Protein 8JB3 (pdb70)

InterPro domains:
  IPR009453 IMP-specific 5-nucleotidase [PF06437] (1-443)
  IPR009453 IMP-specific 5-nucleotidase [PIRSF028836] (1-449)
  IPR009453 IMP-specific 5-nucleotidase [PTHR28213] (3-448)
  IPR036412 HAD-like superfamily [SSF56784] (167-441)

Nearest PDB structures (foldseek):
  8jb3-assembly1_A  TM=1.002E+00  e=8.094E-80  Saccharomyces cerevisiae
  8j6h-assembly1_D  TM=9.442E-01  e=3.587E-63  Saccharomyces cerevisiae
  8j6h-assembly1_B  TM=9.459E-01  e=2.461E-63  Saccharomyces cerevisiae
  8j6h-assembly1_C  TM=9.386E-01  e=2.774E-62  Saccharomyces cerevisiae
  8j6h-assembly1_A  TM=9.391E-01  e=2.172E-60  Saccharomyces cerevisiae

B-factor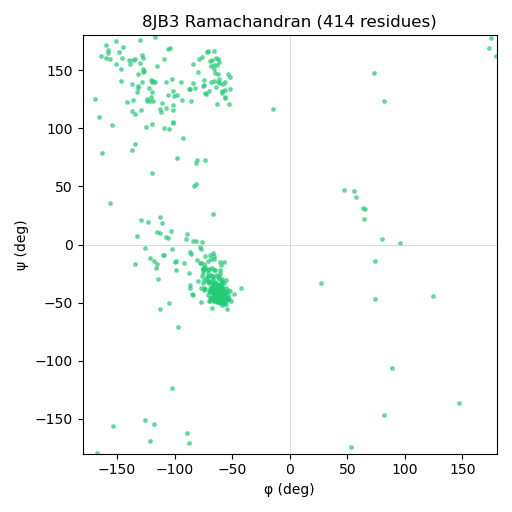: mean 45.33, std 15.68, range [24.89, 123.42]

Foldseek 3Di:
DQAQVLVLLLVVLVVLLVVQLLVCPPPPDPLVVSLVVSLVVSLVSQVVVLVLLVQQQVLVVVPPPVSHRPVCVVRVPDFHDLDRFPLSVLLVVLCVVPVQSSHNPGCDSVNSLSSRQSRLLVQQLVLVVDDVRLHAAEEEEEPDQAQADHVAANAQPRLCQVLVLVCLLVNHQYEYQYLAADPDQVVVCGRHVNNLVVLLPDPSHDQVSSQSYWYHNLADWIWTWHDDPVDNDTGIDTDPVVLQQDPLCPADVVLQVVLLVVLLVLVVVLCVVVVADPQWDWDRDSFKIKIAWGWDADVNDIGIRFDDPVSLVVSQVSSVVVLCVDVSCVSFDWDWAACPGMIMIGGDANLSRVQSSQCSVPVVHGNQQANYEYEYAQCGVTHSHRCVCVSVGHHYRHDRGNVVSSVSSCVSPDDD

Solvent-accessible surface area: 19775 Å² total

Organism: Saccharomyces cerevisiae (strain ATCC 204508 / S288c) (NCBI:txid559292)

Structure (mmCIF, N/CA/C/O backbone):
data_8JB3
#
_entry.id   8JB3
#
_cell.length_a   180.591
_cell.length_b   180.591
_cell.length_c   90.98
_cell.angle_alpha   90.0
_cell.angle_beta   90.0
_cell.angle_gamma   90.0
#
_symmetry.space_group_name_H-M   'I 41 2 2'
#
loop_
_entity.id
_entity.type
_entity.pdbx_description
1 polymer "IMP-specific 5'-nucleotidase 1"
2 non-polymer INOSINE
3 non-polymer 'PHOSPHATE ION'
4 non-polymer 'INOSINIC ACID'
5 non-polymer 'MAGNESIUM ION'
6 water water
#
loop_
_atom_site.group_PDB
_atom_site.id
_atom_site.type_symbol
_atom_site.label_atom_id
_atom_site.label_alt_id
_atom_site.label_comp_id
_atom_site.label_asym_id
_atom_site.label_entity_id
_atom_site.label_seq_id
_atom_site.pdbx_PDB_ins_code
_atom_site.Cartn_x
_atom_site.Cartn_y
_atom_site.Cartn_z
_atom_site.occupancy
_atom_site.B_iso_or_equiv
_atom_site.auth_seq_id
_atom_site.auth_comp_id
_atom_site.auth_asym_id
_atom_site.auth_atom_id
_atom_site.pdbx_PDB_model_num
ATOM 1 N N . ARG A 1 12 ? 180.36603 13.63723 135.70858 1.000 70.62153 15 ARG A N 1
ATOM 2 C CA . ARG A 1 12 ? 181.17985 13.47425 134.50620 1.000 70.26387 15 ARG A CA 1
ATOM 3 C C . ARG A 1 12 ? 181.43089 14.80541 133.79425 1.000 68.75335 15 ARG A C 1
ATOM 4 O O . ARG A 1 12 ? 180.52697 15.63868 133.67688 1.000 75.99341 15 ARG A O 1
ATOM 12 N N . LYS A 1 13 ? 182.64427 14.96829 133.27175 1.000 54.08745 16 LYS A N 1
ATOM 13 C CA . LYS A 1 13 ? 183.09411 16.23483 132.71231 1.000 52.46213 16 LYS A CA 1
ATOM 14 C C . LYS A 1 13 ? 182.31251 16.67357 131.46033 1.000 47.50302 16 LYS A C 1
ATOM 15 O O . LYS A 1 13 ? 182.09914 17.87510 131.25800 1.000 41.80605 16 LYS A O 1
ATOM 21 N N . ASP A 1 14 ? 181.87573 15.72441 130.63156 1.000 37.15992 17 ASP A N 1
ATOM 22 C CA . ASP A 1 14 ? 181.06187 16.05087 129.45807 1.000 32.64550 17 ASP A CA 1
ATOM 23 C C . ASP A 1 14 ? 180.38836 14.78670 128.88187 1.000 36.92821 17 ASP A C 1
ATOM 24 O O . ASP A 1 14 ? 181.06920 13.91314 128.31147 1.000 34.49507 17 ASP A O 1
ATOM 29 N N . GLU A 1 15 ? 179.06560 14.68317 129.03382 1.000 34.45756 18 GLU A N 1
ATOM 30 C CA . GLU A 1 15 ? 178.35162 13.44839 128.67387 1.000 36.28084 18 GLU A CA 1
ATOM 31 C C . GLU A 1 15 ? 178.47678 13.19816 127.18221 1.000 31.75457 18 GLU A C 1
ATOM 32 O O . GLU A 1 15 ? 178.61940 12.06725 126.76500 1.000 34.59903 18 GLU A O 1
ATOM 38 N N . PHE A 1 16 ? 178.42135 14.27059 126.38946 1.000 32.73524 19 PHE A N 1
ATOM 39 C CA . PHE A 1 16 ? 178.50951 14.16615 124.92287 1.000 31.15865 19 PHE A CA 1
ATOM 40 C C . PHE A 1 16 ? 179.85806 13.59110 124.48743 1.000 30.78055 19 PHE A C 1
ATOM 41 O O . PHE A 1 16 ? 179.91323 12.68318 123.66613 1.000 30.33540 19 PHE A O 1
ATOM 49 N N . ILE A 1 17 ? 180.95198 14.14283 125.01447 1.000 30.79911 20 ILE A N 1
ATOM 50 C CA . ILE A 1 17 ? 182.28283 13.61405 124.65790 1.000 30.00376 20 ILE A CA 1
ATOM 51 C C . ILE A 1 17 ? 182.42522 12.15706 125.12797 1.000 30.90431 20 ILE A C 1
ATOM 52 O O . ILE A 1 17 ? 182.85949 11.29406 124.38103 1.000 29.68048 20 ILE A O 1
ATOM 57 N N . ASP A 1 18 ? 181.99999 11.86963 126.35388 1.000 33.40184 21 ASP A N 1
ATOM 58 C CA . ASP A 1 18 ? 182.01810 10.49575 126.85586 1.000 30.53194 21 ASP A CA 1
ATOM 59 C C . ASP A 1 18 ? 181.17809 9.53876 125.99543 1.000 36.55462 21 ASP A C 1
ATOM 60 O O . ASP A 1 18 ? 181.53691 8.38647 125.82259 1.000 32.73990 21 ASP A O 1
ATOM 65 N N . TRP A 1 19 ? 180.05357 10.02586 125.47361 1.000 32.48291 22 TRP A N 1
ATOM 66 C CA . TRP A 1 19 ? 179.17747 9.22682 124.60698 1.000 31.08294 22 TRP A CA 1
ATOM 67 C C . TRP A 1 19 ? 179.90745 8.90988 123.29543 1.000 33.94195 22 TRP A C 1
ATOM 68 O O . TRP A 1 19 ? 179.89892 7.76996 122.82545 1.000 33.19131 22 TRP A O 1
ATOM 79 N N . VAL A 1 20 ? 180.53457 9.92701 122.70105 1.000 31.49452 23 VAL A N 1
ATOM 80 C CA . VAL A 1 20 ? 181.26533 9.71089 121.44578 1.000 30.92160 23 VAL A CA 1
ATOM 81 C C . VAL A 1 20 ? 182.40813 8.70836 121.65739 1.000 30.16392 23 VAL A C 1
ATOM 82 O O . VAL A 1 20 ? 182.64737 7.78456 120.84993 1.000 31.10299 23 VAL A O 1
ATOM 86 N N . LYS A 1 21 ? 183.11444 8.88992 122.76401 1.000 28.58670 24 LYS A N 1
ATOM 87 C CA . LYS A 1 21 ? 184.20929 7.99011 123.13253 1.000 34.34803 24 LYS A CA 1
ATOM 88 C C . LYS A 1 21 ? 183.74418 6.53298 123.20407 1.000 36.36209 24 LYS A C 1
ATOM 89 O O . LYS A 1 21 ? 184.38571 5.63562 122.66638 1.000 31.72300 24 LYS A O 1
ATOM 95 N N . GLY A 1 22 ? 182.60376 6.30507 123.84499 1.000 32.37146 25 GLY A N 1
ATOM 96 C CA . GLY A 1 22 ? 182.06246 4.95509 123.95546 1.000 30.96136 25 GLY A CA 1
ATOM 97 C C . GLY A 1 22 ? 181.69229 4.34506 122.60801 1.000 34.06258 25 GLY A C 1
ATOM 98 O O . GLY A 1 22 ? 181.87412 3.16436 122.38475 1.000 34.00787 25 GLY A O 1
ATOM 99 N N . LEU A 1 23 ? 181.18068 5.13832 121.68483 1.000 33.53064 26 LEU A N 1
ATOM 100 C CA . LEU A 1 23 ? 180.84477 4.60973 120.35420 1.000 30.23004 26 LEU A CA 1
ATOM 101 C C . LEU A 1 23 ? 182.09140 4.10823 119.62151 1.000 33.49508 26 LEU A C 1
ATOM 102 O O . LEU A 1 23 ? 182.04689 3.12883 118.86984 1.000 31.10019 26 LEU A O 1
ATOM 107 N N . LEU A 1 24 ? 183.20337 4.80739 119.81398 1.000 31.91291 27 LEU A N 1
ATOM 108 C CA . LEU A 1 24 ? 184.43777 4.48788 119.09391 1.000 32.39733 27 LEU A CA 1
ATOM 109 C C . LEU A 1 24 ? 185.08857 3.25003 119.64799 1.000 34.22327 27 LEU A C 1
ATOM 110 O O . LEU A 1 24 ? 185.85252 2.59682 118.95490 1.000 32.36854 27 LEU A O 1
ATOM 115 N N . ALA A 1 25 ? 184.76649 2.90910 120.89047 1.000 32.88345 28 ALA A N 1
ATOM 116 C CA . ALA A 1 25 ? 185.36767 1.74307 121.52425 1.000 32.03150 28 ALA A CA 1
ATOM 117 C C . ALA A 1 25 ? 185.10560 0.44822 120.76054 1.000 32.89699 28 ALA A C 1
ATOM 118 O O . ALA A 1 25 ? 185.94878 -0.45336 120.74513 1.000 30.69977 28 ALA A O 1
ATOM 120 N N . SER A 1 26 ? 183.93942 0.34203 120.13175 1.000 31.73177 29 SER A N 1
ATOM 121 C CA . SER A 1 26 ? 183.57840 -0.90037 119.46782 1.000 31.16127 29 SER A CA 1
ATOM 122 C C . SER A 1 26 ? 184.48951 -1.14250 118.24956 1.000 34.70964 29 SER A C 1
ATOM 123 O O . SER A 1 26 ? 185.09975 -2.20103 118.14916 1.000 31.14648 29 SER A O 1
ATOM 126 N N . PRO A 1 27 ? 184.57574 -0.18379 117.30930 1.000 32.81979 30 PRO A N 1
ATOM 127 C CA . PRO A 1 27 ? 185.54001 -0.45946 116.23277 1.000 30.08074 30 PRO A CA 1
ATOM 128 C C . PRO A 1 27 ? 187.02158 -0.45746 116.68738 1.000 31.76936 30 PRO A C 1
ATOM 129 O O . PRO A 1 27 ? 187.83331 -1.11908 116.06059 1.000 32.48890 30 PRO A O 1
ATOM 133 N N . PHE A 1 28 ? 187.36357 0.26959 117.73972 1.000 30.78334 31 PHE A N 1
ATOM 134 C CA . PHE A 1 28 ? 188.70789 0.15749 118.30114 1.000 33.77588 31 PHE A CA 1
ATOM 135 C C . PHE A 1 28 ? 189.03057 -1.29324 118.70312 1.000 38.25727 31 PHE A C 1
ATOM 136 O O . PHE A 1 28 ? 190.07922 -1.85023 118.33014 1.000 29.88513 31 PHE A O 1
ATOM 144 N N . VAL A 1 29 ? 188.13738 -1.90325 119.47816 1.000 31.85832 32 VAL A N 1
ATOM 145 C CA . VAL A 1 29 ? 188.37179 -3.26657 119.94377 1.000 31.43552 32 VAL A CA 1
ATOM 146 C C . VAL A 1 29 ? 188.42527 -4.21718 118.76538 1.000 34.90817 32 VAL A C 1
ATOM 147 O O . VAL A 1 29 ? 189.34744 -5.00079 118.60969 1.000 31.40153 32 VAL A O 1
ATOM 151 N N . LEU A 1 30 ? 187.43213 -4.11630 117.90054 1.000 33.08167 33 LEU A N 1
ATOM 152 C CA . LEU A 1 30 ? 187.29851 -5.08489 116.82750 1.000 34.10820 33 LEU A CA 1
ATOM 153 C C . LEU A 1 30 ? 188.36337 -4.94332 115.72561 1.000 36.18436 33 LEU A C 1
ATOM 154 O O . LEU A 1 30 ? 188.71793 -5.92914 115.11076 1.000 40.37054 33 LEU A O 1
ATOM 159 N N . HIS A 1 31 ? 188.84742 -3.74212 115.44564 1.000 36.28871 34 HIS A N 1
ATOM 160 C CA . HIS A 1 31 ? 189.71277 -3.53498 114.26718 1.000 34.39813 34 HIS A CA 1
ATOM 161 C C . HIS A 1 31 ? 191.13411 -3.05584 114.58900 1.000 41.05094 34 HIS A C 1
ATOM 162 O O . HIS A 1 31 ? 192.00594 -3.08040 113.71640 1.000 40.87281 34 HIS A O 1
ATOM 169 N N . ALA A 1 32 ? 191.36537 -2.59503 115.81829 1.000 38.33602 35 ALA A N 1
ATOM 170 C CA . ALA A 1 32 ? 192.70379 -2.10135 116.19744 1.000 31.93804 35 ALA A CA 1
ATOM 171 C C . ALA A 1 32 ? 193.30646 -3.04204 117.22324 1.000 33.93648 35 ALA A C 1
ATOM 172 O O . ALA A 1 32 ? 194.39631 -3.56100 117.02013 1.000 37.47844 35 ALA A O 1
ATOM 174 N N . VAL A 1 33 ? 192.59982 -3.27466 118.32939 1.000 31.22036 36 VAL A N 1
ATOM 175 C CA . VAL A 1 33 ? 193.10468 -4.18356 119.34978 1.000 35.33804 36 VAL A CA 1
ATOM 176 C C . VAL A 1 33 ? 193.28796 -5.58677 118.75393 1.000 35.36112 36 VAL A C 1
ATOM 177 O O . VAL A 1 33 ? 194.20416 -6.29318 119.11293 1.000 43.37885 36 VAL A O 1
ATOM 181 N N . SER A 1 34 ? 192.42098 -5.97303 117.82315 1.000 42.87984 37 SER A N 1
ATOM 182 C CA . SER A 1 34 ? 192.52704 -7.28551 117.20228 1.000 34.31232 37 SER A CA 1
ATOM 183 C C . SER A 1 34 ? 193.88811 -7.44671 116.49450 1.000 41.17566 37 SER A C 1
ATOM 184 O O . SER A 1 34 ? 194.29574 -8.56128 116.18126 1.000 38.26028 37 SER A O 1
ATOM 187 N N . HIS A 1 35 ? 194.57889 -6.33646 116.23706 1.000 40.56688 38 HIS A N 1
ATOM 188 C CA . HIS A 1 35 ? 195.89835 -6.38410 115.57151 1.000 38.73259 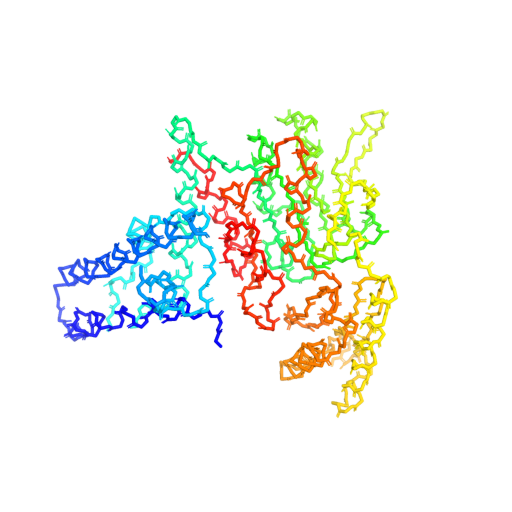38 HIS A CA 1
ATOM 189 C C . HIS A 1 35 ? 197.03971 -5.99922 116.45873 1.000 42.05369 38 HIS A C 1
ATOM 190 O O . HIS A 1 35 ? 198.11440 -5.66862 115.95534 1.000 41.79069 38 HIS A O 1
ATOM 197 N N . GLU A 1 36 ? 196.84576 -6.02250 117.76679 1.000 36.56333 39 GLU A N 1
ATOM 198 C CA . GLU A 1 36 ? 197.91942 -5.52862 118.64088 1.000 39.82687 39 GLU A CA 1
ATOM 199 C C . GLU A 1 36 ? 199.16097 -6.42882 118.61981 1.000 52.95194 39 GLU A C 1
ATOM 200 O O . GLU A 1 36 ? 200.26220 -5.98257 118.97521 1.000 43.07267 39 GLU A O 1
ATOM 206 N N . GLY A 1 37 ? 198.99164 -7.68764 118.19940 1.000 49.45542 40 GLY A N 1
ATOM 207 C CA . GLY A 1 37 ? 200.11414 -8.60956 118.12527 1.000 49.47693 40 GLY A CA 1
ATOM 208 C C . GLY A 1 37 ? 200.64148 -8.82927 116.71632 1.000 60.81626 40 GLY A C 1
ATOM 209 O O . GLY A 1 37 ? 201.43895 -9.74557 116.50241 1.000 57.95089 40 GLY A O 1
ATOM 210 N N . ASP A 1 38 ? 200.19992 -8.00667 115.76090 1.000 48.54737 41 ASP A N 1
ATOM 211 C CA . ASP A 1 38 ? 200.63379 -8.11020 114.36247 1.000 49.74751 41 ASP A CA 1
ATOM 212 C C . ASP A 1 38 ? 202.15234 -7.98756 114.20203 1.000 67.99536 41 ASP A C 1
ATOM 213 O O . ASP A 1 38 ? 202.77827 -7.14387 114.85021 1.000 57.66846 41 ASP A O 1
ATOM 218 N N . TYR A 1 39 ? 202.72858 -8.82538 113.33525 1.000 70.46198 42 TYR A N 1
ATOM 219 C CA . TYR A 1 39 ? 204.13782 -8.69568 112.95425 1.000 77.09479 42 TYR A CA 1
ATOM 220 C C . TYR A 1 39 ? 204.32836 -7.51682 112.00025 1.000 78.53015 42 TYR A C 1
ATOM 221 O O . TYR A 1 39 ? 205.32727 -6.80052 112.06492 1.000 71.20942 42 TYR A O 1
ATOM 230 N N . ASN A 1 40 ? 203.36226 -7.32214 111.11100 1.000 76.62426 43 ASN A N 1
ATOM 231 C CA . ASN A 1 40 ? 203.47684 -6.29570 110.08602 1.000 78.84985 43 ASN A CA 1
ATOM 232 C C . ASN A 1 40 ? 202.10691 -5.80675 109.61083 1.000 88.66564 43 ASN A C 1
ATOM 233 O O . ASN A 1 40 ? 201.11224 -5.90498 110.34644 1.000 67.59606 43 ASN A O 1
ATOM 238 N N . ASP A 1 41 ? 202.08079 -5.27697 108.38360 1.000 91.18887 44 ASP A N 1
ATOM 239 C CA . ASP A 1 41 ? 200.85896 -4.81066 107.72100 1.000 86.95818 44 ASP A CA 1
ATOM 240 C C . ASP A 1 41 ? 200.23215 -3.62866 108.48070 1.000 77.48066 44 ASP A C 1
ATOM 241 O O . ASP A 1 41 ? 199.00715 -3.43703 108.46935 1.000 74.26126 44 ASP A O 1
ATOM 246 N N . ASP A 1 42 ? 201.08955 -2.83005 109.11992 1.000 69.73626 45 ASP A N 1
ATOM 247 C CA . ASP A 1 42 ? 200.64055 -1.76046 110.01284 1.000 76.21289 45 ASP A CA 1
ATOM 248 C C . ASP A 1 42 ? 199.73331 -0.72149 109.32339 1.000 74.70121 45 ASP A C 1
ATOM 249 O O . ASP A 1 42 ? 198.87043 -0.11757 109.96653 1.000 65.77653 45 ASP A O 1
ATOM 254 N N . LEU A 1 43 ? 199.91864 -0.51546 108.02164 1.000 69.37511 46 LEU A N 1
ATOM 255 C CA . LEU A 1 43 ? 199.26895 0.61056 107.35611 1.000 69.36245 46 LEU A CA 1
ATOM 256 C C . LEU A 1 43 ? 197.84650 0.29296 106.94134 1.000 56.97493 46 LEU A C 1
ATOM 257 O O . LEU A 1 43 ? 196.95680 1.11792 107.12829 1.000 61.14349 46 LEU A O 1
ATOM 262 N N . ALA A 1 44 ? 197.63031 -0.89542 106.38762 1.000 62.86372 47 ALA A N 1
ATOM 263 C CA . ALA A 1 44 ? 196.30570 -1.29013 105.94865 1.000 58.88909 47 ALA A CA 1
ATOM 264 C C . ALA A 1 44 ? 195.35459 -1.36793 107.13568 1.000 57.51226 47 ALA A C 1
ATOM 265 O O . ALA A 1 44 ? 194.16231 -1.06568 107.02122 1.000 58.29302 47 ALA A O 1
ATOM 267 N N . THR A 1 45 ? 195.89053 -1.79489 108.27086 1.000 54.24157 48 THR A N 1
ATOM 268 C CA . THR A 1 45 ? 195.11196 -1.85682 109.49575 1.000 59.68583 48 THR A CA 1
ATOM 269 C C . THR A 1 45 ? 194.72945 -0.44414 109.94464 1.000 42.79691 48 THR A C 1
ATOM 270 O O . THR A 1 45 ? 193.59691 -0.18440 110.32304 1.000 44.77950 48 THR A O 1
ATOM 274 N N . THR A 1 46 ? 195.69449 0.45611 109.88093 1.000 45.30722 49 THR A N 1
ATOM 275 C CA . THR A 1 46 ? 195.45229 1.83891 110.24152 1.000 42.36277 49 THR A CA 1
ATOM 276 C C . THR A 1 46 ? 194.36382 2.44195 109.36507 1.000 47.86031 49 THR A C 1
ATOM 277 O O . THR A 1 46 ? 193.45997 3.09513 109.87287 1.000 39.66773 49 THR A O 1
ATOM 281 N N . GLN A 1 47 ? 194.40850 2.17719 108.06547 1.000 44.69422 50 GLN A N 1
ATOM 282 C CA . GLN A 1 47 ? 193.45063 2.81137 107.19301 1.000 53.23023 50 GLN A CA 1
ATOM 283 C C . GLN A 1 47 ? 192.07865 2.20805 107.43969 1.000 48.32881 50 GLN A C 1
ATOM 284 O O . GLN A 1 47 ? 191.06067 2.90616 107.33536 1.000 47.21820 50 GLN A O 1
ATOM 290 N N . ARG A 1 48 ? 192.02152 0.93412 107.81704 1.000 47.13075 51 ARG A N 1
ATOM 291 C CA . ARG A 1 48 ? 190.71747 0.33609 108.10247 1.000 45.18150 51 ARG A CA 1
ATOM 292 C C . ARG A 1 48 ? 190.11154 0.95103 109.38400 1.000 42.51048 51 ARG A C 1
ATOM 293 O O . ARG A 1 48 ? 188.94380 1.31549 109.40938 1.000 45.71025 51 ARG A O 1
ATOM 301 N N . VAL A 1 49 ? 190.90996 1.05985 110.43890 1.000 42.97597 52 VAL A N 1
ATOM 302 C CA . VAL A 1 49 ? 190.47031 1.71187 111.67488 1.000 35.93526 52 VAL A CA 1
ATOM 303 C C . VAL A 1 49 ? 190.01146 3.14648 111.39453 1.000 37.25911 52 VAL A C 1
ATOM 304 O O . VAL A 1 49 ? 188.95957 3.58808 111.85920 1.000 37.33082 52 VAL A O 1
ATOM 308 N N . ARG A 1 50 ? 190.80398 3.86976 110.61709 1.000 38.47572 53 ARG A N 1
ATOM 309 C CA . ARG A 1 50 ? 190.51622 5.25872 110.29772 1.000 35.85217 53 ARG A CA 1
ATOM 310 C C . ARG A 1 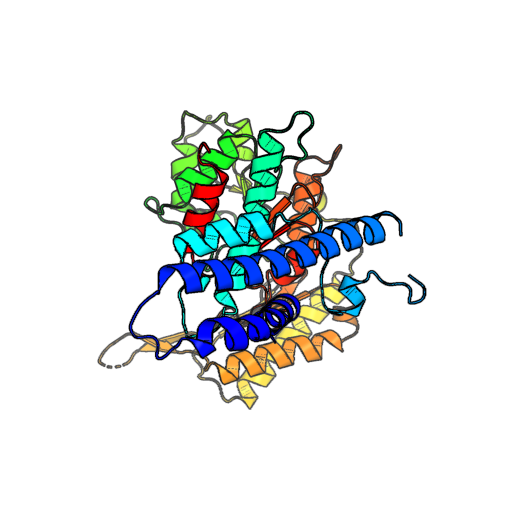50 ? 189.16140 5.40266 109.62128 1.000 42.46984 53 ARG A C 1
ATOM 311 O O . ARG A 1 50 ? 188.38341 6.28587 109.97055 1.000 37.07535 53 ARG A O 1
ATOM 319 N N . SER A 1 51 ? 188.86745 4.53227 108.66075 1.000 38.54406 54 SER A N 1
ATOM 320 C CA . SER A 1 51 ? 187.55277 4.56084 107.99585 1.000 39.30472 54 SER A CA 1
ATOM 321 C C . SER A 1 51 ? 186.38478 4.32644 108.93512 1.000 37.53436 54 SER A C 1
ATOM 322 O O . SER A 1 51 ? 185.34649 4.96981 108.82239 1.000 41.66869 54 SER A O 1
ATOM 325 N N . GLN A 1 52 ? 186.54132 3.35888 109.83002 1.000 38.33481 55 GLN A N 1
ATOM 326 C CA . GLN A 1 52 ? 185.50413 3.07199 110.82298 1.000 42.24002 55 GLN A CA 1
ATOM 327 C C . GLN A 1 52 ? 185.20658 4.27286 111.72209 1.000 39.21067 55 GLN A C 1
ATOM 328 O O . GLN A 1 52 ? 184.03931 4.62636 111.90494 1.000 39.24065 55 GLN A O 1
ATOM 334 N N . TYR A 1 53 ? 186.25864 4.88261 112.28459 1.000 38.06689 56 TYR A N 1
ATOM 335 C CA . TYR A 1 53 ? 186.07728 6.06126 113.13367 1.000 33.76977 56 TYR A CA 1
ATOM 336 C C . TYR A 1 53 ? 185.44426 7.20381 112.34703 1.000 37.85828 56 TYR A C 1
ATOM 337 O O . TYR A 1 53 ? 184.53488 7.89144 112.83417 1.000 34.06881 56 TYR A O 1
ATOM 346 N N . ALA A 1 54 ? 185.95603 7.42141 111.13769 1.000 37.20774 57 ALA A N 1
ATOM 347 C CA . ALA A 1 54 ? 185.45097 8.50081 110.28561 1.000 36.49038 57 ALA A CA 1
ATOM 348 C C . ALA A 1 54 ? 183.95954 8.33818 110.06009 1.000 37.81745 57 ALA A C 1
ATOM 349 O O . ALA A 1 54 ? 183.22503 9.31996 110.10447 1.000 39.88285 57 ALA A O 1
ATOM 351 N N . ASP A 1 55 ? 183.51226 7.09783 109.84481 1.000 39.88269 58 ASP A N 1
ATOM 352 C CA . ASP A 1 55 ? 182.09307 6.82280 109.58373 1.000 41.02044 58 ASP A CA 1
ATOM 353 C C . ASP A 1 55 ? 181.25635 7.19842 110.77732 1.000 38.10952 58 ASP A C 1
ATOM 354 O O . ASP A 1 55 ? 180.16766 7.72923 110.65336 1.000 37.64427 58 ASP A O 1
ATOM 359 N N . ILE A 1 56 ? 181.76924 6.89533 111.95349 1.000 37.17027 59 ILE A N 1
ATOM 360 C CA . ILE A 1 56 ? 181.04056 7.24298 113.15283 1.000 33.29112 59 ILE A CA 1
ATOM 361 C C . ILE A 1 56 ? 180.94661 8.78367 113.29259 1.000 38.38844 59 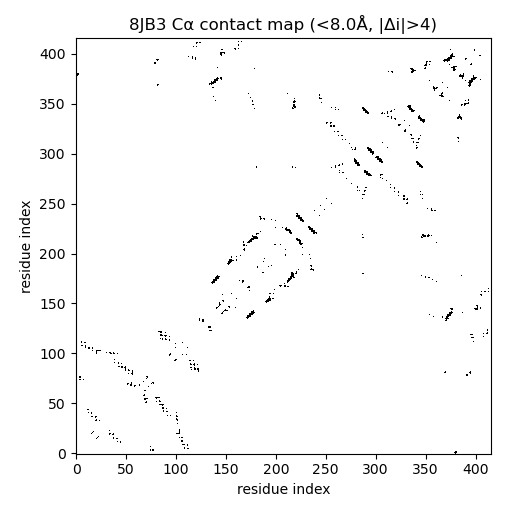ILE A C 1
ATOM 362 O O . ILE A 1 56 ? 179.87719 9.32132 113.56371 1.000 36.46755 59 ILE A O 1
ATOM 367 N N . PHE A 1 57 ? 182.05036 9.49118 113.06864 1.000 34.53569 60 PHE A N 1
ATOM 368 C CA . PHE A 1 57 ? 181.99063 10.94763 113.11298 1.000 34.36153 60 PHE A CA 1
ATOM 369 C C . PHE A 1 57 ? 181.07254 11.50063 112.04738 1.000 36.00410 60 PHE A C 1
ATOM 370 O O . PHE A 1 57 ? 180.38310 12.46342 112.30027 1.000 35.95100 60 PHE A O 1
ATOM 378 N N . LYS A 1 58 ? 181.01857 10.86822 110.87593 1.000 38.67773 61 LYS A N 1
ATOM 379 C CA . LYS A 1 58 ? 180.07723 11.30838 109.84554 1.000 37.45607 61 LYS A CA 1
ATOM 380 C C . LYS A 1 58 ? 178.61749 11.14603 110.28276 1.000 40.89674 61 LYS A C 1
ATOM 381 O O . LYS A 1 58 ? 177.81350 12.03950 110.08064 1.000 43.24123 61 LYS A O 1
ATOM 387 N N . ASP A 1 59 ? 178.28956 10.01788 110.90487 1.000 36.96588 62 ASP A N 1
ATOM 388 C CA . ASP A 1 59 ? 176.97212 9.79410 111.47757 1.000 40.11050 62 ASP A CA 1
ATOM 389 C C . ASP A 1 59 ? 176.62226 10.85003 112.51311 1.000 41.37026 62 ASP A C 1
ATOM 390 O O . ASP A 1 59 ? 175.51239 11.37365 112.52765 1.000 39.74224 62 ASP A O 1
ATOM 395 N N . ILE A 1 60 ? 177.55213 11.15002 113.40949 1.000 35.95768 63 ILE A N 1
ATOM 396 C CA . ILE A 1 60 ? 177.25348 12.14125 114.45041 1.000 34.94276 63 ILE A CA 1
ATOM 397 C C . ILE A 1 60 ? 177.05685 13.51936 113.84310 1.000 36.50836 63 ILE A C 1
ATOM 398 O O . ILE A 1 60 ? 176.17765 14.26447 114.25135 1.000 39.61775 63 ILE A O 1
ATOM 403 N N . GLU A 1 61 ? 177.88602 13.85182 112.86357 1.000 35.45169 64 GLU A N 1
ATOM 404 C CA . GLU A 1 61 ? 177.71951 15.06882 112.10021 1.000 38.93637 64 GLU A CA 1
ATOM 405 C C . GLU A 1 61 ? 176.27039 15.20962 111.62235 1.000 42.10356 64 GLU A C 1
ATOM 406 O O . GLU A 1 61 ? 175.65988 16.28396 111.73811 1.000 42.46016 64 GLU A O 1
ATOM 412 N N . GLY A 1 62 ? 175.69861 14.10219 111.14796 1.000 46.13016 65 GLY A N 1
ATOM 413 C CA . GLY A 1 62 ? 174.31369 14.08420 110.69063 1.000 43.78681 65 GLY A CA 1
ATOM 414 C C . GLY A 1 62 ? 173.30666 14.26254 111.81110 1.000 39.26147 65 GLY A C 1
ATOM 415 O O . GLY A 1 62 ? 172.29547 14.91962 111.63935 1.000 42.68944 65 GLY A O 1
ATOM 416 N N . LEU A 1 63 ? 173.54558 13.63812 112.95890 1.000 37.78401 66 LEU A N 1
ATOM 417 C CA . LEU A 1 63 ? 172.67825 13.88794 114.11864 1.000 34.39525 66 LEU A CA 1
ATOM 418 C C . LEU A 1 63 ? 172.69534 15.35811 114.56846 1.000 40.83800 66 LEU A C 1
ATOM 419 O O . LEU A 1 63 ? 171.66353 15.89826 115.00769 1.000 39.14164 66 LEU A O 1
ATOM 424 N N . ILE A 1 64 ? 173.84890 16.01651 114.46088 1.000 40.36506 67 ILE A N 1
ATOM 425 C CA . ILE A 1 64 ? 173.92689 17.42259 114.82141 1.000 34.32572 67 ILE A CA 1
ATOM 426 C C . ILE A 1 64 ? 173.11654 18.28586 113.83811 1.000 40.08207 67 ILE A C 1
ATOM 427 O O . ILE A 1 64 ? 172.38942 19.18614 114.26692 1.000 38.92671 67 ILE A O 1
ATOM 432 N N . LYS A 1 65 ? 173.24932 18.03609 112.53107 1.000 38.82320 68 LYS A N 1
ATOM 433 C CA . LYS A 1 65 ? 172.42709 18.76709 111.55571 1.000 43.62500 68 LYS A CA 1
ATOM 434 C C . LYS A 1 65 ? 170.96085 18.55009 111.88605 1.000 46.15866 68 LYS A C 1
ATOM 435 O O . LYS A 1 65 ? 170.19055 19.51573 111.96532 1.000 48.32946 68 LYS A O 1
ATOM 441 N N . ASP A 1 66 ? 170.58452 17.28901 112.11796 1.000 39.57027 69 ASP A N 1
ATOM 442 C CA . ASP A 1 66 ? 169.20565 16.95864 112.47620 1.000 36.63884 69 ASP A CA 1
ATOM 443 C C . ASP A 1 66 ? 168.72980 17.71358 113.70201 1.000 45.15734 69 ASP A C 1
ATOM 444 O O . ASP A 1 66 ? 167.59181 18.16216 113.74380 1.000 42.37960 69 ASP A O 1
ATOM 449 N N . LYS A 1 67 ? 169.58426 17.83894 114.71212 1.000 39.83655 70 LYS A N 1
ATOM 450 C CA . LYS A 1 67 ? 169.21683 18.56283 115.93860 1.000 40.88723 70 LYS A CA 1
ATOM 451 C C . LYS A 1 67 ? 169.06377 20.06774 115.69212 1.000 37.55386 70 LYS A C 1
ATOM 452 O O . LYS A 1 67 ? 168.14493 20.69635 116.23238 1.000 39.75147 70 LYS A O 1
ATOM 458 N N . ILE A 1 68 ? 169.95361 20.63502 114.88465 1.000 40.60800 71 ILE A N 1
ATOM 459 C CA . ILE A 1 68 ? 169.86762 22.06007 114.54987 1.000 39.78606 71 ILE A CA 1
ATOM 460 C C . ILE A 1 68 ? 168.51665 22.34460 113.86006 1.000 49.27477 71 ILE A C 1
ATOM 461 O O . ILE A 1 68 ? 167.80732 23.29793 114.21617 1.000 45.26231 71 ILE A O 1
ATOM 466 N N . GLU A 1 69 ? 168.15524 21.50733 112.89156 1.000 41.34917 72 GLU A N 1
ATOM 467 C CA . GLU A 1 69 ? 166.83088 21.62256 112.23633 1.000 45.18941 72 GLU A CA 1
ATOM 468 C C . GLU A 1 69 ? 165.65515 21.48011 113.19264 1.000 54.40176 72 GLU A C 1
ATOM 469 O O . GLU A 1 69 ? 164.70266 22.26304 113.13807 1.000 55.64644 72 GLU A O 1
ATOM 475 N N . PHE A 1 70 ? 165.71759 20.49449 114.07462 1.000 40.84350 73 PHE A N 1
ATOM 476 C CA . PHE A 1 70 ? 164.67998 20.32329 115.07714 1.000 42.05595 73 PHE A CA 1
ATOM 477 C C . PHE A 1 70 ? 164.56650 21.55157 115.96967 1.000 50.94652 73 PHE A C 1
ATOM 478 O O . PHE A 1 70 ? 163.46275 22.05394 116.23187 1.000 51.48083 73 PHE A O 1
ATOM 486 N N . ASP A 1 71 ? 165.70922 22.02471 116.44658 1.000 39.92779 74 ASP A N 1
ATOM 487 C CA . ASP A 1 71 ? 165.76478 23.11793 117.41753 1.000 43.87840 74 ASP A CA 1
ATOM 488 C C . ASP A 1 71 ? 165.28271 24.45960 116.86192 1.000 60.51421 74 ASP A C 1
ATOM 489 O O . ASP A 1 71 ? 164.80223 25.32347 117.59896 1.000 52.08365 74 ASP A O 1
ATOM 494 N N . SER A 1 72 ? 165.45707 24.65306 115.56742 1.000 48.80899 75 SER A N 1
ATOM 495 C CA . SER A 1 72 ? 165.09590 25.91802 114.98211 1.000 56.64400 75 SER A CA 1
ATOM 496 C C . SER A 1 72 ? 163.61907 25.92131 114.55725 1.000 69.17444 75 SER A C 1
ATOM 497 O O . SER A 1 72 ? 162.99895 26.97736 114.47569 1.000 74.76739 75 SER A O 1
ATOM 500 N N . ARG A 1 73 ? 163.05073 24.74835 114.30214 1.000 55.94630 76 ARG A N 1
ATOM 501 C CA . ARG A 1 73 ? 161.64890 24.68230 113.91214 1.000 67.49705 76 ARG A CA 1
ATOM 502 C C . ARG A 1 73 ? 160.77268 24.90321 115.13339 1.000 77.52433 76 ARG A C 1
ATOM 503 O O . ARG A 1 73 ? 159.70257 25.49415 115.04573 1.000 81.93311 76 ARG A O 1
ATOM 511 N N . ASN A 1 74 ? 161.24978 24.44006 116.28164 1.000 82.28843 77 ASN A N 1
ATOM 512 C CA . ASN A 1 74 ? 160.44031 24.42790 117.49231 1.000 82.44050 77 ASN A CA 1
ATOM 513 C C . ASN A 1 74 ? 160.78215 25.55994 118.45870 1.000 75.01151 77 ASN A C 1
ATOM 514 O O . ASN A 1 74 ? 161.77676 25.50152 119.17885 1.000 91.16428 77 ASN A O 1
ATOM 519 N N . ASN A 1 90 ? 159.39778 14.09519 115.72968 1.000 61.85674 93 ASN A N 1
ATOM 520 C CA . ASN A 1 90 ? 159.69635 13.11538 116.77760 1.000 72.15568 93 ASN A CA 1
ATOM 521 C C . ASN A 1 90 ? 158.51892 12.93255 117.75963 1.000 70.91422 93 ASN A C 1
ATOM 522 O O . ASN A 1 90 ? 158.04552 13.90157 118.37211 1.000 61.82595 93 ASN A O 1
ATOM 527 N N . ILE A 1 91 ? 158.04857 11.69155 117.91147 1.000 64.60011 94 ILE A N 1
ATOM 528 C CA . ILE A 1 91 ? 156.90012 11.40740 118.79179 1.000 67.50443 94 ILE A CA 1
ATOM 529 C C . ILE A 1 91 ? 157.23266 11.58484 120.27339 1.000 71.54103 94 ILE A C 1
ATOM 530 O O . ILE A 1 91 ? 156.33271 11.52924 121.12086 1.000 56.84269 94 ILE A O 1
ATOM 535 N N . LEU A 1 92 ? 158.51386 11.77856 120.59269 1.000 50.35411 95 LEU A N 1
ATOM 536 C CA . LEU A 1 92 ? 158.91883 11.92373 121.98723 1.000 52.36433 95 LEU A CA 1
ATOM 537 C C . LEU A 1 92 ? 159.26784 13.38672 122.32752 1.000 60.36501 95 LEU A C 1
ATOM 538 O O . LEU A 1 92 ? 159.72181 13.69671 123.44043 1.000 55.51206 95 LEU A O 1
ATOM 543 N N . GLY A 1 93 ? 159.03769 14.27690 121.36236 1.000 52.74085 96 GLY A N 1
ATOM 544 C CA . GLY A 1 93 ? 159.16886 15.70951 121.57004 1.000 54.75798 96 GLY A CA 1
ATOM 545 C C . GLY A 1 93 ? 160.57531 16.21632 121.86100 1.000 55.63530 96 GLY A C 1
ATOM 546 O O . GLY A 1 93 ? 160.74340 17.20979 122.57960 1.000 45.38965 96 GLY A O 1
ATOM 547 N N . GLN A 1 94 ? 161.57893 15.53044 121.31162 1.000 48.50504 97 GLN A N 1
ATOM 548 C CA . GLN A 1 94 ? 162.99167 15.93470 121.43480 1.000 43.49509 97 GLN A CA 1
ATOM 549 C C . GLN A 1 94 ? 163.75967 15.59707 120.17223 1.000 45.18743 97 GLN A C 1
ATOM 550 O O . GLN A 1 94 ? 163.32961 14.74004 119.40511 1.000 42.74376 97 GLN A O 1
ATOM 556 N N . SER A 1 95 ? 164.91594 16.22999 119.95781 1.000 42.28801 98 SER A N 1
ATOM 557 C CA . SER A 1 95 ? 165.73328 15.83458 118.81608 1.000 39.37918 98 SER A CA 1
ATOM 558 C C . SER A 1 95 ? 166.29359 14.44829 119.07889 1.000 37.07417 98 SER A C 1
ATOM 559 O O . SER A 1 95 ? 166.35962 13.99480 120.23381 1.000 35.22343 98 SER A O 1
ATOM 562 N N . ARG A 1 96 ? 166.66846 13.75099 118.01363 1.000 32.86122 99 ARG A N 1
ATOM 563 C CA . ARG A 1 96 ? 167.23907 12.40573 118.18086 1.000 36.34038 99 ARG A CA 1
ATOM 564 C C . ARG A 1 96 ? 168.46015 12.46235 119.11504 1.000 34.14068 99 ARG A C 1
ATOM 565 O O . ARG A 1 96 ? 168.63874 11.61846 120.00378 1.000 33.62271 99 ARG A O 1
ATOM 573 N N . LEU A 1 97 ? 169.29537 13.47648 118.90728 1.000 34.84990 100 LEU A N 1
ATOM 574 C CA . LEU A 1 97 ? 170.55818 13.54032 119.65284 1.000 37.83374 100 LEU A CA 1
ATOM 575 C C . LEU A 1 97 ? 170.31811 13.83971 121.13004 1.000 36.37814 100 LEU A C 1
ATOM 576 O O . LEU A 1 97 ? 171.06423 13.37364 121.97697 1.000 35.64078 100 LEU A O 1
ATOM 581 N N . ASN A 1 98 ? 169.28318 14.62477 121.43248 1.000 33.73397 101 ASN A N 1
ATOM 582 C CA . ASN A 1 98 ? 168.87041 14.84192 122.82266 1.000 35.63256 101 ASN A CA 1
ATOM 583 C C . ASN A 1 98 ? 168.35435 13.58174 123.48386 1.000 33.00890 101 ASN A C 1
ATOM 584 O O . ASN A 1 98 ? 168.52651 13.37978 124.68522 1.000 36.41344 101 ASN A O 1
ATOM 589 N N . LEU A 1 99 ? 167.68151 12.72822 122.72925 1.000 32.98817 102 LEU A N 1
ATOM 590 C CA . LEU A 1 99 ? 167.28865 11.45737 123.32142 1.000 34.30502 102 LEU A CA 1
ATOM 591 C C . LEU A 1 99 ? 168.52099 10.62180 123.63182 1.000 37.67605 102 LEU A C 1
ATOM 592 O O . LEU A 1 99 ? 168.56150 9.88995 124.63571 1.000 34.02047 102 LEU A O 1
ATOM 597 N N . LEU A 1 100 ? 169.53033 10.72914 122.77263 1.000 35.21474 103 LEU A N 1
ATOM 598 C CA . LEU A 1 100 ? 170.75460 9.92841 122.91090 1.000 36.14641 103 LEU A CA 1
ATOM 599 C C . LEU A 1 100 ? 171.64800 10.47394 124.00345 1.000 38.21124 103 LEU A C 1
ATOM 600 O O . LEU A 1 100 ? 172.30897 9.71324 124.71408 1.000 36.01095 103 LEU A O 1
ATOM 605 N N . VAL A 1 101 ? 171.69235 11.80083 124.10115 1.000 34.38369 104 VAL A N 1
ATOM 606 C CA . VAL A 1 101 ? 172.57111 12.48378 125.05658 1.000 38.65271 104 VAL A CA 1
ATOM 607 C C . VAL A 1 101 ? 171.78304 13.57825 125.77123 1.000 35.17444 104 VAL A C 1
ATOM 608 O O . VAL A 1 101 ? 171.79025 14.72467 125.35136 1.000 35.11272 104 VAL A O 1
ATOM 612 N N . PRO A 1 102 ? 171.09173 13.21634 126.85573 1.000 36.65632 105 PRO A N 1
ATOM 613 C CA . PRO A 1 102 ? 170.09586 14.14106 127.43018 1.000 41.98339 105 PRO A CA 1
ATOM 614 C C . PRO A 1 102 ? 170.66714 15.47037 127.91384 1.000 45.39421 105 PRO A C 1
ATOM 615 O O . PRO A 1 102 ? 169.95731 16.47247 127.88795 1.000 44.56327 105 PRO A O 1
ATOM 619 N N . SER A 1 103 ? 171.94208 15.49061 128.30312 1.000 37.05227 106 SER A N 1
ATOM 620 C CA . SER A 1 103 ? 172.54284 16.70385 128.85055 1.000 37.27229 106 SER A CA 1
ATOM 621 C C . SER A 1 103 ? 173.16225 17.55263 127.76278 1.000 37.50971 106 SER A C 1
ATOM 622 O O . SER A 1 103 ? 173.77651 18.58335 128.03693 1.000 39.95022 106 SER A O 1
ATOM 625 N N . ILE A 1 104 ? 172.99161 17.15191 126.51038 1.000 34.13478 107 ILE A N 1
ATOM 626 C CA . ILE A 1 104 ? 173.63201 17.90443 125.45449 1.000 35.96052 107 ILE A CA 1
ATOM 627 C C . ILE A 1 104 ? 173.11961 19.36385 125.39312 1.000 40.12867 107 ILE A C 1
ATOM 628 O O . ILE A 1 104 ? 171.95690 19.65293 125.71943 1.000 38.37788 107 ILE A O 1
ATOM 633 N N . GLY A 1 105 ? 174.00988 20.27961 125.01160 1.000 40.63868 108 GLY A N 1
ATOM 634 C CA . GLY A 1 105 ? 173.66769 21.68843 124.86523 1.000 39.70537 108 GLY A CA 1
ATOM 635 C C . GLY A 1 105 ? 173.17729 21.97677 123.45656 1.000 41.64472 108 GLY A C 1
ATOM 636 O O . GLY A 1 105 ? 172.79244 21.07353 122.71372 1.000 45.71490 108 GLY A O 1
ATOM 637 N N . THR A 1 106 ? 173.18641 23.24552 123.08407 1.000 42.66655 109 THR A N 1
ATOM 638 C CA . THR A 1 106 ? 172.69763 23.69366 121.78714 1.000 37.11884 109 THR A CA 1
ATOM 639 C C . THR A 1 106 ? 173.85581 23.79611 120.80292 1.000 39.07571 109 THR A C 1
ATOM 640 O O . THR A 1 106 ? 174.93341 24.24432 121.16775 1.000 39.13736 109 THR A O 1
ATOM 644 N N . PHE A 1 107 ? 173.63445 23.39111 119.55534 1.000 34.58083 110 PHE A N 1
ATOM 645 C CA . PHE A 1 107 ? 174.62437 23.64255 118.52228 1.000 33.63695 110 PHE A CA 1
ATOM 646 C C . PHE A 1 107 ? 174.15603 24.83512 117.71078 1.000 40.94452 110 PHE A C 1
ATOM 647 O O . PHE A 1 107 ? 173.07651 24.79294 117.11888 1.000 38.89320 110 PHE A O 1
ATOM 655 N N . PHE A 1 108 ? 174.95283 25.89486 117.68643 1.000 35.63049 111 PHE A N 1
ATOM 656 C CA . PHE A 1 108 ? 174.55448 27.12399 117.00071 1.000 42.44450 111 PHE A CA 1
ATOM 657 C C . PHE A 1 108 ? 175.05553 27.07551 115.57609 1.000 45.51014 111 PHE A C 1
ATOM 658 O O . PHE A 1 108 ? 174.61966 27.83760 114.72576 1.000 40.92848 111 PHE A O 1
ATOM 666 N N . THR A 1 109 ? 175.99097 26.16748 115.32347 1.000 38.56520 112 THR A N 1
ATOM 667 C CA . THR A 1 109 ? 176.48950 25.93829 113.97223 1.000 37.69558 112 THR A CA 1
ATOM 668 C C . THR A 1 109 ? 176.66241 24.44402 113.75769 1.000 43.51053 112 THR A C 1
ATOM 669 O O . THR A 1 109 ? 176.87223 23.68421 114.71253 1.000 39.60366 112 THR A O 1
ATOM 673 N N . GLU A 1 110 ? 176.61315 24.03590 112.49614 1.000 36.70360 113 GLU A N 1
ATOM 674 C CA . GLU A 1 110 ? 176.99104 22.69157 112.12255 1.000 40.03975 113 GLU A CA 1
ATOM 675 C C . GLU A 1 110 ? 178.46715 22.46105 112.45481 1.000 41.06442 113 GLU A C 1
ATOM 676 O O . GLU A 1 110 ? 179.22841 23.41992 112.61323 1.000 40.37128 113 GLU A O 1
ATOM 682 N N . LEU A 1 111 ? 178.86248 21.19687 112.56857 1.000 39.57576 114 LEU A N 1
ATOM 683 C CA . LEU A 1 111 ? 180.25274 20.83757 112.87176 1.000 39.01658 114 LEU A CA 1
ATOM 684 C C . LEU A 1 111 ? 180.76079 19.81158 111.86182 1.000 39.86660 114 LEU A C 1
ATOM 685 O O . LEU A 1 111 ? 180.23077 18.69069 111.77607 1.000 39.14813 114 LEU A O 1
ATOM 690 N N . PRO A 1 112 ? 181.77011 20.19351 111.06820 1.000 37.57466 115 PRO A N 1
ATOM 691 C CA . PRO A 1 112 ? 182.30649 19.21818 110.11057 1.000 37.27377 115 PRO A CA 1
ATOM 692 C C . PRO A 1 112 ? 183.15420 18.14693 110.82299 1.000 38.87297 115 PRO A C 1
ATOM 693 O O . PRO A 1 112 ? 184.39496 18.16914 110.71665 1.000 38.72198 115 PRO A O 1
ATOM 697 N N . LEU A 1 113 ? 182.50355 17.24060 111.55277 1.000 36.28524 116 LEU A N 1
ATOM 698 C CA . LEU A 1 113 ? 183.22784 16.32697 112.43420 1.000 36.95409 116 LEU A CA 1
ATOM 699 C C . LEU A 1 113 ? 184.09398 15.32057 111.67361 1.000 35.71466 116 LEU A C 1
ATOM 700 O O . LEU A 1 113 ? 185.18541 14.94621 112.12733 1.000 35.44855 116 LEU A O 1
ATOM 705 N N . GLU A 1 114 ? 183.60744 14.85760 110.53185 1.000 39.16648 117 GLU A N 1
ATOM 706 C CA . GLU A 1 114 ? 184.37463 13.87599 109.79598 1.000 39.38269 117 GLU A CA 1
ATOM 707 C C . GLU A 1 114 ? 185.65602 14.51255 109.29327 1.000 39.41190 117 GLU A C 1
ATOM 708 O O . GLU A 1 114 ? 186.74892 13.93647 109.42281 1.000 41.74202 117 GLU A O 1
ATOM 714 N N . GLN A 1 115 ? 185.53446 15.71121 108.73483 1.000 39.24704 118 GLN A N 1
ATOM 715 C CA . GLN A 1 115 ? 186.71472 16.42875 108.26774 1.000 37.19180 118 GLN A CA 1
ATOM 716 C C . GLN A 1 115 ? 187.67332 16.71834 109.41263 1.000 38.12316 118 GLN A C 1
ATOM 717 O O . GLN A 1 115 ? 188.89709 16.57567 109.27265 1.000 38.50591 118 GLN A O 1
ATOM 723 N N . ALA A 1 116 ? 187.12253 17.11051 110.55582 1.000 35.36244 119 ALA A N 1
ATOM 724 C CA . ALA A 1 116 ? 187.95943 17.43113 111.71154 1.000 31.98006 119 ALA A CA 1
ATOM 725 C C . ALA A 1 116 ? 188.61595 16.17654 112.28513 1.000 34.08997 119 ALA A C 1
ATOM 726 O O . ALA A 1 116 ? 189.76988 16.22310 112.71872 1.000 37.35745 119 ALA A O 1
ATOM 728 N N . PHE A 1 117 ? 187.89241 15.05853 112.28049 1.000 36.39216 120 PHE A N 1
ATOM 729 C CA . PHE A 1 117 ? 188.51893 13.82123 112.72861 1.000 32.51257 120 PHE A CA 1
ATOM 730 C C . PHE A 1 117 ? 189.71027 13.48252 111.82956 1.000 34.65174 120 PHE A C 1
ATOM 731 O O . PHE A 1 117 ? 190.80153 13.13825 112.30234 1.000 34.83402 120 PHE A O 1
ATOM 739 N N . LEU A 1 118 ? 189.48610 13.55742 110.52339 1.000 37.16320 121 LEU A N 1
ATOM 740 C CA . LEU A 1 118 ? 190.52230 13.15147 109.59152 1.000 36.27843 121 LEU A CA 1
ATOM 741 C C . LEU A 1 118 ? 191.75383 14.05697 109.74796 1.000 37.61330 121 LEU A C 1
ATOM 742 O O . LEU A 1 118 ? 192.89370 13.59705 109.62223 1.000 38.28338 121 LEU A O 1
ATOM 747 N N . TRP A 1 119 ? 191.53659 15.33120 110.06637 1.000 40.71404 122 TRP A N 1
ATOM 748 C CA . TRP A 1 119 ? 192.65199 16.23327 110.25133 1.000 36.79355 122 TRP A CA 1
ATOM 749 C C . TRP A 1 119 ? 193.38714 15.87494 111.52794 1.000 41.87881 122 TRP A C 1
ATOM 750 O O . TRP A 1 119 ? 194.62068 15.78042 111.54745 1.000 38.52148 122 TRP A O 1
ATOM 761 N N . GLU A 1 120 ? 192.64008 15.70645 112.61337 1.000 36.13519 123 GLU A N 1
ATOM 762 C CA . GLU A 1 120 ? 193.29103 15.39242 113.89043 1.000 37.64837 123 GLU A CA 1
ATOM 763 C C . GLU A 1 120 ? 193.98952 14.04089 113.86381 1.000 34.38163 123 GLU A C 1
ATOM 764 O O . GLU A 1 120 ? 194.98690 13.84609 114.52637 1.000 38.57412 123 GLU A O 1
ATOM 770 N N . ASP A 1 121 ? 193.44442 13.10265 113.10523 1.000 36.90465 124 ASP A N 1
ATOM 771 C CA . ASP A 1 121 ? 194.05013 11.77588 112.99709 1.000 36.58904 124 ASP A CA 1
ATOM 772 C C . ASP A 1 121 ? 195.42662 11.86211 112.31117 1.000 41.41900 124 ASP A C 1
ATOM 773 O O . ASP A 1 121 ? 196.40137 11.26062 112.74126 1.000 38.07710 124 ASP A O 1
ATOM 778 N N . SER A 1 122 ? 195.50417 12.66509 111.25989 1.000 45.99280 125 SER A N 1
ATOM 779 C CA . SER A 1 122 ? 196.77136 12.92176 110.58534 1.000 46.00364 125 SER A CA 1
ATOM 780 C C . SER A 1 122 ? 197.81708 13.53134 111.51209 1.000 49.62525 125 SER A C 1
ATOM 781 O O . SER A 1 122 ? 198.99686 13.27879 111.35900 1.000 58.74460 125 SER A O 1
ATOM 784 N N . GLN A 1 123 ? 197.37613 14.32324 112.48010 1.000 42.08807 126 GLN A N 1
ATOM 785 C CA . GLN A 1 123 ? 198.28484 14.99101 113.40250 1.000 45.01380 126 GLN A CA 1
ATOM 786 C C . GLN A 1 123 ? 198.62972 14.11638 114.60025 1.000 48.77758 126 GLN A C 1
ATOM 787 O O . GLN A 1 123 ? 199.74162 14.13471 115.10408 1.000 46.53989 126 GLN A O 1
ATOM 793 N N . ARG A 1 124 ? 197.65498 13.36245 115.07618 1.000 41.79263 127 ARG A N 1
ATOM 794 C CA . ARG A 1 124 ? 197.80640 12.63495 116.33754 1.000 39.45895 127 ARG A CA 1
ATOM 795 C C . ARG A 1 124 ? 197.90638 11.13472 116.18645 1.000 34.35378 127 ARG A C 1
ATOM 796 O O . ARG A 1 124 ? 198.18965 10.44405 117.15488 1.000 35.87149 127 ARG A O 1
ATOM 804 N N . ALA A 1 125 ? 197.67192 10.63366 114.97560 1.000 35.25994 128 ALA A N 1
ATOM 805 C CA . ALA A 1 125 ? 197.75747 9.20610 114.68228 1.000 33.95888 128 ALA A CA 1
ATOM 806 C C . ALA A 1 125 ? 196.86411 8.38128 115.59908 1.000 32.57540 128 ALA A C 1
ATOM 807 O O . ALA A 1 125 ? 197.28982 7.36467 116.13475 1.000 34.11372 128 ALA A O 1
ATOM 809 N N . ILE A 1 126 ? 195.62185 8.82130 115.78495 1.000 31.94861 129 ILE A N 1
ATOM 810 C CA . ILE A 1 126 ? 194.68637 8.08590 116.64099 1.000 30.80059 129 ILE A CA 1
ATOM 811 C C . ILE A 1 126 ? 194.40782 6.68193 116.10787 1.000 32.43168 129 ILE A C 1
ATOM 812 O O . ILE A 1 126 ? 194.41946 5.69615 116.85042 1.000 31.69532 129 ILE A O 1
ATOM 817 N N . SER A 1 127 ? 194.19319 6.57267 114.80822 1.000 30.17499 130 SER A N 1
ATOM 818 C CA . SER A 1 127 ? 193.80345 5.28485 114.24212 1.000 34.14978 130 SER A CA 1
ATOM 819 C C . SER A 1 127 ? 194.97699 4.29894 114.19270 1.000 34.79254 130 SER A C 1
ATOM 820 O O . SER A 1 127 ? 194.77901 3.10713 113.92958 1.000 37.48003 130 SER A O 1
ATOM 823 N N . ALA A 1 128 ? 196.18247 4.78987 114.45474 1.000 33.66269 131 ALA A N 1
ATOM 824 C CA . ALA A 1 128 ? 197.37428 3.93893 114.44588 1.000 31.30750 131 ALA A CA 1
ATOM 825 C C . ALA A 1 128 ? 197.59078 3.25747 115.79357 1.000 34.06942 131 ALA A C 1
ATOM 826 O O . ALA A 1 128 ? 198.42467 2.36293 115.90084 1.000 35.08981 131 ALA A O 1
ATOM 828 N N . ARG A 1 129 ? 196.81592 3.62153 116.81916 1.000 33.12599 132 ARG A N 1
ATOM 829 C CA . ARG A 1 129 ? 196.98268 2.96579 118.12637 1.000 33.62536 132 ARG A CA 1
ATOM 830 C C . ARG A 1 129 ? 196.30229 1.60904 118.20119 1.000 34.80421 132 ARG A C 1
ATOM 831 O O . ARG A 1 129 ? 195.26966 1.39800 117.56980 1.000 34.45471 132 ARG A O 1
ATOM 839 N N . ARG A 1 130 ? 196.88411 0.69336 118.98268 1.000 30.82764 133 ARG A N 1
ATOM 840 C CA . ARG A 1 130 ? 196.37025 -0.67843 119.10244 1.000 31.38054 133 ARG A CA 1
ATOM 841 C C . ARG A 1 130 ? 196.07496 -1.01626 120.54607 1.000 30.44348 133 ARG A C 1
ATOM 842 O O . ARG A 1 130 ? 195.44396 -2.02181 120.83026 1.000 37.60428 133 ARG A O 1
ATOM 858 N N . VAL A 1 132 ? 195.59138 1.77800 123.09688 1.000 32.04013 135 VAL A N 1
ATOM 859 C CA . VAL A 1 132 ? 194.96096 2.89679 123.79909 1.000 27.14369 135 VAL A CA 1
ATOM 860 C C . VAL A 1 132 ? 193.82369 3.41881 122.93657 1.000 31.22088 135 VAL A C 1
ATOM 861 O O . VAL A 1 132 ? 194.04152 3.90314 121.81418 1.000 32.09721 135 VAL A O 1
ATOM 865 N N . ALA A 1 133 ? 192.60543 3.31472 123.45229 1.000 32.53128 136 ALA A N 1
ATOM 866 C CA . ALA A 1 133 ? 191.41581 3.76146 122.72455 1.000 30.68473 136 ALA A CA 1
ATOM 867 C C . ALA A 1 133 ? 191.39821 5.26533 122.46700 1.000 30.74297 136 ALA A C 1
ATOM 868 O O . ALA A 1 133 ? 192.08450 6.01948 123.14732 1.000 33.52006 136 ALA A O 1
ATOM 870 N N . PRO A 1 134 ? 190.59712 5.70819 121.48603 1.000 32.51202 137 PRO A N 1
ATOM 871 C CA . PRO A 1 134 ? 190.37108 7.15715 121.34303 1.000 33.90241 137 PRO A CA 1
ATOM 872 C C . PRO A 1 134 ? 189.91970 7.75707 122.68112 1.000 30.35109 137 PRO A C 1
ATOM 873 O O . PRO A 1 134 ? 189.09759 7.17452 123.38916 1.000 32.91514 137 PRO A O 1
ATOM 877 N N . SER A 1 135 ? 190.51905 8.87875 123.05983 1.000 28.06959 138 SER A N 1
ATOM 878 C CA . SER A 1 135 ? 190.40889 9.35302 124.43074 1.000 29.93504 138 SER A CA 1
ATOM 879 C C . SER A 1 135 ? 189.42746 10.52175 124.50194 1.000 31.91810 138 SER A C 1
ATOM 880 O O . SER A 1 135 ? 189.05404 11.08377 123.49482 1.000 30.90090 138 SER A O 1
ATOM 883 N N . PHE A 1 136 ? 189.05579 10.90231 125.71672 1.000 26.69175 139 PHE A N 1
ATOM 884 C CA . PHE A 1 136 ? 188.34360 12.13460 125.96280 1.000 29.85334 139 PHE A CA 1
ATOM 885 C C . PHE A 1 136 ? 189.04724 13.32604 125.31616 1.000 38.30632 139 PHE A C 1
ATOM 886 O O . PHE A 1 136 ? 188.42113 14.11972 124.62554 1.000 32.13063 139 PHE A O 1
ATOM 894 N N . ASN A 1 137 ? 190.35755 13.45269 125.52000 1.000 32.02283 140 ASN A N 1
ATOM 895 C CA . ASN A 1 137 ? 191.03890 14.60454 124.96636 1.000 31.33471 140 ASN A CA 1
ATOM 896 C C . ASN A 1 137 ? 191.13239 14.54369 123.43853 1.000 31.47222 140 ASN A C 1
ATOM 897 O O . ASN A 1 137 ? 191.08003 15.56050 122.77375 1.000 30.81916 140 ASN A O 1
ATOM 902 N N . ASP A 1 138 ? 191.23253 13.34875 122.87174 1.000 29.29491 141 ASP A N 1
ATOM 903 C CA . ASP A 1 138 ? 191.13984 13.23052 121.41139 1.000 31.93270 141 ASP A CA 1
ATOM 904 C C . ASP A 1 138 ? 189.84414 13.85236 120.90503 1.000 30.15995 141 ASP A C 1
ATOM 905 O O . ASP A 1 138 ? 189.83906 14.58428 119.93396 1.000 31.38753 141 ASP A O 1
ATOM 910 N N . ILE A 1 139 ? 188.73577 13.50996 121.53543 1.000 27.46992 142 ILE A N 1
ATOM 911 C CA . ILE A 1 139 ? 187.43107 13.96202 121.04090 1.000 28.40460 142 ILE A CA 1
ATOM 912 C C . ILE A 1 139 ? 187.23851 15.44855 121.32769 1.000 30.94976 142 ILE A C 1
ATOM 913 O O . ILE A 1 139 ? 186.70156 16.17985 120.49248 1.000 29.69056 142 ILE A O 1
ATOM 918 N N . ARG A 1 140 ? 187.69528 15.90426 122.49146 1.000 29.78321 143 ARG A N 1
ATOM 919 C CA . ARG A 1 140 ? 187.73258 17.34091 122.77522 1.000 28.40585 143 ARG A CA 1
ATOM 920 C C . ARG A 1 140 ? 188.46944 18.11710 121.68166 1.000 30.76166 143 ARG A C 1
ATOM 921 O O . ARG A 1 140 ? 187.99097 19.14562 121.20064 1.000 32.21088 143 ARG A O 1
ATOM 929 N N . HIS A 1 141 ? 189.63463 17.62488 121.27556 1.000 31.99110 144 HIS A N 1
ATOM 930 C CA . HIS A 1 141 ? 190.39580 18.25846 120.19429 1.000 32.27538 144 HIS A CA 1
ATOM 931 C C . HIS A 1 141 ? 189.65433 18.26016 118.86113 1.000 34.59792 144 HIS A C 1
ATOM 932 O O . HIS A 1 141 ? 189.65589 19.27342 118.12884 1.000 34.36738 144 HIS A O 1
ATOM 939 N N . ILE A 1 142 ? 189.04750 17.11822 118.53319 1.000 33.50187 145 ILE A N 1
ATOM 940 C CA . ILE A 1 142 ? 188.29091 16.98222 117.28472 1.000 30.41628 145 ILE A CA 1
ATOM 941 C C . ILE A 1 142 ? 187.10387 17.94811 117.25287 1.000 30.43357 145 ILE A C 1
ATOM 942 O O . ILE A 1 142 ? 186.86126 18.64551 116.24688 1.000 33.10304 145 ILE A O 1
ATOM 947 N N . LEU A 1 143 ? 186.38045 18.03871 118.36267 1.000 29.28833 146 LEU A N 1
ATOM 948 C CA . LEU A 1 143 ? 185.27546 18.98620 118.44303 1.000 30.44681 146 LEU A CA 1
ATOM 949 C C . LEU A 1 143 ? 185.76995 20.45135 118.25447 1.000 36.41391 146 LEU A C 1
ATOM 950 O O . LEU A 1 143 ? 185.14104 21.22225 117.50930 1.000 34.59922 146 LEU A O 1
ATOM 955 N N . ASN A 1 144 ? 186.87247 20.83451 118.90839 1.000 34.50765 147 ASN A N 1
ATOM 956 C CA . ASN A 1 144 ? 187.41610 22.20414 118.76410 1.000 34.19846 147 ASN A CA 1
ATOM 957 C C . ASN A 1 144 ? 187.80615 22.48045 117.31348 1.000 37.97640 147 ASN A C 1
ATOM 958 O O . ASN A 1 144 ? 187.47243 23.51197 116.75220 1.000 35.03281 147 ASN A O 1
ATOM 963 N N . THR A 1 145 ? 188.51295 21.53348 116.71254 1.000 36.05399 148 THR A N 1
ATOM 964 C CA . THR A 1 145 ? 188.94597 21.66913 115.32231 1.000 33.11209 148 THR A CA 1
ATOM 965 C C . THR A 1 145 ? 187.73299 21.76999 114.38291 1.000 38.79668 148 THR A C 1
ATOM 966 O O . THR A 1 145 ? 187.74451 22.55336 113.44679 1.000 38.05472 148 THR A O 1
ATOM 970 N N . ALA A 1 146 ? 186.68960 20.97713 114.62262 1.000 34.56349 149 ALA A N 1
ATOM 971 C CA . ALA A 1 146 ? 185.45647 21.09156 113.83861 1.000 31.44414 149 ALA A CA 1
ATOM 972 C C . ALA A 1 146 ? 184.83544 22.48056 113.97191 1.000 34.14436 149 ALA A C 1
ATOM 973 O O . ALA A 1 146 ? 184.32918 23.03744 113.00690 1.000 36.61886 149 ALA A O 1
ATOM 975 N N . GLN A 1 147 ? 184.84783 23.02816 115.17791 1.000 33.48936 150 GLN A N 1
ATOM 976 C CA . GLN A 1 147 ? 184.21997 24.33677 115.37839 1.000 34.94431 150 GLN A CA 1
ATOM 977 C C . GLN A 1 147 ? 185.02605 25.41442 114.64214 1.000 35.87314 150 GLN A C 1
ATOM 978 O O . GLN A 1 147 ? 184.44315 26.31714 114.05509 1.000 38.75351 150 GLN A O 1
ATOM 984 N N . ILE A 1 148 ? 186.35898 25.30242 114.66129 1.000 32.70221 151 ILE A N 1
ATOM 985 C CA . ILE A 1 148 ? 187.21731 26.21799 113.92304 1.000 40.79163 151 ILE A CA 1
ATOM 986 C C . ILE A 1 148 ? 186.98692 26.06875 112.42551 1.000 45.68843 151 ILE A C 1
ATOM 987 O O . ILE A 1 148 ? 186.88071 27.04865 111.69752 1.000 39.32461 151 ILE A O 1
ATOM 992 N N . PHE A 1 149 ? 186.95563 24.82842 111.95974 1.000 38.83664 152 PHE A N 1
ATOM 993 C CA . PHE A 1 149 ? 186.76620 24.56136 110.53596 1.000 38.27458 152 PHE A CA 1
ATOM 994 C C . PHE A 1 149 ? 185.46871 25.15104 110.01271 1.000 43.29778 152 PHE A C 1
ATOM 995 O O . PHE A 1 149 ? 185.41514 25.61711 108.87445 1.000 42.98669 152 PHE A O 1
ATOM 1003 N N . HIS A 1 150 ? 184.41160 25.08849 110.81975 1.000 41.06904 153 HIS A N 1
ATOM 1004 C CA . HIS A 1 150 ? 183.15334 25.68140 110.42446 1.000 42.06296 153 HIS A CA 1
ATOM 1005 C C . HIS A 1 150 ? 183.33348 27.17692 110.13133 1.000 45.50996 153 HIS A C 1
ATOM 1006 O O . HIS A 1 150 ? 182.82261 27.67779 109.14132 1.000 44.27620 153 HIS A O 1
ATOM 1013 N N . PHE A 1 151 ? 184.02704 27.89615 111.00829 1.000 39.32450 154 PHE A N 1
ATOM 1014 C CA . PHE A 1 151 ? 184.15515 29.33964 110.79253 1.000 41.93761 154 PHE A CA 1
ATOM 1015 C C . PHE A 1 151 ? 185.13216 29.65453 109.65645 1.000 49.50263 154 PHE A C 1
ATOM 1016 O O . PHE A 1 151 ? 184.95535 30.65409 108.96184 1.000 50.12396 154 PHE A O 1
ATOM 1024 N N . LYS A 1 152 ? 186.14565 28.80995 109.44583 1.000 43.57043 155 LYS A N 1
ATOM 1025 C CA . LYS A 1 152 ? 187.04625 28.99638 108.30174 1.000 49.69467 155 LYS A CA 1
ATOM 1026 C C . LYS A 1 152 ? 186.28929 28.84739 106.98122 1.000 51.62966 155 LYS A C 1
ATOM 1027 O O . LYS A 1 152 ? 186.52559 29.60272 106.03884 1.000 54.25169 155 LYS A O 1
ATOM 1033 N N . LYS A 1 153 ? 185.36348 27.89678 106.92700 1.000 48.15691 156 LYS A N 1
ATOM 1034 C CA . LYS A 1 153 ? 184.52992 27.69854 105.74602 1.000 51.37820 156 LYS A CA 1
ATOM 1035 C C . LYS A 1 153 ? 183.64993 28.90955 105.42147 1.000 56.80407 156 LYS A C 1
ATOM 1036 O O . LYS A 1 153 ? 183.48483 29.25055 104.25531 1.000 60.31799 156 LYS A O 1
ATOM 1042 N N . GLN A 1 154 ? 183.05871 29.52254 106.44767 1.000 54.51031 157 GLN A N 1
ATOM 1043 C CA . GLN A 1 154 ? 182.16640 30.67556 106.26244 1.000 59.36364 157 GLN A CA 1
ATOM 1044 C C . GLN A 1 154 ? 182.85726 31.83045 105.54759 1.000 59.46962 157 GLN A C 1
ATOM 1045 O O . GLN A 1 154 ? 182.24862 32.51033 104.73302 1.000 65.44175 157 GLN A O 1
ATOM 1051 N N . GLU A 1 155 ? 184.12974 32.03927 105.86723 1.000 62.21814 158 GLU A N 1
ATOM 1052 C CA . GLU A 1 155 ? 184.95094 33.03581 105.20362 1.000 60.50479 158 GLU A CA 1
ATOM 1053 C C . GLU A 1 155 ? 184.95451 32.84583 103.68716 1.000 69.62265 158 GLU A C 1
ATOM 1054 O O . GLU A 1 155 ? 184.59231 33.75424 102.94317 1.000 79.69566 158 GLU A O 1
ATOM 1060 N N . ASN A 1 156 ? 185.32273 31.65298 103.22538 1.000 78.11969 159 ASN A N 1
ATOM 1061 C CA . ASN A 1 156 ? 185.35441 31.34632 101.78460 1.000 75.73045 159 ASN A CA 1
ATOM 1062 C C . ASN A 1 156 ? 183.97809 31.35182 101.13478 1.000 75.89929 159 ASN A C 1
ATOM 1063 O O . ASN A 1 156 ? 183.87329 31.31136 99.91703 1.000 85.24865 159 ASN A O 1
ATOM 1068 N N . LEU A 1 157 ? 182.92401 31.37020 101.94319 1.000 77.14020 160 LEU A N 1
ATOM 1069 C CA . LEU A 1 157 ? 181.57116 31.41058 101.40116 1.000 79.39928 160 LEU A CA 1
ATOM 1070 C C . LEU A 1 157 ? 181.09054 32.83039 101.14724 1.000 92.78311 160 LEU A C 1
ATOM 1071 O O . LEU A 1 157 ? 181.26186 33.72507 101.98592 1.000 95.99668 160 LEU A O 1
ATOM 1076 N N . HIS A 1 158 ? 180.50507 33.02148 99.96956 1.000 101.84940 161 HIS A N 1
ATOM 1077 C CA . HIS A 1 158 ? 179.72012 34.20552 99.67213 1.000 107.53731 161 HIS A CA 1
ATOM 1078 C C . HIS A 1 158 ? 178.45628 34.09664 100.54667 1.000 109.76923 161 HIS A C 1
ATOM 1079 O O . HIS A 1 158 ? 177.92402 32.99540 100.73487 1.000 107.52930 161 HIS A O 1
ATOM 1086 N N . ASN A 1 159 ? 178.01270 35.22459 101.10809 1.000 112.13436 162 ASN A N 1
ATOM 1087 C CA . ASN A 1 159 ? 177.00505 35.26524 102.18833 1.000 110.60504 162 ASN A CA 1
ATOM 1088 C C . ASN A 1 159 ? 177.40871 34.47296 103.43861 1.000 105.40345 162 ASN A C 1
ATOM 1089 O O . ASN A 1 159 ? 176.56706 33.79831 104.03536 1.000 109.97779 162 ASN A O 1
ATOM 1094 N N . GLY A 1 160 ? 178.67225 34.54611 103.84668 1.000 95.28081 163 GLY A N 1
ATOM 1095 C CA . GLY A 1 160 ? 179.14397 33.70193 104.93509 1.000 78.92172 163 GLY A CA 1
ATOM 1096 C C . GLY A 1 160 ? 178.66307 34.14526 106.30625 1.000 71.39137 163 GLY A C 1
ATOM 1097 O O . GLY A 1 160 ? 178.67406 35.33888 106.60102 1.000 76.80354 163 GLY A O 1
ATOM 1098 N N . LYS A 1 161 ? 178.23921 33.19367 107.14256 1.000 64.94445 164 LYS A N 1
ATOM 1099 C CA . LYS A 1 161 ? 177.85575 33.48904 108.52979 1.000 52.39973 164 LYS A CA 1
ATOM 1100 C C . LYS A 1 161 ? 179.11352 33.56533 109.40356 1.000 60.54718 164 LYS A C 1
ATOM 1101 O O . LYS A 1 161 ? 179.37412 32.68995 110.24639 1.000 52.52996 164 LYS A O 1
ATOM 1107 N N . VAL A 1 162 ? 179.89392 34.61993 109.17896 1.000 48.75543 165 VAL A N 1
ATOM 1108 C CA . VAL A 1 162 ? 181.25351 34.70705 109.68621 1.000 48.33150 165 VAL A CA 1
ATOM 1109 C C . VAL A 1 162 ? 181.33171 35.08551 111.15882 1.000 46.22804 165 VAL A C 1
ATOM 1110 O O . VAL A 1 162 ? 180.39494 35.63244 111.73341 1.000 45.40922 165 VAL A O 1
ATOM 1114 N N . LEU A 1 163 ? 182.47492 34.76869 111.74834 1.000 44.84190 166 LEU A N 1
ATOM 1115 C CA . LEU A 1 163 ? 182.79062 35.13401 113.11067 1.000 44.27568 166 LEU A CA 1
ATOM 1116 C C . LEU A 1 163 ? 182.69027 36.65763 113.32222 1.000 47.55385 166 LEU A C 1
ATOM 1117 O O . LEU A 1 163 ? 183.34664 37.42351 112.60801 1.000 43.60358 166 LEU A O 1
ATOM 1122 N N . ARG A 1 164 ? 181.90516 37.09967 114.30741 1.000 42.22251 167 ARG A N 1
ATOM 1123 C CA . ARG A 1 164 ? 181.85566 38.53747 114.64538 1.000 46.89358 167 ARG A CA 1
ATOM 1124 C C . ARG A 1 164 ? 182.36604 38.87164 116.05442 1.000 49.01243 167 ARG A C 1
ATOM 1125 O O . ARG A 1 164 ? 182.72047 40.00923 116.33508 1.000 42.80087 167 ARG A O 1
ATOM 1133 N N . LEU A 1 165 ? 182.40146 37.87950 116.93627 1.000 40.40345 168 LEU A N 1
ATOM 1134 C CA . LEU A 1 165 ? 182.79590 38.08196 118.32805 1.000 37.03751 168 LEU A CA 1
ATOM 1135 C C . LEU A 1 165 ? 183.62402 36.89570 118.80488 1.000 42.02268 168 LEU A C 1
ATOM 1136 O O . LEU A 1 165 ? 183.14256 35.77459 118.74846 1.000 38.58963 168 LEU A O 1
ATOM 1141 N N . VAL A 1 166 ? 184.84388 37.11946 119.27990 1.000 35.78242 169 VAL A N 1
ATOM 1142 C CA . VAL A 1 166 ? 185.60663 36.03743 119.90476 1.000 38.00506 169 VAL A CA 1
ATOM 1143 C C . VAL A 1 166 ? 185.84953 36.47938 121.32392 1.000 39.62984 169 VAL A C 1
ATOM 1144 O O . VAL A 1 166 ? 186.33218 37.58657 121.54475 1.000 38.61232 169 VAL A O 1
ATOM 1148 N N . THR A 1 167 ? 185.43298 35.66752 122.29293 1.000 36.27980 170 THR A N 1
ATOM 1149 C CA . THR A 1 167 ? 185.70053 36.00548 123.68852 1.000 39.55410 170 THR A CA 1
ATOM 1150 C C . THR A 1 167 ? 186.62839 34.98357 124.32280 1.000 39.34501 170 THR A C 1
ATOM 1151 O O . THR A 1 167 ? 186.67133 33.84469 123.89831 1.000 37.87243 170 THR A O 1
ATOM 1155 N N . PHE A 1 168 ? 187.36705 35.41153 125.33735 1.000 36.29817 171 PHE A N 1
ATOM 1156 C CA . PHE A 1 168 ? 188.37228 34.58754 125.99167 1.000 36.94338 171 PHE A CA 1
ATOM 1157 C C . PHE A 1 168 ? 188.21277 34.64073 127.50077 1.000 38.46590 171 PHE A C 1
ATOM 1158 O O . PHE A 1 168 ? 188.04333 35.72278 128.07024 1.000 35.92461 171 PHE A O 1
ATOM 1166 N N . ALA A 1 169 ? 188.31703 33.49137 128.15416 1.000 34.02480 172 ALA A N 1
ATOM 1167 C CA . ALA A 1 169 ? 188.62499 33.48494 129.58173 1.000 35.41934 172 ALA A CA 1
ATOM 1168 C C . ALA A 1 169 ? 190.04952 34.03740 129.75378 1.000 37.39771 172 ALA A C 1
ATOM 1169 O O . ALA A 1 169 ? 190.81667 34.14519 128.78181 1.000 31.41371 172 ALA A O 1
ATOM 1171 N N . GLY A 1 170 ? 190.41827 34.37859 130.98079 1.000 30.95504 173 GLY A N 1
ATOM 1172 C CA . GLY A 1 170 ? 191.77369 34.84693 131.22563 1.000 29.93984 173 GLY A CA 1
ATOM 1173 C C . GLY A 1 170 ? 192.67232 33.74179 131.73226 1.000 32.55691 173 GLY A C 1
ATOM 1174 O O . GLY A 1 170 ? 193.56359 33.25254 131.02867 1.000 35.88691 173 GLY A O 1
ATOM 1175 N N . ASP A 1 171 ? 192.43184 33.34292 132.97274 1.000 34.22871 174 ASP A N 1
ATOM 1176 C CA . ASP A 1 171 ? 193.22527 32.33697 133.62662 1.000 34.43605 174 ASP A CA 1
ATOM 1177 C C . ASP A 1 171 ? 193.19160 31.02951 132.84340 1.000 32.67702 174 ASP A C 1
ATOM 1178 O O . ASP A 1 171 ? 192.12191 30.57511 132.44988 1.000 32.30565 174 ASP A O 1
ATOM 1183 N N . VAL A 1 172 ? 194.38010 30.46135 132.62853 1.000 33.74134 175 VAL A N 1
ATOM 1184 C CA . VAL A 1 172 ? 194.60317 29.17440 131.95394 1.000 36.44860 175 VAL A CA 1
ATOM 1185 C C . VAL A 1 172 ? 194.38481 29.32886 130.44173 1.000 37.42677 175 VAL A C 1
ATOM 1186 O O . VAL A 1 172 ? 194.81469 28.50112 129.65591 1.000 40.15242 175 VAL A O 1
ATOM 1190 N N . THR A 1 173 ? 193.77807 30.42136 130.02063 1.000 35.32481 176 THR A N 1
ATOM 1191 C CA . THR A 1 173 ? 193.42225 30.57135 128.61208 1.000 36.43062 176 THR A CA 1
ATOM 1192 C C . THR A 1 173 ? 194.37542 31.54361 127.91984 1.000 40.85752 176 THR A C 1
ATOM 1193 O O . THR A 1 173 ? 194.92645 31.23972 126.85186 1.000 35.91969 176 THR A O 1
ATOM 1197 N N . LEU A 1 174 ? 194.56206 32.71055 128.53472 1.000 34.00433 177 LEU A N 1
ATOM 1198 C CA . LEU A 1 174 ? 195.49475 33.71830 128.00291 1.000 35.28599 177 LEU A CA 1
ATOM 1199 C C . LEU A 1 174 ? 196.82543 33.67809 128.71364 1.000 39.25928 177 LEU A C 1
ATOM 1200 O O . LEU A 1 174 ? 197.82969 34.16224 128.19886 1.000 38.98810 177 LEU A O 1
ATOM 1205 N N . TYR A 1 175 ? 196.83141 33.13242 129.92064 1.000 36.60084 178 TYR A N 1
ATOM 1206 C CA . TYR A 1 175 ? 198.05343 33.06888 130.70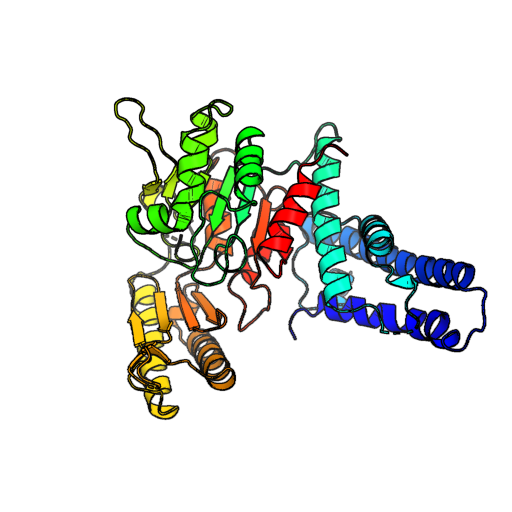642 1.000 38.81211 178 TYR A CA 1
ATOM 1207 C C . TYR A 1 175 ? 197.86776 31.99329 131.75162 1.000 38.58805 178 TYR A C 1
ATOM 1208 O O . TYR A 1 175 ? 196.77207 31.47433 131.89747 1.000 37.94439 178 TYR A O 1
ATOM 1217 N N . GLU A 1 176 ? 198.93336 31.65966 132.46042 1.000 34.58918 179 GLU A N 1
ATOM 1218 C CA . GLU A 1 176 ? 198.87296 30.66545 133.52504 1.000 41.94344 179 GLU A CA 1
ATOM 1219 C C . GLU A 1 176 ? 197.90104 31.18370 134.56352 1.000 40.75925 179 GLU A C 1
ATOM 1220 O O . GLU A 1 176 ? 197.64184 32.39464 134.65223 1.000 39.34735 179 GLU A O 1
ATOM 1226 N N . ASP A 1 177 ? 197.35554 30.26536 135.34279 1.000 39.90416 180 ASP A N 1
ATOM 1227 C CA . ASP A 1 177 ? 196.35590 30.59363 136.34966 1.000 39.13995 180 ASP A CA 1
ATOM 1228 C C . ASP A 1 177 ? 196.90673 31.64548 137.29914 1.000 46.87223 180 ASP A C 1
ATOM 1229 O O . ASP A 1 177 ? 198.00045 31.46501 137.82936 1.000 40.29663 180 ASP A O 1
ATOM 1234 N N . GLY A 1 178 ? 196.16795 32.74552 137.47202 1.000 40.44291 181 GLY A N 1
ATOM 1235 C CA . GLY A 1 178 ? 196.55846 33.83801 138.34911 1.000 38.44180 181 GLY A CA 1
ATOM 1236 C C . GLY A 1 178 ? 197.57608 34.78334 137.73676 1.000 39.60162 181 GLY A C 1
ATOM 1237 O O . GLY A 1 178 ? 198.04631 35.73333 138.39221 1.000 45.52206 181 GLY A O 1
ATOM 1238 N N . GLY A 1 179 ? 197.89723 34.56462 136.46282 1.000 37.20515 182 GLY A N 1
ATOM 1239 C CA . GLY A 1 179 ? 199.01551 35.25763 135.83295 1.000 38.33388 182 GLY A CA 1
ATOM 1240 C C . GLY A 1 179 ? 198.64972 36.60441 135.22630 1.000 42.44127 182 GLY A C 1
ATOM 1241 O O . GLY A 1 179 ? 197.54320 37.12772 135.42838 1.000 39.38651 182 GLY A O 1
ATOM 1242 N N . SER A 1 180 ? 199.59826 37.16189 134.47624 1.000 35.04218 183 SER A N 1
ATOM 1243 C CA . SER A 1 180 ? 199.39423 38.35077 133.67468 1.000 38.60743 183 SER A CA 1
ATOM 1244 C C . SER A 1 180 ? 199.84812 38.12153 132.24670 1.000 38.06172 183 SER A C 1
ATOM 1245 O O . SER A 1 180 ? 200.60034 37.18690 131.95120 1.000 41.31535 183 SER A O 1
ATOM 1248 N N . LEU A 1 181 ? 199.38865 38.99559 131.36780 1.000 40.16968 184 LEU A N 1
ATOM 1249 C CA . LEU A 1 181 ? 199.68886 38.89958 129.95672 1.000 39.48869 184 LEU A CA 1
ATOM 1250 C C . LEU A 1 181 ? 200.92872 39.73554 129.65215 1.000 46.99491 184 LEU A C 1
ATOM 1251 O O . LEU A 1 181 ? 200.81219 40.93058 129.40442 1.000 56.60935 184 LEU A O 1
ATOM 1256 N N . VAL A 1 182 ? 202.10923 39.11461 129.70846 1.000 46.92960 185 VAL A N 1
ATOM 1257 C CA . VAL A 1 182 ? 203.37954 39.83375 129.48314 1.000 47.18106 185 VAL A CA 1
ATOM 1258 C C . VAL A 1 182 ? 203.59109 40.09733 127.98714 1.000 46.64966 185 VAL A C 1
ATOM 1259 O O . VAL A 1 182 ? 202.97328 39.44602 127.13830 1.000 45.47528 185 VAL A O 1
ATOM 1263 N N . TYR A 1 183 ? 204.46415 41.05397 127.66277 1.000 46.65602 186 TYR A N 1
ATOM 1264 C CA . TYR A 1 183 ? 204.62341 41.52490 126.28096 1.000 44.83273 186 TYR A CA 1
ATOM 1265 C C . TYR A 1 183 ? 205.11254 40.46199 125.28234 1.000 43.00495 186 TYR A C 1
ATOM 1266 O O . TYR A 1 183 ? 204.81251 40.54750 124.09331 1.000 48.05501 186 TYR A O 1
ATOM 1275 N N . THR A 1 184 ? 205.86589 39.47257 125.74574 1.000 40.97448 187 THR A N 1
ATOM 1276 C CA . THR A 1 184 ? 206.32908 38.40722 124.83856 1.000 43.19873 187 THR A CA 1
ATOM 1277 C C . THR A 1 184 ? 205.36862 37.22177 124.73321 1.000 43.98828 187 THR A C 1
ATOM 1278 O O . THR A 1 184 ? 205.70369 36.18573 124.14629 1.000 41.36587 187 THR A O 1
ATOM 1282 N N . ASN A 1 185 ? 204.18212 37.36858 125.30866 1.000 43.99634 188 ASN A N 1
ATOM 1283 C CA . ASN A 1 185 ? 203.17116 36.30167 125.23944 1.000 41.05968 188 ASN A CA 1
ATOM 1284 C C . ASN A 1 185 ? 202.74217 36.06083 123.80325 1.000 34.97214 188 ASN A C 1
ATOM 1285 O O . ASN A 1 185 ? 202.19700 36.96807 123.16413 1.000 36.29855 188 ASN A O 1
ATOM 1290 N N . PRO A 1 186 ? 202.92101 34.82674 123.29876 1.000 41.84031 189 PRO A N 1
ATOM 1291 C CA . PRO A 1 186 ? 202.61857 34.57023 121.87589 1.000 40.46827 189 PRO A CA 1
ATOM 1292 C C . PRO A 1 186 ? 201.14024 34.68868 121.45189 1.000 41.38012 189 PRO A C 1
ATOM 1293 O O . PRO A 1 186 ? 200.85595 34.67453 120.24172 1.000 43.93686 189 PRO A O 1
ATOM 1297 N N . VAL A 1 187 ? 200.20255 34.81875 122.39028 1.000 37.92786 190 VAL A N 1
ATOM 1298 C CA . VAL A 1 187 ? 198.80195 34.98342 121.98656 1.000 38.14115 190 VAL A CA 1
ATOM 1299 C C . VAL A 1 187 ? 198.53451 36.39111 121.45757 1.000 41.01123 190 VAL A C 1
ATOM 1300 O O . VAL A 1 187 ? 197.63543 36.59367 120.64222 1.000 40.23551 190 VAL A O 1
ATOM 1304 N N . ILE A 1 188 ? 199.34741 37.36180 121.87602 1.000 45.16684 191 ILE A N 1
ATOM 1305 C CA . ILE A 1 188 ? 199.07001 38.77595 121.54757 1.000 42.12795 191 ILE A CA 1
ATOM 1306 C C . ILE A 1 188 ? 198.94305 39.08114 120.03731 1.000 39.49344 191 ILE A C 1
ATOM 1307 O O . ILE A 1 188 ? 197.96709 39.70077 119.62925 1.000 39.55541 191 ILE A O 1
ATOM 1312 N N . PRO A 1 189 ? 199.89317 38.62175 119.19413 1.000 41.58438 192 PRO A N 1
ATOM 1313 C CA . PRO A 1 189 ? 199.69790 38.88553 117.75681 1.000 42.62227 192 PRO A CA 1
ATOM 1314 C C . PRO A 1 189 ? 198.37108 38.38229 117.18133 1.000 46.69511 192 PRO A C 1
ATOM 1315 O O . PRO A 1 189 ? 197.83318 38.98777 116.23618 1.000 43.61832 192 PRO A O 1
ATOM 1319 N N . TYR A 1 190 ? 197.84175 37.29084 117.74004 1.000 46.25189 193 TYR A N 1
ATOM 1320 C CA . TYR A 1 190 ? 196.57985 36.74664 117.25416 1.000 38.78973 193 TYR A CA 1
ATOM 1321 C C . TYR A 1 190 ? 195.38387 37.57923 117.68220 1.000 37.11851 193 TYR A C 1
ATOM 1322 O O . TYR A 1 190 ? 194.44263 37.75983 116.91716 1.000 39.98735 193 TYR A O 1
ATOM 1331 N N . ILE A 1 191 ? 195.40680 38.08688 118.90396 1.000 43.32859 194 ILE A N 1
ATOM 1332 C CA . ILE A 1 191 ? 194.35152 38.98843 119.31585 1.000 43.93693 194 ILE A CA 1
ATOM 1333 C C . ILE A 1 191 ? 194.37236 40.26903 118.45308 1.000 42.02122 194 ILE A C 1
ATOM 1334 O O . ILE A 1 191 ? 193.33180 40.71278 117.98735 1.000 41.72354 194 ILE A O 1
ATOM 1339 N N . LEU A 1 192 ? 195.55955 40.82977 118.21223 1.000 46.34480 195 LEU A N 1
ATOM 1340 C CA . LEU A 1 192 ? 195.66969 41.98886 117.32237 1.000 46.16275 195 LEU A CA 1
ATOM 1341 C C . LEU A 1 192 ? 195.13808 41.65578 115.91939 1.000 49.75240 195 LEU A C 1
ATOM 1342 O O . LEU A 1 192 ? 194.44400 42.47093 115.30470 1.000 50.04077 195 LEU A O 1
ATOM 1347 N N . LYS A 1 193 ? 195.43050 40.45296 115.41562 1.000 49.47473 196 LYS A N 1
ATOM 1348 C CA . LYS A 1 193 ? 194.93553 40.08876 114.07835 1.000 47.24152 196 LYS A CA 1
ATOM 1349 C C . LYS A 1 193 ? 193.41172 39.94988 114.05197 1.000 55.26470 196 LYS A C 1
ATOM 1350 O O . LYS A 1 193 ? 192.75958 40.33890 113.07597 1.000 50.97059 196 LYS A O 1
ATOM 1356 N N . LEU A 1 194 ? 192.82951 39.41931 115.12200 1.000 47.60336 197 LEU A N 1
ATOM 1357 C CA . LEU A 1 194 ? 191.38114 39.40469 115.21713 1.000 43.02357 197 LEU A CA 1
ATOM 1358 C C . LEU A 1 194 ? 190.83732 40.84661 115.13697 1.000 41.64123 197 LEU A C 1
ATOM 1359 O O . LEU A 1 194 ? 189.93319 41.14808 114.35189 1.000 45.21380 197 LEU A O 1
ATOM 1364 N N . LEU A 1 195 ? 191.37538 41.72915 115.96672 1.000 43.02238 198 LEU A N 1
ATOM 1365 C CA . LEU A 1 195 ? 190.90776 43.12404 115.96696 1.000 50.94936 198 LEU A CA 1
ATOM 1366 C C . LEU A 1 195 ? 191.09264 43.77357 114.58640 1.000 47.33250 198 LEU A C 1
ATOM 1367 O O . LEU A 1 195 ? 190.23120 44.53565 114.11687 1.000 48.70782 198 LEU A O 1
ATOM 1372 N N . ARG A 1 196 ? 192.20495 43.42958 113.94069 1.000 49.57612 199 ARG A N 1
ATOM 1373 C CA . ARG A 1 196 ? 192.52187 43.95108 112.61873 1.000 51.99875 199 ARG A CA 1
ATOM 1374 C C . ARG A 1 196 ? 191.54570 43.45152 111.56323 1.000 61.38115 199 ARG A C 1
ATOM 1375 O O . ARG A 1 196 ? 191.21942 44.18089 110.62470 1.000 56.96098 199 ARG A O 1
ATOM 1383 N N . CYS A 1 197 ? 191.07476 42.21322 111.70837 1.000 51.56240 200 CYS A N 1
ATOM 1384 C CA . CYS A 1 197 ? 190.13817 41.66592 110.74227 1.000 48.53926 200 CYS A CA 1
ATOM 1385 C C . CYS A 1 197 ? 188.71431 42.19385 110.94135 1.000 50.39255 200 CYS A C 1
ATOM 1386 O O . CYS A 1 197 ? 187.81777 41.87712 110.17494 1.000 52.61720 200 CYS A O 1
ATOM 1389 N N . GLY A 1 198 ? 188.49911 43.01589 111.95890 1.000 48.81920 201 GLY A N 1
ATOM 1390 C CA . GLY A 1 198 ? 187.17855 43.57647 112.17219 1.000 43.77831 201 GLY A CA 1
ATOM 1391 C C . GLY A 1 198 ? 186.38647 42.77532 113.18045 1.000 47.61182 201 GLY A C 1
ATOM 1392 O O . GLY A 1 198 ? 185.22317 43.08181 113.48084 1.000 48.79814 201 GLY A O 1
ATOM 1393 N N . ILE A 1 199 ? 187.01834 41.73771 113.71724 1.000 46.49594 202 ILE A N 1
ATOM 1394 C CA . ILE A 1 199 ? 186.35135 40.91196 114.70536 1.000 43.61856 202 ILE A CA 1
ATOM 1395 C C . ILE A 1 199 ? 186.45919 41.56808 116.06805 1.000 40.25230 202 ILE A C 1
ATOM 1396 O O . ILE A 1 199 ? 187.53208 42.04251 116.44929 1.000 47.09262 202 ILE A O 1
ATOM 1401 N N . ASN A 1 200 ? 185.33899 41.59613 116.78568 1.000 38.20658 203 ASN A N 1
ATOM 1402 C CA . ASN A 1 200 ? 185.29038 42.08302 118.16223 1.000 36.71018 203 ASN A CA 1
ATOM 1403 C C . ASN A 1 200 ? 185.88189 41.06532 119.13440 1.000 45.21044 203 ASN A C 1
ATOM 1404 O O . ASN A 1 200 ? 185.60027 39.85548 119.02718 1.000 42.96985 203 ASN A O 1
ATOM 1409 N N . VAL A 1 201 ? 186.69276 41.53554 120.07879 1.000 41.50070 204 VAL A N 1
ATOM 1410 C CA . VAL A 1 201 ? 187.33272 40.63388 121.03860 1.000 38.97381 204 VAL A CA 1
ATOM 1411 C C . VAL A 1 201 ? 186.99984 41.05404 122.45649 1.000 46.89972 204 VAL A C 1
ATOM 1412 O O . VAL A 1 201 ? 187.26065 42.18877 122.85105 1.000 40.80404 204 VAL A O 1
ATOM 1416 N N . GLY A 1 202 ? 186.42272 40.13934 123.22342 1.000 37.66695 205 GLY A N 1
ATOM 1417 C CA . GLY A 1 202 ? 186.11544 40.38706 124.62411 1.000 33.97726 205 GLY A CA 1
ATOM 1418 C C . GLY A 1 202 ? 186.88937 39.45134 125.53457 1.000 44.20898 205 GLY A C 1
ATOM 1419 O O . GLY A 1 202 ? 187.04053 38.26482 125.26207 1.000 40.82124 205 GLY A O 1
ATOM 1420 N N . ILE A 1 203 ? 187.37608 39.96961 126.64445 1.000 36.79119 206 ILE A N 1
ATOM 1421 C CA . ILE A 1 203 ? 187.97944 39.09787 127.62541 1.000 34.97197 206 ILE A CA 1
ATOM 1422 C C . ILE A 1 203 ? 186.97355 38.88450 128.72707 1.000 38.85707 206 ILE A C 1
ATOM 1423 O O . ILE A 1 203 ? 186.72033 39.78957 129.52689 1.000 34.73802 206 ILE A O 1
ATOM 1428 N N . VAL A 1 204 ? 186.36300 37.69100 128.75298 1.000 35.71028 207 VAL A N 1
ATOM 1429 C CA . VAL A 1 204 ? 185.26602 37.45520 129.68487 1.000 32.56156 207 VAL A CA 1
ATOM 1430 C C . VAL A 1 204 ? 185.80132 36.60589 130.79819 1.000 37.70631 207 VAL A C 1
ATOM 1431 O O . VAL A 1 204 ? 185.92731 35.37514 130.66215 1.000 31.76586 207 VAL A O 1
ATOM 1435 N N . THR A 1 205 ? 186.13149 37.25274 131.90698 1.000 32.89877 208 THR A N 1
ATOM 1436 C CA . THR A 1 205 ? 186.91821 36.58778 132.94815 1.000 33.79559 208 THR A CA 1
ATOM 1437 C C . THR A 1 205 ? 186.20217 36.73009 134.28487 1.000 37.06503 208 THR A C 1
ATOM 1438 O O . THR A 1 205 ? 185.51230 37.72042 134.51349 1.000 34.74696 208 THR A O 1
ATOM 1442 N N . ALA A 1 206 ? 186.35197 35.74465 135.16645 1.000 32.99592 209 ALA A N 1
ATOM 1443 C CA . ALA A 1 206 ? 185.75345 35.85358 136.47064 1.000 33.10050 209 ALA A CA 1
ATOM 1444 C C . ALA A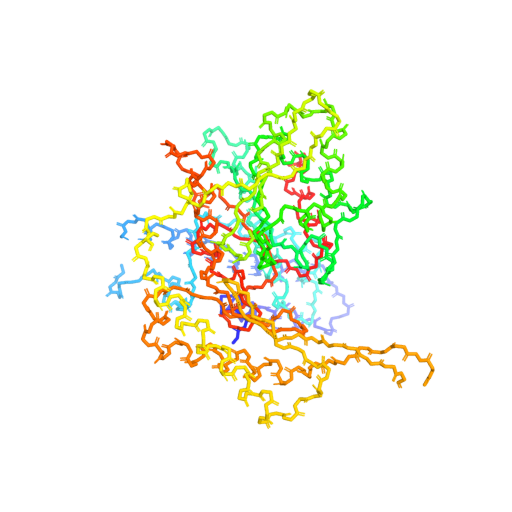 1 206 ? 186.49779 36.90705 137.31081 1.000 34.09429 209 ALA A C 1
ATOM 1445 O O . ALA A 1 206 ? 185.92703 37.40864 138.26980 1.000 33.60664 209 ALA A O 1
ATOM 1447 N N . ALA A 1 207 ? 187.77009 37.17947 136.99757 1.000 31.04902 210 ALA A N 1
ATOM 1448 C CA . ALA A 1 207 ? 188.52391 38.22863 137.71895 1.000 35.09625 210 ALA A CA 1
ATOM 1449 C C . ALA A 1 207 ? 187.71077 39.52456 137.68765 1.000 33.95744 210 ALA A C 1
ATOM 1450 O O . ALA A 1 207 ? 187.37309 39.99995 136.61468 1.000 30.96087 210 ALA A O 1
ATOM 1452 N N . GLY A 1 208 ? 187.36447 40.05069 138.86454 1.000 33.31525 211 GLY A N 1
ATOM 1453 C CA . GLY A 1 208 ? 186.34131 41.08649 138.97052 1.000 33.79304 211 GLY A CA 1
ATOM 1454 C C . GLY A 1 208 ? 186.91002 42.31182 139.68594 1.000 46.15496 211 GLY A C 1
ATOM 1455 O O . GLY A 1 208 ? 187.04052 42.31092 140.90905 1.000 33.12779 211 GLY A O 1
ATOM 1456 N N . TYR A 1 209 ? 187.26875 43.33913 138.92556 1.000 37.55805 212 TYR A N 1
ATOM 1457 C CA . TYR A 1 209 ? 187.83315 44.57087 139.51120 1.000 33.32238 212 TYR A CA 1
ATOM 1458 C C . TYR A 1 209 ? 187.00542 45.78037 139.09041 1.000 36.23607 212 TYR A C 1
ATOM 1459 O O . TYR A 1 209 ? 186.76547 45.98882 137.90384 1.000 34.18917 212 TYR A O 1
ATOM 1468 N N . ASP A 1 210 ? 186.52707 46.55404 140.06506 1.000 32.04844 213 ASP A N 1
ATOM 1469 C CA . ASP A 1 210 ? 185.81978 47.80806 139.74019 1.000 30.04461 213 ASP A CA 1
ATOM 1470 C C . ASP A 1 210 ? 186.79113 48.93927 139.50820 1.000 39.75265 213 ASP A C 1
ATOM 1471 O O . ASP A 1 210 ? 186.66095 50.00575 140.09655 1.000 38.68840 213 ASP A O 1
ATOM 1476 N N . GLU A 1 211 ? 187.77322 48.69303 138.65656 1.000 44.45109 214 GLU A N 1
ATOM 1477 C CA . GLU A 1 211 ? 188.91063 49.57992 138.47423 1.000 42.35877 214 GLU A CA 1
ATOM 1478 C C . GLU A 1 211 ? 189.70211 49.15504 137.27166 1.000 50.34319 214 GLU A C 1
ATOM 1479 O O . GLU A 1 211 ? 190.14518 48.01749 137.19974 1.000 41.22599 214 GLU A O 1
ATOM 1485 N N . ALA A 1 212 ? 189.90839 50.07737 136.34084 1.000 40.42545 215 ALA A N 1
ATOM 1486 C CA . ALA A 1 212 ? 190.57390 49.73433 135.10335 1.000 40.51723 215 ALA A CA 1
ATOM 1487 C C . ALA A 1 212 ? 192.04288 49.36608 135.34609 1.000 43.91266 215 ALA A C 1
ATOM 1488 O O . ALA A 1 212 ? 192.62344 48.56757 134.61018 1.000 42.38969 215 ALA A O 1
ATOM 1490 N N . GLY A 1 213 ? 192.62977 49.93030 136.39998 1.000 43.93239 216 GLY A N 1
ATOM 1491 C CA . GLY A 1 213 ? 194.05255 49.80616 136.64177 1.000 42.29841 216 GLY A CA 1
ATOM 1492 C C . GLY A 1 213 ? 194.49480 48.36706 136.79001 1.000 47.28223 216 GLY A C 1
ATOM 1493 O O . GLY A 1 213 ? 195.51945 47.96362 136.25602 1.000 39.79437 216 GLY A O 1
ATOM 1494 N N . THR A 1 214 ? 193.71305 47.58139 137.52135 1.000 38.40417 217 THR A N 1
ATOM 1495 C CA . THR A 1 214 ? 194.10390 46.20855 137.78075 1.000 39.70635 217 THR A CA 1
ATOM 1496 C C . THR A 1 214 ? 194.10560 45.42125 136.46437 1.000 35.86391 217 THR A C 1
ATOM 1497 O O . THR A 1 214 ? 195.03038 44.66873 136.21203 1.000 42.24720 217 THR A O 1
ATOM 1501 N N . TYR A 1 215 ? 193.10738 45.64647 135.61576 1.000 38.33489 218 TYR A N 1
ATOM 1502 C CA . TYR A 1 215 ? 193.05909 44.97260 134.32371 1.000 39.30545 218 TYR A CA 1
ATOM 1503 C C . TYR A 1 215 ? 194.19129 45.44033 133.44121 1.000 39.30803 218 TYR A C 1
ATOM 1504 O O . TYR A 1 215 ? 194.77002 44.65632 132.68658 1.000 39.23625 218 TYR A O 1
ATOM 1513 N N . GLU A 1 216 ? 194.50494 46.72675 133.51368 1.000 39.36050 219 GLU A N 1
ATOM 1514 C CA . GLU A 1 216 ? 195.61927 47.25066 132.73699 1.000 38.77184 219 GLU A CA 1
ATOM 1515 C C . GLU A 1 216 ? 196.93152 46.58907 133.14219 1.000 39.61334 219 GLU A C 1
ATOM 1516 O O . GLU A 1 216 ? 197.73331 46.23809 132.28324 1.000 40.95351 219 GLU A O 1
ATOM 1522 N N . ASN A 1 217 ? 197.16754 46.40488 134.44003 1.000 37.01073 220 ASN A N 1
ATOM 1523 C CA . ASN A 1 217 ? 198.32224 45.62506 134.85983 1.000 37.19409 220 ASN A CA 1
ATOM 1524 C C . ASN A 1 217 ? 198.29252 44.17597 134.35777 1.000 45.62671 220 ASN A C 1
ATOM 1525 O O . ASN A 1 217 ? 199.29328 43.66972 133.83539 1.000 42.13898 220 ASN A O 1
ATOM 1530 N N . ARG A 1 218 ? 197.16004 43.48929 134.51773 1.000 39.71477 221 ARG A N 1
ATOM 1531 C CA . ARG A 1 218 ? 197.13581 42.05165 134.18797 1.000 38.14701 221 ARG A CA 1
ATOM 1532 C C . ARG A 1 218 ? 197.14175 41.78992 132.68924 1.000 40.27083 221 ARG A C 1
ATOM 1533 O O . ARG A 1 218 ? 197.50285 40.70445 132.24514 1.000 44.80227 221 ARG A O 1
ATOM 1541 N N . LEU A 1 219 ? 196.73244 42.78221 131.90897 1.000 39.26915 222 LEU A N 1
ATOM 1542 C CA . LEU A 1 219 ? 196.74172 42.64669 130.45411 1.000 38.17712 222 LEU A CA 1
ATOM 1543 C C . LEU A 1 219 ? 197.78365 43.58369 129.82440 1.000 41.72609 222 LEU A C 1
ATOM 1544 O O . LEU A 1 219 ? 197.67438 43.94716 128.65087 1.000 42.53341 222 LEU A O 1
ATOM 1549 N N . LYS A 1 220 ? 198.78744 43.95556 130.60956 1.000 39.54196 223 LYS A N 1
ATOM 1550 C CA . LYS A 1 220 ? 199.72851 45.01948 130.20174 1.000 43.07864 223 LYS A CA 1
ATOM 1551 C C . LYS A 1 220 ? 200.37657 44.76329 128.83943 1.000 45.02868 223 LYS A C 1
ATOM 1552 O O . LYS A 1 220 ? 200.42870 45.64553 127.98856 1.000 47.84885 223 LYS A O 1
ATOM 1558 N N . GLY A 1 221 ? 200.83999 43.53863 128.62965 1.000 43.20788 224 GLY A N 1
ATOM 1559 C CA . GLY A 1 221 ? 201.49735 43.19072 127.38850 1.000 39.93634 224 GLY A CA 1
ATOM 1560 C C . GLY A 1 221 ? 200.59868 43.36013 126.19171 1.000 38.29944 224 GLY A C 1
ATOM 1561 O O . GLY A 1 221 ? 201.05108 43.79147 125.13905 1.000 40.63074 224 GLY A O 1
ATOM 1562 N N . LEU A 1 222 ? 199.32105 43.01546 126.34073 1.000 42.75639 225 LEU A N 1
ATOM 1563 C CA . LEU A 1 222 ? 198.36604 43.16539 125.25311 1.000 41.21635 225 LEU A CA 1
ATOM 1564 C C . LEU A 1 222 ? 198.06456 44.63395 124.93076 1.000 43.18473 225 LEU A C 1
ATOM 1565 O O . LEU A 1 222 ? 197.99905 45.01990 123.75785 1.000 41.77005 225 LEU A O 1
ATOM 1570 N N . ILE A 1 223 ? 197.82820 45.45285 125.94847 1.000 43.05508 226 ILE A N 1
ATOM 1571 C CA . ILE A 1 223 ? 197.46066 46.82854 125.64680 1.000 43.78055 226 ILE A CA 1
ATOM 1572 C C . ILE A 1 223 ? 198.64694 47.65119 125.12854 1.000 43.07227 226 ILE A C 1
ATOM 1573 O O . ILE A 1 223 ? 198.43798 48.56732 124.33503 1.000 48.50380 226 ILE A O 1
ATOM 1578 N N . VAL A 1 224 ? 199.87189 47.31574 125.53454 1.000 43.57692 227 VAL A N 1
ATOM 1579 C CA . VAL A 1 224 ? 201.05107 48.00107 125.00222 1.000 40.49032 227 VAL A CA 1
ATOM 1580 C C . VAL A 1 224 ? 201.21886 47.65444 123.52639 1.000 58.45637 227 VAL A C 1
ATOM 1581 O O . VAL A 1 224 ? 201.45003 48.53959 122.70250 1.000 47.47287 227 VAL A O 1
ATOM 1585 N N . ALA A 1 225 ? 201.07944 46.37303 123.17968 1.000 45.79356 228 ALA A N 1
ATOM 1586 C CA . ALA A 1 225 ? 201.22091 45.96465 121.78527 1.000 48.70889 228 ALA A CA 1
ATOM 1587 C C . ALA A 1 225 ? 200.11251 46.54890 120.91422 1.000 47.33986 228 ALA A C 1
ATOM 1588 O O . ALA A 1 225 ? 200.34345 46.91931 119.76163 1.000 49.42514 228 ALA A O 1
ATOM 1590 N N . LEU A 1 226 ? 198.89968 46.63460 121.45472 1.000 42.56794 229 LEU A N 1
ATOM 1591 C CA . LEU A 1 226 ? 197.79139 47.20300 120.70928 1.000 43.24785 229 LEU A CA 1
ATOM 1592 C C . LEU A 1 226 ? 197.99004 48.71820 120.50614 1.000 52.31824 229 LEU A C 1
ATOM 1593 O O . LEU A 1 226 ? 197.65736 49.28031 119.46450 1.000 49.15309 229 LEU A O 1
ATOM 1598 N N . HIS A 1 227 ? 198.50457 49.37614 121.53144 1.000 44.61087 230 HIS A N 1
ATOM 1599 C CA . HIS A 1 227 ? 198.75682 50.81071 121.43398 1.000 50.47297 230 HIS A CA 1
ATOM 1600 C C . HIS A 1 227 ? 199.84747 51.06487 120.38382 1.000 49.67834 230 HIS A C 1
ATOM 1601 O O . HIS A 1 227 ? 199.67412 51.87921 119.48361 1.000 54.40257 230 HIS A O 1
ATOM 1608 N N . ASP A 1 228 ? 200.94142 50.32028 120.48863 1.000 47.19616 231 ASP A N 1
ATOM 1609 C CA . ASP A 1 228 ? 202.07714 50.40679 119.56655 1.000 55.71024 231 ASP A CA 1
ATOM 1610 C C . ASP A 1 228 ? 201.74923 50.08239 118.11636 1.000 59.23916 231 ASP A C 1
ATOM 1611 O O . ASP A 1 228 ? 202.53539 50.35769 117.22371 1.000 61.20421 231 ASP A O 1
ATOM 1616 N N . SER A 1 229 ? 200.60466 49.47416 117.86773 1.000 53.19666 232 SER A N 1
ATOM 1617 C CA . SER A 1 229 ? 200.30471 49.03574 116.51777 1.000 53.90441 232 SER A CA 1
ATOM 1618 C C . SER A 1 229 ? 199.95226 50.19433 115.60145 1.000 59.16451 232 SER A C 1
ATOM 1619 O O . SER A 1 229 ? 199.09125 51.01453 115.92426 1.000 63.40011 232 SER A O 1
ATOM 1622 N N . THR A 1 230 ? 200.59693 50.23076 114.43958 1.000 63.48639 233 THR A N 1
ATOM 1623 C CA . THR A 1 230 ? 200.22871 51.17463 113.38922 1.000 61.07871 233 THR A CA 1
ATOM 1624 C C . THR A 1 230 ? 199.40784 50.50066 112.28873 1.000 68.15002 233 THR A C 1
ATOM 1625 O O . THR A 1 230 ? 198.94401 51.17880 111.37596 1.000 70.81278 233 THR A O 1
ATOM 1629 N N . ASP A 1 231 ? 199.21939 49.17655 112.39928 1.000 71.16498 234 ASP A N 1
ATOM 1630 C CA . ASP A 1 231 ? 198.39653 48.38053 111.46841 1.000 66.04666 234 ASP A CA 1
ATOM 1631 C C . ASP A 1 231 ? 196.89961 48.53854 111.65003 1.000 68.60677 234 ASP A C 1
ATOM 1632 O O . ASP A 1 231 ? 196.11670 48.17083 110.76726 1.000 68.14016 234 ASP A O 1
ATOM 1637 N N . ILE A 1 232 ? 196.49219 48.99153 112.82825 1.000 57.17882 235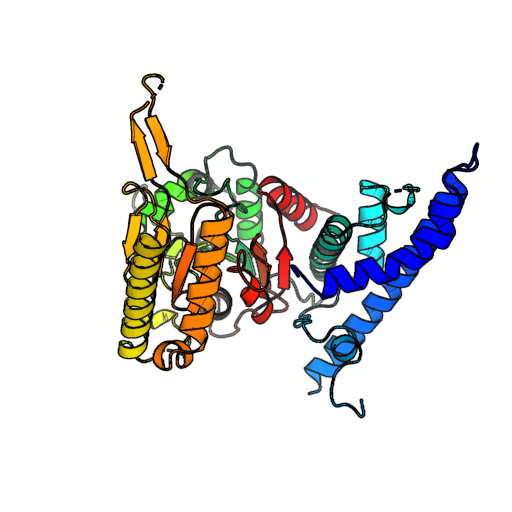 ILE A N 1
ATOM 1638 C CA . ILE A 1 232 ? 195.09194 48.88918 113.19137 1.000 59.45257 235 ILE A CA 1
ATOM 1639 C C . ILE A 1 232 ? 194.52064 50.25450 113.47428 1.000 54.02312 235 ILE A C 1
ATOM 1640 O O . ILE A 1 232 ? 195.04416 50.97036 114.32774 1.000 58.65352 235 ILE A O 1
ATOM 1645 N N . PRO A 1 233 ? 193.44236 50.61407 112.75868 1.000 53.22065 236 PRO A N 1
ATOM 1646 C CA . PRO A 1 233 ? 192.66520 51.82923 113.00794 1.000 61.55282 236 PRO A CA 1
ATOM 1647 C C . PRO A 1 233 ? 192.22281 51.87986 114.45829 1.000 67.54425 236 PRO A C 1
ATOM 1648 O O . PRO A 1 233 ? 191.97418 50.83544 115.06198 1.000 57.02840 236 PRO A O 1
ATOM 1652 N N . VAL A 1 234 ? 192.13066 53.07507 115.01996 1.000 53.58732 237 VAL A N 1
ATOM 1653 C CA . VAL A 1 234 ? 191.78880 53.19521 116.42963 1.000 53.65111 237 VAL A CA 1
ATOM 1654 C C . VAL A 1 234 ? 190.39117 52.65921 116.67062 1.000 54.84638 237 VAL A C 1
ATOM 1655 O O . VAL A 1 234 ? 190.12473 52.08483 117.71883 1.000 56.55207 237 VAL A O 1
ATOM 1659 N N . SER A 1 235 ? 189.50607 52.83489 115.69286 1.000 53.37299 238 SER A N 1
ATOM 1660 C CA . SER A 1 235 ? 188.15371 52.32062 115.77994 1.000 55.77730 238 SER A CA 1
ATOM 1661 C C . SER A 1 235 ? 188.15121 50.80570 116.00001 1.000 52.78500 238 SER A C 1
ATOM 1662 O O . SER A 1 235 ? 187.27422 50.29012 116.67045 1.000 51.08479 238 SER A O 1
ATOM 1665 N N . GLN A 1 236 ? 189.13428 50.10108 115.44729 1.000 53.15522 239 GLN A N 1
ATOM 1666 C CA . GLN A 1 236 ? 189.15688 48.65640 115.61414 1.000 58.10583 239 GLN A CA 1
ATOM 1667 C C . GLN A 1 236 ? 189.86942 48.28207 116.90823 1.000 57.19253 239 GLN A C 1
ATOM 1668 O O . GLN A 1 236 ? 189.46470 47.33149 117.58135 1.000 49.40135 239 GLN A O 1
ATOM 1674 N N . LYS A 1 237 ? 190.88933 49.04962 117.28525 1.000 44.74233 240 LYS A N 1
ATOM 1675 C CA . LYS A 1 237 ? 191.55833 48.85115 118.57086 1.000 42.29772 240 LYS A CA 1
ATOM 1676 C C . LYS A 1 237 ? 190.53410 48.88851 119.69724 1.000 51.66203 240 LYS A C 1
ATOM 1677 O O . LYS A 1 237 ? 190.58272 48.08192 120.63014 1.000 49.97003 240 LYS A O 1
ATOM 1683 N N . GLN A 1 238 ? 189.58149 49.80421 119.59305 1.000 44.73821 241 GLN A N 1
ATOM 1684 C CA . GLN A 1 238 ? 188.56287 49.96580 120.63969 1.000 41.76698 241 GLN A CA 1
ATOM 1685 C C . GLN A 1 238 ? 187.46965 48.87136 120.60926 1.000 44.86590 241 GLN A C 1
ATOM 1686 O O . GLN A 1 238 ? 186.55416 48.88095 121.42954 1.000 44.39050 241 GLN A O 1
ATOM 1692 N N . ASN A 1 239 ? 187.58565 47.90833 119.69265 1.000 47.17453 242 ASN A N 1
ATOM 1693 C CA . ASN A 1 239 ? 186.71306 46.71930 119.72690 1.000 41.88765 242 ASN A CA 1
ATOM 1694 C C . ASN A 1 239 ? 187.19406 45.65474 120.71767 1.000 43.23905 242 ASN A C 1
ATOM 1695 O O . ASN A 1 239 ? 186.60811 44.56450 120.81244 1.000 44.35513 242 ASN A O 1
ATOM 1700 N N . LEU A 1 240 ? 188.26767 45.96579 121.44054 1.000 43.71012 243 LEU A N 1
ATOM 1701 C CA . LEU A 1 240 ? 188.73650 45.14464 122.55557 1.000 39.82134 243 LEU A CA 1
ATOM 1702 C C . LEU A 1 240 ? 187.99696 45.54073 123.83639 1.000 41.98334 243 LEU A C 1
ATOM 1703 O O . LEU A 1 240 ? 188.02412 46.70856 124.22943 1.000 40.05629 243 LEU A O 1
ATOM 1708 N N . THR A 1 241 ? 187.33818 44.57513 124.48120 1.000 37.15617 244 THR A N 1
ATOM 1709 C CA . THR A 1 241 ? 186.62098 44.81605 125.74393 1.000 38.35458 244 THR A CA 1
ATOM 1710 C C . THR A 1 241 ? 187.02931 43.82891 126.82648 1.000 39.71299 244 THR A C 1
ATOM 1711 O O . THR A 1 241 ? 187.62569 42.77851 126.55505 1.000 37.22222 244 THR A O 1
ATOM 1715 N N . ILE A 1 242 ? 186.74609 44.20819 128.06314 1.000 38.53327 245 ILE A N 1
ATOM 1716 C CA . ILE A 1 242 ? 186.85863 43.31133 129.19572 1.000 38.31707 245 ILE A CA 1
ATOM 1717 C C . ILE A 1 242 ? 185.49338 43.23428 129.85359 1.000 43.71738 245 ILE A C 1
ATOM 1718 O O . ILE A 1 242 ? 184.88108 44.26098 130.18624 1.000 39.52450 245 ILE A O 1
ATOM 1731 N N . GLY A 1 244 ? 184.41097 41.71766 133.21675 1.000 34.23442 247 GLY A N 1
ATOM 1732 C CA . GLY A 1 244 ? 184.97911 41.13954 134.41405 1.000 31.30590 247 GLY A CA 1
ATOM 1733 C C . GLY A 1 244 ? 183.93728 40.73605 135.42214 1.000 32.74589 247 GLY A C 1
ATOM 1734 O O . GLY A 1 244 ? 182.76182 41.13959 135.34264 1.000 33.04197 247 GLY A O 1
ATOM 1735 N N . GLY A 1 245 ? 184.34235 39.87741 136.35402 1.000 29.90141 248 GLY A N 1
ATOM 1736 C CA . GLY A 1 245 ? 183.39861 39.31394 137.28789 1.000 32.21717 248 GLY A CA 1
ATOM 1737 C C . GLY A 1 245 ? 182.37702 38.43630 136.58051 1.000 34.30839 248 GLY A C 1
ATOM 1738 O O . GLY A 1 245 ? 181.29488 38.23087 137.10357 1.000 35.13689 248 GLY A O 1
ATOM 1739 N N . GLU A 1 246 ? 182.73532 37.94838 135.38892 1.000 34.42985 249 GLU A N 1
ATOM 1740 C CA . GLU A 1 246 ? 181.88179 37.12668 134.49307 1.000 34.43213 249 GLU A CA 1
ATOM 1741 C C . GLU A 1 246 ? 180.80942 37.94848 133.79308 1.000 36.50501 249 GLU A C 1
ATOM 1742 O O . GLU A 1 246 ? 180.59455 37.82344 132.57708 1.000 32.09483 249 GLU A O 1
ATOM 1748 N N . SER A 1 247 ? 180.11486 38.78473 134.54757 1.000 32.18055 250 SER A N 1
ATOM 1749 C CA . SER A 1 247 ? 179.11847 39.67175 133.92598 1.000 31.13404 250 SER A CA 1
ATOM 1750 C C . SER A 1 247 ? 178.85526 40.92196 134.77673 1.000 38.29823 250 SER A C 1
ATOM 1751 O O . SER A 1 247 ? 177.72280 41.40783 134.81032 1.000 35.48307 250 SER A O 1
ATOM 1754 N N . SER A 1 248 ? 179.89466 41.44242 135.43701 1.000 35.90992 251 SER A N 1
ATOM 1755 C CA . SER A 1 248 ? 179.71063 42.55056 136.37465 1.000 35.41273 251 SER A CA 1
ATOM 1756 C C . SER A 1 248 ? 180.36580 43.89559 135.99264 1.000 35.89560 251 SER A C 1
ATOM 1757 O O . SER A 1 248 ? 179.82961 44.94173 136.37730 1.000 35.92760 251 SER A O 1
ATOM 1760 N N . TYR A 1 249 ? 181.47379 43.87518 135.25636 1.000 32.87996 252 TYR A N 1
ATOM 1761 C CA . TYR A 1 249 ? 182.26732 45.08316 134.97242 1.000 32.73787 252 TYR A CA 1
ATOM 1762 C C . TYR A 1 249 ? 182.71726 45.13191 133.52593 1.000 40.92077 252 TYR A C 1
ATOM 1763 O O . TYR A 1 249 ? 183.53254 44.32451 133.10191 1.000 38.81089 252 TYR A O 1
ATOM 1772 N N . LEU A 1 250 ? 182.22965 46.12055 132.78354 1.000 39.32711 253 LEU A N 1
ATOM 1773 C CA . LEU A 1 250 ? 182.55469 46.22501 131.36770 1.000 34.35002 253 LEU A CA 1
ATOM 1774 C C . LEU A 1 250 ? 183.55613 47.35987 131.12471 1.000 44.00749 253 LEU A C 1
ATOM 1775 O O . LEU A 1 250 ? 183.35894 48.48437 131.59136 1.000 41.83183 253 LEU A O 1
ATOM 1780 N N . PHE A 1 251 ? 184.63898 47.05045 130.41648 1.000 40.09577 254 PHE A N 1
ATOM 1781 C CA . PHE A 1 251 ? 185.65711 48.03651 130.06967 1.000 36.95925 254 PHE A CA 1
ATOM 1782 C C . PHE A 1 251 ? 185.88009 47.98499 128.58172 1.000 47.93049 254 PHE A C 1
ATOM 1783 O O . PHE A 1 251 ? 185.71048 46.94214 127.96390 1.000 39.68040 254 PHE A O 1
ATOM 1791 N N . ARG A 1 252 ? 186.27003 49.10587 127.99684 1.000 42.77725 255 ARG A N 1
ATOM 1792 C CA . ARG A 1 252 ? 186.56542 49.14529 126.56928 1.000 32.60771 255 ARG A CA 1
ATOM 1793 C C . ARG A 1 252 ? 187.94427 49.76310 126.38866 1.000 42.57586 255 ARG A C 1
ATOM 1794 O O . ARG A 1 252 ? 188.31287 50.68197 127.11662 1.000 44.21955 255 ARG A O 1
ATOM 1802 N N . TYR A 1 253 ? 188.73304 49.22462 125.46644 1.000 40.01480 256 TYR A N 1
ATOM 1803 C CA . TYR A 1 253 ? 190.02069 49.79180 125.16541 1.000 38.93421 256 TYR A CA 1
ATOM 1804 C C . TYR A 1 253 ? 189.85077 51.22440 124.63135 1.000 40.79250 256 TYR A C 1
ATOM 1805 O O . TYR A 1 253 ? 188.93225 51.50091 123.86325 1.000 38.74876 256 TYR A O 1
ATOM 1814 N N . TYR A 1 254 ? 190.73242 52.12476 125.04385 1.000 46.56230 257 TYR A N 1
ATOM 1815 C CA . TYR A 1 254 ? 190.62869 53.50661 124.56073 1.000 48.16901 257 TYR A CA 1
ATOM 1816 C C . TYR A 1 254 ? 192.01728 54.04863 124.26610 1.000 45.78864 257 TYR A C 1
ATOM 1817 O O . TYR A 1 254 ? 193.03304 53.56987 124.78772 1.000 41.39759 257 TYR A O 1
ATOM 1826 N N . GLU A 1 255 ? 192.02620 55.07440 123.43098 1.000 59.74691 258 GLU A N 1
ATOM 1827 C CA . GLU A 1 255 ? 193.23601 55.75675 123.00471 1.000 67.09615 258 GLU A CA 1
ATOM 1828 C C . GLU A 1 255 ? 192.86575 57.17482 122.60654 1.000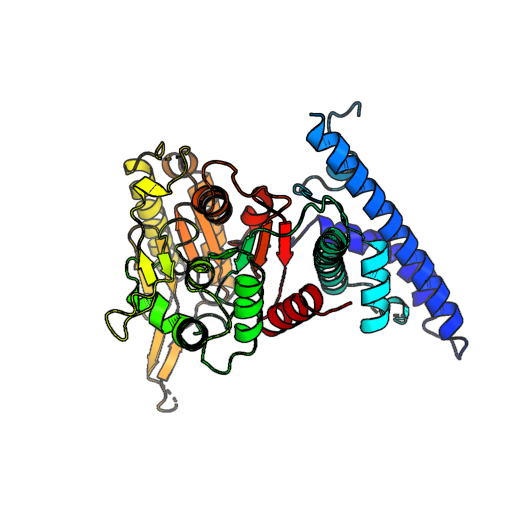 81.08728 258 GLU A C 1
ATOM 1829 O O . GLU A 1 255 ? 192.29093 57.38096 121.53624 1.000 87.02053 258 GLU A O 1
ATOM 1835 N N . ASP A 1 256 ? 193.15045 58.14457 123.46625 1.000 84.21903 259 ASP A N 1
ATOM 1836 C CA . ASP A 1 256 ? 192.95845 59.53729 123.08498 1.000 100.15305 259 ASP A CA 1
ATOM 1837 C C . ASP A 1 256 ? 194.32521 60.19451 122.90896 1.000 94.70750 259 ASP A C 1
ATOM 1838 O O . ASP A 1 256 ? 194.97908 60.53967 123.89418 1.000 88.79692 259 ASP A O 1
ATOM 1843 N N . PRO A 1 257 ? 194.76810 60.32907 121.63737 1.000 102.15555 260 PRO A N 1
ATOM 1844 C CA . PRO A 1 257 ? 196.11408 60.75837 121.21626 1.000 105.10692 260 PRO A CA 1
ATOM 1845 C C . PRO A 1 257 ? 196.52935 62.11490 121.76268 1.000 99.43552 260 PRO A C 1
ATOM 1846 O O . PRO A 1 257 ? 197.71710 62.43335 121.71400 1.000 95.18053 260 PRO A O 1
ATOM 1850 N N . GLU A 1 258 ? 195.56190 62.88004 122.26631 1.000 100.56136 261 GLU A N 1
ATOM 1851 C CA . GLU A 1 258 ? 195.81033 64.14300 122.95048 1.000 98.66992 261 GLU A CA 1
ATOM 1852 C C . GLU A 1 258 ? 196.99798 64.04001 123.89119 1.000 95.75649 261 GLU A C 1
ATOM 1853 O O . GLU A 1 258 ? 197.79185 64.96909 124.02676 1.000 106.14945 261 GLU A O 1
ATOM 1859 N N . GLU A 1 259 ? 197.11116 62.88421 124.52983 1.000 92.05665 262 GLU A N 1
ATOM 1860 C CA . GLU A 1 259 ? 198.19398 62.59020 125.45304 1.000 96.09078 262 GLU A CA 1
ATOM 1861 C C . GLU A 1 259 ? 198.79426 61.23496 125.07033 1.000 100.46959 262 GLU A C 1
ATOM 1862 O O . GLU A 1 259 ? 198.30084 60.57560 124.14805 1.000 98.50207 262 GLU A O 1
ATOM 1868 N N . ASP A 1 260 ? 199.85909 60.81623 125.74969 1.000 98.39493 263 ASP A N 1
ATOM 1869 C CA . ASP A 1 260 ? 200.34469 59.44645 125.57771 1.000 101.16101 263 ASP A CA 1
ATOM 1870 C C . ASP A 1 260 ? 199.46595 58.55493 126.46178 1.000 98.03807 263 ASP A C 1
ATOM 1871 O O . ASP A 1 260 ? 199.96476 57.81287 127.30869 1.000 99.21875 263 ASP A O 1
ATOM 1876 N N . ASN A 1 261 ? 198.14368 58.66323 126.31061 1.000 94.26027 264 ASN A N 1
ATOM 1877 C CA . ASN A 1 261 ? 197.23857 57.92544 127.19703 1.000 85.66111 264 ASN A CA 1
ATOM 1878 C C . ASN A 1 261 ? 196.30687 56.93130 126.52440 1.000 69.49991 264 ASN A C 1
ATOM 1879 O O . ASN A 1 261 ? 195.60461 57.22483 125.55418 1.000 61.56629 264 ASN A O 1
ATOM 1884 N N . PHE A 1 262 ? 196.31062 55.74098 127.09973 1.000 72.83158 265 PHE A N 1
ATOM 1885 C CA . PHE A 1 262 ? 195.55951 54.61633 126.58077 1.000 58.79402 265 PHE A CA 1
ATOM 1886 C C . PHE A 1 262 ? 195.33023 53.61455 127.69468 1.000 56.28144 265 PHE A C 1
ATOM 1887 O O . PHE A 1 262 ? 195.94633 53.69670 128.75124 1.000 54.45396 265 PHE A O 1
ATOM 1895 N N . GLY A 1 263 ? 194.44617 52.65609 127.45044 1.000 52.88728 266 GLY A N 1
ATOM 1896 C CA . GLY A 1 263 ? 194.22112 51.59900 128.40926 1.000 47.73406 266 GLY A CA 1
ATOM 1897 C C . GLY A 1 263 ? 192.77036 51.19716 128.31830 1.000 41.88413 266 GLY A C 1
ATOM 1898 O O . GLY A 1 263 ? 192.22184 51.09770 127.21375 1.000 44.79352 266 GLY A O 1
ATOM 1899 N N . PHE A 1 264 ? 192.14064 51.01207 129.47543 1.000 38.79144 267 PHE A N 1
ATOM 1900 C CA . PHE A 1 264 ? 190.75136 50.59737 129.53289 1.000 44.19468 267 PHE A CA 1
ATOM 1901 C C . PHE A 1 264 ? 189.92794 51.63565 130.26536 1.000 41.75996 267 PHE A C 1
ATOM 1902 O O . PHE A 1 264 ? 190.37003 52.18978 131.26823 1.000 44.51646 267 PHE A O 1
ATOM 1910 N N . ARG A 1 265 ? 188.72483 51.86624 129.77639 1.000 37.95961 268 ARG A N 1
ATOM 1911 C CA . ARG A 1 265 ? 187.77261 52.74680 130.46350 1.000 49.68854 268 ARG A CA 1
ATOM 1912 C C . ARG A 1 265 ? 186.50628 51.96472 130.75294 1.000 41.62862 268 ARG A C 1
ATOM 1913 O O . ARG A 1 265 ? 186.00046 51.25008 129.88325 1.000 41.30115 268 ARG A O 1
ATOM 1921 N N . GLN A 1 266 ? 185.99375 52.09828 131.97468 1.000 41.11596 269 GLN A N 1
ATOM 1922 C CA . GLN A 1 266 ? 184.77225 51.41387 132.37379 1.000 40.29865 269 GLN A CA 1
ATOM 1923 C C . GLN A 1 266 ? 183.52947 52.05480 131.77177 1.000 47.83023 269 GLN A C 1
ATOM 1924 O O . GLN A 1 266 ? 183.43462 53.27461 131.63499 1.000 45.52830 269 GLN A O 1
ATOM 1930 N N . ILE A 1 267 ? 182.58481 51.21443 131.38750 1.000 35.75078 270 ILE A N 1
ATOM 1931 C CA . ILE A 1 267 ? 181.29480 51.63941 130.85789 1.000 36.61711 270 ILE A CA 1
ATOM 1932 C C . ILE A 1 267 ? 180.25133 51.51047 131.94662 1.000 42.21426 270 ILE A C 1
ATOM 1933 O O . ILE A 1 267 ? 180.17231 50.47192 132.58391 1.000 45.19944 270 ILE A O 1
ATOM 1938 N N . ASP A 1 268 ? 179.43050 52.53712 132.16673 1.000 37.92798 271 ASP A N 1
ATOM 1939 C CA . ASP A 1 268 ? 178.39612 52.45335 133.18878 1.000 39.90001 271 ASP A CA 1
ATOM 1940 C C . ASP A 1 268 ? 177.43581 51.31751 132.88008 1.000 40.36831 271 ASP A C 1
ATOM 1941 O O . ASP A 1 268 ? 177.02027 51.15020 131.73375 1.000 41.61435 271 ASP A O 1
ATOM 1946 N N . LYS A 1 269 ? 177.03892 50.57420 133.90664 1.000 45.56778 272 LYS A N 1
ATOM 1947 C CA . LYS A 1 269 ? 176.26269 49.35925 133.68648 1.000 42.23171 272 LYS A CA 1
ATOM 1948 C C . LYS A 1 269 ? 174.89338 49.67687 133.09298 1.000 51.61442 272 LYS A C 1
ATOM 1949 O O . LYS A 1 269 ? 174.28077 48.83261 132.44626 1.000 45.15653 272 LYS A O 1
ATOM 1955 N N . GLU A 1 270 ? 174.41102 50.90289 133.26608 1.000 46.69023 273 GLU A N 1
ATOM 1956 C CA . GLU A 1 270 ? 173.08478 51.21514 132.73298 1.000 51.09840 273 GLU A CA 1
ATOM 1957 C C . GLU A 1 270 ? 173.08234 51.11462 131.20482 1.000 45.37958 273 GLU A C 1
ATOM 1958 O O . GLU A 1 270 ? 172.05095 50.83864 130.59400 1.000 45.72074 273 GLU A O 1
ATOM 1964 N N . GLU A 1 271 ? 174.24445 51.31844 130.59690 1.000 40.50044 274 GLU A N 1
ATOM 1965 C CA . GLU A 1 271 ? 174.37683 51.18895 129.15154 1.000 44.15991 274 GLU A CA 1
ATOM 1966 C C . GLU A 1 271 ? 174.46780 49.73812 128.62992 1.000 54.98800 274 GLU A C 1
ATOM 1967 O O . GLU A 1 271 ? 174.34738 49.51970 127.42618 1.000 51.75151 274 GLU A O 1
ATOM 1973 N N . TRP A 1 272 ? 174.73791 48.75576 129.48765 1.000 45.44320 275 TRP A N 1
ATOM 1974 C CA . TRP A 1 272 ? 174.96930 47.40746 128.93446 1.000 41.34457 275 TRP A CA 1
ATOM 1975 C C . TRP A 1 272 ? 174.25732 46.28683 129.65714 1.000 44.83738 275 TRP A C 1
ATOM 1976 O O . TRP A 1 272 ? 174.13734 45.19784 129.09054 1.000 43.22861 275 TRP A O 1
ATOM 1987 N N . LEU A 1 273 ? 173.78428 46.51377 130.88313 1.000 34.76438 276 LEU A N 1
ATOM 1988 C CA . LEU A 1 273 ? 173.06429 45.44717 131.58923 1.000 39.68701 276 LEU A CA 1
ATOM 1989 C C . LEU A 1 273 ? 171.86958 44.95426 130.77222 1.000 48.34080 276 LEU A C 1
ATOM 1990 O O . LEU A 1 273 ? 171.09726 45.75356 130.25830 1.000 46.40362 276 LEU A O 1
ATOM 1995 N N . LEU A 1 274 ? 171.72717 43.63696 130.65000 1.000 40.37529 277 LEU A N 1
ATOM 1996 C CA . LEU A 1 274 ? 170.58433 43.06043 129.96902 1.000 40.06532 277 LEU A CA 1
ATOM 1997 C C . LEU A 1 274 ? 169.31375 43.29895 130.76518 1.000 40.16677 277 LEU A C 1
ATOM 1998 O O . LEU A 1 274 ? 169.36039 43.43014 131.99634 1.000 40.20014 277 LEU A O 1
ATOM 2003 N N . PRO A 1 275 ? 168.16164 43.33489 130.07411 1.000 44.38175 278 PRO A N 1
ATOM 2004 C CA . PRO A 1 275 ? 166.90328 43.52257 130.78340 1.000 40.56205 278 PRO A CA 1
ATOM 2005 C C . PRO A 1 275 ? 166.68459 42.53018 131.89882 1.000 45.96098 278 PRO A C 1
ATOM 2006 O O . PRO A 1 275 ? 166.16816 42.94067 132.92862 1.000 42.43422 278 PRO A O 1
ATOM 2010 N N . ARG A 1 276 ? 167.05606 41.25926 131.72712 1.000 45.41084 279 ARG A N 1
ATOM 2011 C CA . ARG A 1 276 ? 166.78228 40.29336 132.78709 1.000 42.72986 279 ARG A CA 1
ATOM 2012 C C . ARG A 1 276 ? 167.59985 40.60407 134.02944 1.000 38.04542 279 ARG A C 1
ATOM 2013 O O . ARG A 1 276 ? 167.13337 40.41396 135.16060 1.000 45.96943 279 ARG A O 1
ATOM 2029 N N . LYS A 1 278 ? 168.73430 43.78154 134.80052 1.000 41.96856 281 LYS A N 1
ATOM 2030 C CA . LYS A 1 278 ? 168.06899 44.98267 135.37408 1.000 42.27773 281 LYS A CA 1
ATOM 2031 C C . LYS A 1 278 ? 166.87365 44.62840 136.26998 1.000 45.26343 281 LYS A C 1
ATOM 2032 O O . LYS A 1 278 ? 166.60933 45.30603 137.25749 1.000 46.64170 281 LYS A O 1
ATOM 2038 N N . ALA A 1 279 ? 166.17317 43.54925 135.94382 1.000 39.39259 282 ALA A N 1
ATOM 2039 C CA . ALA A 1 279 ? 165.01366 43.11337 136.72732 1.000 39.65766 282 ALA A CA 1
ATOM 2040 C C . ALA A 1 279 ? 165.36004 42.48428 138.08080 1.000 51.97857 282 ALA A C 1
ATOM 2041 O O . ALA A 1 279 ? 164.51107 42.40188 138.96182 1.000 43.29907 282 ALA A O 1
ATOM 2043 N N . TRP A 1 280 ? 166.59483 42.02472 138.26379 1.000 44.80817 283 TRP A N 1
ATOM 2044 C CA . TRP A 1 280 ? 166.93844 41.44880 139.55444 1.000 37.34084 283 TRP A CA 1
ATOM 2045 C C . TRP A 1 280 ? 166.82402 42.43003 140.72374 1.000 35.97939 283 TRP A C 1
ATOM 2046 O O . TRP A 1 280 ? 167.17780 43.59325 140.60822 1.000 42.03847 283 TRP A O 1
ATOM 2057 N N . SER A 1 281 ? 166.36606 41.92390 141.85948 1.000 37.90302 284 SER A N 1
ATOM 2058 C CA . SER A 1 281 ? 166.39690 42.66522 143.11090 1.000 38.33018 284 SER A CA 1
ATOM 2059 C C . SER A 1 281 ? 167.81226 42.76442 143.67178 1.000 43.68357 284 SER A C 1
ATOM 2060 O O . SER A 1 281 ? 168.49133 41.75344 143.80888 1.000 37.42784 284 SER A O 1
ATOM 2063 N N . LEU A 1 282 ? 168.26105 43.96727 144.02379 1.000 35.14424 285 LEU A N 1
ATOM 2064 C CA . LEU A 1 282 ? 169.59748 44.14048 144.59169 1.000 43.80892 285 LEU A CA 1
ATOM 2065 C C . LEU A 1 282 ? 169.61417 43.55222 145.97839 1.000 35.22670 285 LEU A C 1
ATOM 2066 O O . LEU A 1 282 ? 170.66501 43.19719 146.51640 1.000 36.01099 285 LEU A O 1
ATOM 2071 N N . GLU A 1 283 ? 168.42424 43.42475 146.54500 1.000 33.37917 286 GLU A N 1
ATOM 2072 C CA . GLU A 1 283 ? 168.27287 42.74917 147.82832 1.000 37.40944 286 GLU A CA 1
ATOM 2073 C C . GLU A 1 283 ? 168.59695 41.25306 147.70407 1.000 39.44696 286 GLU A C 1
ATOM 2074 O O . GLU A 1 283 ? 169.22767 40.67792 148.57913 1.000 35.02270 286 GLU A O 1
ATOM 2080 N N . ASP A 1 284 ? 168.12777 40.63427 146.62866 1.000 36.16123 287 ASP A N 1
ATOM 2081 C CA . ASP A 1 284 ? 168.47074 39.22691 146.38619 1.000 38.75703 287 ASP A CA 1
ATOM 2082 C C . ASP A 1 284 ? 169.94054 39.02942 146.07553 1.000 34.63239 287 ASP A C 1
ATOM 2083 O O . ASP A 1 284 ? 170.51951 38.02000 146.48544 1.000 35.15435 287 ASP A O 1
ATOM 2088 N N . VAL A 1 285 ? 170.53806 39.96351 145.32856 1.000 35.22712 288 VAL A N 1
ATOM 2089 C CA . VAL A 1 285 ? 171.97351 39.95706 145.06474 1.000 33.81180 288 VAL A CA 1
ATOM 2090 C C . VAL A 1 285 ? 172.76331 39.96697 146.37572 1.000 40.12624 288 VAL A C 1
ATOM 2091 O O . VAL A 1 285 ? 173.68097 39.16284 146.60623 1.000 35.81430 288 VAL A O 1
ATOM 2095 N N . GLU A 1 286 ? 172.39655 40.87828 147.25196 1.000 34.80481 289 GLU A N 1
ATOM 2096 C CA . GLU A 1 286 ? 173.09808 41.05484 148.50888 1.000 35.25456 289 GLU A CA 1
ATOM 2097 C C . GLU A 1 286 ? 172.90736 39.80143 149.38493 1.000 36.87624 289 GLU A C 1
ATOM 2098 O O . GLU A 1 286 ? 173.88084 39.25784 149.87495 1.000 38.49747 289 GLU A O 1
ATOM 2104 N N . LYS A 1 287 ? 171.67160 39.31039 149.53892 1.000 33.26127 290 LYS A N 1
ATOM 2105 C CA . LYS A 1 287 ? 171.41093 38.11843 150.34253 1.000 34.59039 290 LYS A CA 1
ATOM 2106 C C . LYS A 1 287 ? 172.15415 36.88824 149.82641 1.000 34.31039 290 LYS A C 1
ATOM 2107 O O . LYS A 1 287 ? 172.59945 36.06521 150.60115 1.000 34.82237 290 LYS A O 1
ATOM 2113 N N . THR A 1 288 ? 172.25880 36.76926 148.51345 1.000 35.14757 291 THR A N 1
ATOM 2114 C CA . THR A 1 288 ? 173.02566 35.66288 147.90967 1.000 36.96134 291 THR A CA 1
ATOM 2115 C C . THR A 1 288 ? 174.47617 35.71232 148.34344 1.000 35.52722 291 THR A C 1
ATOM 2116 O O . THR A 1 288 ? 175.02702 34.72025 148.82127 1.000 33.22503 291 THR A O 1
ATOM 2120 N N . LEU A 1 289 ? 175.10817 36.87796 148.21589 1.000 33.15462 292 LEU A N 1
ATOM 2121 C CA . LEU A 1 289 ? 176.50946 36.99336 148.58752 1.000 34.06469 292 LEU A CA 1
ATOM 2122 C C . LEU A 1 289 ? 176.68384 36.82122 150.08825 1.000 31.06917 292 LEU A C 1
ATOM 2123 O O . LEU A 1 289 ? 177.64173 36.18651 150.52607 1.000 34.78335 292 LEU A O 1
ATOM 2128 N N . ASP A 1 290 ? 175.74124 37.34694 150.87914 1.000 33.69178 293 ASP A N 1
ATOM 2129 C CA . ASP A 1 290 ? 175.81152 37.17319 152.34238 1.000 33.58611 293 ASP A CA 1
ATOM 2130 C C . ASP A 1 290 ? 175.71802 35.67869 152.74395 1.000 38.25955 293 ASP A C 1
ATOM 2131 O O . ASP A 1 290 ? 176.42394 35.21140 153.64741 1.000 35.76701 293 ASP A O 1
ATOM 2136 N N . PHE A 1 291 ? 174.81348 34.94561 152.09513 1.000 34.53164 294 PHE A N 1
ATOM 2137 C CA . PHE A 1 291 ? 174.63418 33.50683 152.37266 1.000 34.06747 294 PHE A CA 1
ATOM 2138 C C . PHE A 1 291 ? 175.89252 32.72485 151.96330 1.000 34.23904 294 PHE A C 1
ATOM 2139 O O . PHE A 1 291 ? 176.42718 31.92355 152.72217 1.000 37.97652 294 PHE A O 1
ATOM 2147 N N . ALA A 1 292 ? 176.40389 32.99889 150.77471 1.000 31.09308 295 ALA A N 1
ATOM 2148 C CA . ALA A 1 292 ? 177.64342 32.37201 150.34002 1.000 32.97664 295 ALA A CA 1
ATOM 2149 C C . ALA A 1 292 ? 178.81805 32.63948 151.30150 1.000 35.21577 295 ALA A C 1
ATOM 2150 O O . ALA A 1 292 ? 179.61259 31.73540 151.63500 1.000 32.67168 295 ALA A O 1
ATOM 2152 N N . GLU A 1 293 ? 178.91844 33.88493 151.76267 1.000 31.29152 296 GLU A N 1
ATOM 2153 C CA . GLU A 1 293 ? 179.97794 34.27574 152.65369 1.000 29.02290 296 GLU A CA 1
ATOM 2154 C C . GLU A 1 293 ? 179.86480 33.52286 153.97423 1.000 28.37385 296 GLU A C 1
ATOM 2155 O O . GLU A 1 293 ? 180.87390 33.05550 154.51066 1.000 30.50962 296 GLU A O 1
ATOM 2161 N N . ARG A 1 294 ? 178.64914 33.43987 154.49607 1.000 29.27841 297 ARG A N 1
ATOM 2162 C CA . ARG A 1 294 ? 178.37891 32.69064 155.72432 1.000 32.30321 297 ARG A CA 1
ATOM 2163 C C . ARG A 1 294 ? 178.71336 31.20585 155.53617 1.000 34.38690 297 ARG A C 1
ATOM 2164 O O . ARG A 1 294 ? 179.30834 30.59960 156.39910 1.000 33.65125 297 ARG A O 1
ATOM 2172 N N . THR A 1 295 ? 178.34136 30.66221 154.39058 1.000 32.61183 298 THR A N 1
ATOM 2173 C CA . THR A 1 295 ? 178.67383 29.25355 154.08344 1.000 34.35159 298 THR A CA 1
ATOM 2174 C C . THR A 1 295 ? 180.18808 29.04432 154.02000 1.000 35.37225 298 THR A C 1
ATOM 2175 O O . THR A 1 295 ? 180.71727 28.07050 154.59892 1.000 35.45799 298 THR A O 1
ATOM 2179 N N . LEU A 1 296 ? 180.92143 29.97842 153.39028 1.000 33.23358 299 LEU A N 1
ATOM 2180 C CA . LEU A 1 296 ? 182.37623 29.83716 153.31782 1.000 32.18721 299 LEU A CA 1
ATOM 2181 C C . LEU A 1 296 ? 182.99481 29.89775 154.70341 1.000 36.59030 299 LEU A C 1
ATOM 2182 O O . LEU A 1 296 ? 183.95339 29.17114 155.01902 1.000 33.56105 299 LEU A O 1
ATOM 2187 N N . ASN A 1 297 ? 182.44275 30.75205 155.55546 1.000 37.59776 300 ASN A N 1
ATOM 2188 C CA . ASN A 1 297 ? 182.96333 30.81229 156.91345 1.000 39.81516 300 ASN A CA 1
ATOM 2189 C C . ASN A 1 297 ? 182.68759 29.53181 157.68546 1.000 36.78620 300 ASN A C 1
ATOM 2190 O O . ASN A 1 297 ? 183.53054 29.06050 158.44451 1.000 38.08343 300 ASN A O 1
ATOM 2195 N N . ARG A 1 298 ? 181.50513 28.97853 157.47652 1.000 37.36216 301 ARG A N 1
ATOM 2196 C CA . ARG A 1 298 ? 181.15415 27.71668 158.10937 1.000 35.71590 301 ARG A CA 1
ATOM 2197 C C . ARG A 1 298 ? 182.08901 26.59693 157.65740 1.000 35.64623 301 ARG A C 1
ATOM 2198 O O . ARG A 1 298 ? 182.52181 25.79246 158.46411 1.000 39.25616 301 ARG A O 1
ATOM 2206 N N . LEU A 1 299 ? 182.38272 26.55455 156.36308 1.000 38.18897 302 LEU A N 1
ATOM 2207 C CA . LEU A 1 299 ? 183.28498 25.54497 155.81197 1.000 34.37177 302 LEU A CA 1
ATOM 2208 C C . LEU A 1 299 ? 184.68322 25.69275 156.37823 1.000 41.87624 302 LEU A C 1
ATOM 2209 O O . LEU A 1 299 ? 185.33206 24.70764 156.77262 1.000 37.47677 302 LEU A O 1
ATOM 2214 N N . ARG A 1 300 ? 185.15507 26.93574 156.44024 1.000 33.39464 303 ARG A N 1
ATOM 2215 C CA . ARG A 1 300 ? 186.48478 27.20691 156.90856 1.000 30.84054 303 ARG A CA 1
ATOM 2216 C C . ARG A 1 300 ? 186.61456 26.66394 158.33126 1.000 33.44250 303 ARG A C 1
ATOM 2217 O O . ARG A 1 300 ? 187.63967 26.10632 158.68335 1.000 38.62515 303 ARG A O 1
ATOM 2225 N N . LYS A 1 301 ? 185.57022 26.78498 159.14617 1.000 36.17162 304 LYS A N 1
ATOM 2226 C CA . LYS A 1 301 ? 185.70219 26.26481 160.51792 1.000 36.80576 304 LYS A CA 1
ATOM 2227 C C . LYS A 1 301 ? 185.58278 24.73535 160.55383 1.000 36.26175 304 LYS A C 1
ATOM 2228 O O . LYS A 1 301 ? 186.41576 24.08500 161.16323 1.000 45.75942 304 LYS A O 1
ATOM 2234 N N . ARG A 1 302 ? 184.54908 24.19897 159.90842 1.000 33.82223 305 ARG A N 1
ATOM 2235 C CA . ARG A 1 302 ? 184.32671 22.73979 159.86231 1.000 39.55658 305 ARG A CA 1
ATOM 2236 C C . ARG A 1 302 ? 185.53513 21.98218 159.29401 1.000 37.18864 305 ARG A C 1
ATOM 2237 O O . ARG A 1 302 ? 185.91595 20.94746 159.83215 1.000 41.59141 305 ARG A O 1
ATOM 2245 N N . LEU A 1 303 ? 186.14824 22.50291 158.23071 1.000 34.84324 306 LEU A N 1
ATOM 2246 C CA . LEU A 1 303 ? 187.31156 21.87935 157.59957 1.000 30.80539 306 LEU A CA 1
ATOM 2247 C C . LEU A 1 303 ? 188.61903 22.23639 158.28775 1.000 36.97308 306 LEU A C 1
ATOM 2248 O O . LEU A 1 303 ? 189.67766 21.83842 157.83692 1.000 38.74146 306 LEU A O 1
ATOM 2253 N N . ASN A 1 304 ? 188.52786 22.99433 159.37735 1.000 44.88158 307 ASN A N 1
ATOM 2254 C CA . ASN A 1 304 ? 189.70777 23.41840 160.13544 1.000 43.35544 307 ASN A CA 1
ATOM 2255 C C . ASN A 1 304 ? 190.82374 23.96528 159.23203 1.000 41.09870 307 ASN A C 1
ATOM 2256 O O . ASN A 1 304 ? 191.98598 23.59331 159.35908 1.000 42.94367 307 ASN A O 1
ATOM 2261 N N . LEU A 1 305 ? 190.46873 24.83456 158.29564 1.000 40.52796 308 LEU A N 1
ATOM 2262 C CA . LEU A 1 305 ? 191.45204 25.32891 157.33588 1.000 39.71645 308 LEU A CA 1
ATOM 2263 C C . LEU A 1 305 ? 192.54065 26.16092 158.02232 1.000 44.45836 308 LEU A C 1
ATOM 2264 O O . LEU A 1 305 ? 192.25811 26.81969 159.01833 1.000 42.52048 308 LEU A O 1
ATOM 2269 N N . PRO A 1 306 ? 193.77805 26.11895 157.49805 1.000 40.15356 309 PRO A N 1
ATOM 2270 C CA . PRO A 1 306 ? 194.86667 26.98354 157.99538 1.000 43.94175 309 PRO A CA 1
ATOM 2271 C C . PRO A 1 306 ? 194.43466 28.45157 158.02333 1.000 41.31092 309 PRO A C 1
ATOM 2272 O O . PRO A 1 306 ? 193.66263 28.90961 157.15480 1.000 36.51391 309 PRO A O 1
ATOM 2276 N N . SER A 1 307 ? 194.91479 29.17471 159.02749 1.000 51.44070 310 SER A N 1
ATOM 2277 C CA . SER A 1 307 ? 194.50621 30.56022 159.23252 1.000 47.59237 310 SER A CA 1
ATOM 2278 C C . SER A 1 307 ? 194.94429 31.46274 158.09436 1.000 39.78384 310 SER A C 1
ATOM 2279 O O . SER A 1 307 ? 194.34569 32.49533 157.87697 1.000 42.02231 310 SER A O 1
ATOM 2282 N N . GLU A 1 308 ? 195.94919 31.05992 157.33534 1.000 37.09481 311 GLU A N 1
ATOM 2283 C CA . GLU A 1 308 ? 196.40985 31.88975 156.23269 1.000 37.03149 311 GLU A CA 1
ATOM 2284 C C . GLU A 1 308 ? 195.49463 31.89344 155.01278 1.000 38.06606 311 GLU A C 1
ATOM 2285 O O . GLU A 1 308 ? 195.61884 32.75200 154.12698 1.000 39.10556 311 GLU A O 1
ATOM 2291 N N . ILE A 1 309 ? 194.59580 30.91488 154.93952 1.000 37.91185 312 ILE A N 1
ATOM 2292 C CA . ILE A 1 309 ? 193.57726 30.86764 153.88812 1.000 36.60498 312 ILE A CA 1
ATOM 2293 C C . ILE A 1 309 ? 192.64923 32.07665 154.05227 1.000 38.33261 312 ILE A C 1
ATOM 2294 O O . ILE A 1 309 ? 192.22074 32.33511 155.16419 1.000 37.67309 312 ILE A O 1
ATOM 2299 N N . SER A 1 310 ? 192.30219 32.78522 152.98272 1.000 32.30347 313 SER A N 1
ATOM 2300 C CA . SER A 1 310 ? 191.45607 33.97599 153.17207 1.000 36.90863 313 SER A CA 1
ATOM 2301 C C . SER A 1 310 ? 190.11799 33.89421 152.47137 1.000 38.64240 313 SER A C 1
ATOM 2302 O O . SER A 1 310 ? 190.02713 33.39992 151.33564 1.000 35.69910 313 SER A O 1
ATOM 2305 N N . ILE A 1 311 ? 189.08404 34.38876 153.14751 1.000 28.85710 314 ILE A N 1
ATOM 2306 C CA . ILE A 1 311 ? 187.81489 34.59720 152.51395 1.000 32.14739 314 ILE A CA 1
ATOM 2307 C C . ILE A 1 311 ? 187.74468 36.05632 152.01424 1.000 42.68179 314 ILE A C 1
ATOM 2308 O O . ILE A 1 311 ? 187.93192 37.00258 152.76211 1.000 36.05447 314 ILE A O 1
ATOM 2313 N N . ILE A 1 312 ? 187.48906 36.21807 150.72935 1.000 33.33278 315 ILE A N 1
ATOM 2314 C CA . ILE A 1 312 ? 187.46452 37.53484 150.11594 1.000 30.57186 315 ILE A CA 1
ATOM 2315 C C . ILE A 1 312 ? 186.05109 37.87344 149.69421 1.000 41.34407 315 ILE A C 1
ATOM 2316 O O . ILE A 1 312 ? 185.52760 37.25446 148.77811 1.000 33.44118 315 ILE A O 1
ATOM 2321 N N . ARG A 1 313 ? 185.43391 38.87885 150.32201 1.000 31.90197 316 ARG A N 1
ATOM 2322 C CA . ARG A 1 313 ? 184.12256 39.33129 149.88427 1.000 28.30313 316 ARG A CA 1
ATOM 2323 C C . ARG A 1 313 ? 184.21820 40.59008 149.03130 1.000 39.88573 316 ARG A C 1
ATOM 2324 O O . ARG A 1 313 ? 184.86494 41.54899 149.41850 1.000 35.26242 316 ARG A O 1
ATOM 2332 N N . LYS A 1 314 ? 183.60279 40.55517 147.85481 1.000 36.19158 317 LYS A N 1
ATOM 2333 C CA . LYS A 1 314 ? 183.57640 41.67924 146.93891 1.000 36.25934 317 LYS A CA 1
ATOM 2334 C C . LYS A 1 314 ? 182.13125 42.14289 146.74855 1.000 38.81732 317 LYS A C 1
ATOM 2335 O O . LYS A 1 314 ? 181.19339 41.56224 147.29245 1.000 35.34197 317 LYS A O 1
ATOM 2341 N N . VAL A 1 315 ? 181.94823 43.19379 145.95880 1.000 35.25708 318 VAL A N 1
ATOM 2342 C CA . VAL A 1 315 ? 180.63131 43.72963 145.71638 1.000 31.52962 318 VAL A CA 1
ATOM 2343 C C . VAL A 1 315 ? 179.77169 42.77086 144.88798 1.000 34.50540 318 VAL A C 1
ATOM 2344 O O . VAL A 1 315 ? 178.56718 42.72457 145.06304 1.000 35.37540 318 VAL A O 1
ATOM 2348 N N . ARG A 1 316 ? 180.39648 41.99099 144.00134 1.000 33.35319 319 ARG A N 1
ATOM 2349 C CA . ARG A 1 316 ? 179.61768 41.05097 143.16814 1.000 33.61654 319 ARG A CA 1
ATOM 2350 C C . ARG A 1 316 ? 180.18903 39.62025 143.20129 1.000 32.72321 319 ARG A C 1
ATOM 2351 O O . ARG A 1 316 ? 179.94216 38.84239 142.29886 1.000 29.65497 319 ARG A O 1
ATOM 2359 N N . ALA A 1 317 ? 180.96667 39.30468 144.22436 1.000 29.15766 320 ALA A N 1
ATOM 2360 C CA . ALA A 1 317 ? 181.55934 37.95628 144.32482 1.000 31.02152 320 ALA A CA 1
ATOM 2361 C C . ALA A 1 317 ? 181.96637 37.68862 145.74537 1.000 35.52462 320 ALA A C 1
ATOM 2362 O O . ALA A 1 317 ? 182.13393 38.64016 146.52491 1.000 32.21033 320 ALA A O 1
ATOM 2364 N N . VAL A 1 318 ? 182.13399 36.40695 146.08689 1.000 33.33915 321 VAL A N 1
ATOM 2365 C CA . VAL A 1 318 ? 182.81551 36.04967 147.31688 1.000 28.14210 321 VAL A CA 1
ATOM 2366 C C . VAL A 1 318 ? 183.58188 34.72373 147.08726 1.000 31.91851 321 VAL A C 1
ATOM 2367 O O . VAL A 1 318 ? 183.10814 33.83812 146.39224 1.000 31.46772 321 VAL A O 1
ATOM 2371 N N . GLY A 1 319 ? 184.78171 34.61278 147.62780 1.000 32.46851 322 GLY A N 1
ATOM 2372 C CA . GLY A 1 319 ? 185.61301 33.43604 147.33389 1.000 31.44017 322 GLY A CA 1
ATOM 2373 C C . GLY A 1 319 ? 186.53895 33.10951 148.46078 1.000 35.78729 322 GLY A C 1
ATOM 2374 O O . GLY A 1 319 ? 186.59933 33.81721 149.46013 1.000 33.23363 322 GLY A O 1
ATOM 2375 N N . ILE A 1 320 ? 187.25226 31.99696 148.32374 1.000 31.95580 323 ILE A N 1
ATOM 2376 C CA . ILE A 1 320 ? 188.19652 31.60015 149.34663 1.000 29.59721 323 ILE A CA 1
ATOM 2377 C C . ILE A 1 320 ? 189.48697 31.26883 148.61036 1.000 40.07072 323 ILE A C 1
ATOM 2378 O O . ILE A 1 320 ? 189.45958 30.64555 147.54419 1.000 33.33916 323 ILE A O 1
ATOM 2383 N N . VAL A 1 321 ? 190.61646 31.75127 149.11695 1.000 33.52486 324 VAL A N 1
ATOM 2384 C CA . VAL A 1 321 ? 191.83358 31.70425 148.34613 1.000 29.37418 324 VAL A CA 1
ATOM 2385 C C . VAL A 1 321 ? 192.99922 31.24702 149.19149 1.000 32.74410 324 VAL A C 1
ATOM 2386 O O . VAL A 1 321 ? 192.95350 31.32323 150.42191 1.000 35.31588 324 VAL A O 1
ATOM 2390 N N . PRO A 1 322 ? 194.05846 30.74981 148.53763 1.000 32.71993 325 PRO A N 1
ATOM 2391 C CA . PRO A 1 322 ? 195.20795 30.32556 149.32620 1.000 35.90669 325 PRO A CA 1
ATOM 2392 C C . PRO A 1 322 ? 195.96311 31.51465 149.92999 1.000 35.94878 325 PRO A C 1
ATOM 2393 O O . PRO A 1 322 ? 195.72244 32.67628 149.59672 1.000 37.24196 325 PRO A O 1
ATOM 2397 N N . GLY A 1 323 ? 196.83046 31.21738 150.87183 1.000 38.73250 326 GLY A N 1
ATOM 2398 C CA . GLY A 1 323 ? 197.67311 32.24369 151.45501 1.000 40.73972 326 GLY A CA 1
ATOM 2399 C C . GLY A 1 323 ? 199.12252 31.83549 151.36325 1.000 39.53250 326 GLY A C 1
ATOM 2400 O O . GLY A 1 323 ? 199.51684 31.07470 150.46089 1.000 40.91499 326 GLY A O 1
ATOM 2401 N N . GLU A 1 324 ? 199.91448 32.31479 152.31954 1.000 42.33657 327 GLU A N 1
ATOM 2402 C CA . GLU A 1 324 ? 201.34022 32.00515 152.38718 1.000 41.47786 327 GLU A CA 1
ATOM 2403 C C . GLU A 1 324 ? 201.80764 32.16804 153.82376 1.000 50.17332 327 GLU A C 1
ATOM 2404 O O . GLU A 1 324 ? 201.15691 32.84008 154.62387 1.000 50.26880 327 GLU A O 1
ATOM 2410 N N . ARG A 1 325 ? 202.92640 31.54331 154.16277 1.000 46.88641 328 ARG A N 1
ATOM 2411 C CA . ARG A 1 325 ? 203.53278 31.75257 155.46599 1.000 51.55406 328 ARG A CA 1
ATOM 2412 C C . ARG A 1 325 ? 205.05334 31.62313 155.34704 1.000 68.48422 328 ARG A C 1
ATOM 2413 O O . ARG A 1 325 ? 205.56339 31.12207 154.34089 1.000 58.08125 328 ARG A O 1
ATOM 2421 N N . TYR A 1 326 ? 205.76232 32.06830 156.38128 1.000 73.72211 329 TYR A N 1
ATOM 2422 C CA . TYR A 1 326 ? 207.21891 31.93718 156.44566 1.000 75.28747 329 TYR A CA 1
ATOM 2423 C C . TYR A 1 326 ? 207.60484 30.57078 157.03770 1.000 70.13483 329 TYR A C 1
ATOM 2424 O O . TYR A 1 326 ? 207.02472 30.13747 158.03510 1.000 62.61313 329 TYR A O 1
ATOM 2433 N N . ASP A 1 327 ? 208.56506 29.90272 156.38889 1.000 88.05855 330 ASP A N 1
ATOM 2434 C CA . ASP A 1 327 ? 209.11009 28.58132 156.77315 1.000 92.53138 330 ASP A CA 1
ATOM 2435 C C . ASP A 1 327 ? 208.16766 27.41840 156.51121 1.000 90.27468 330 ASP A C 1
ATOM 2436 O O . ASP A 1 327 ? 208.54329 26.26846 156.74581 1.000 89.73602 330 ASP A O 1
ATOM 2441 N N . SER A 1 330 ? 212.85643 25.22302 155.73637 1.000 75.46097 333 SER A N 1
ATOM 2442 C CA . SER A 1 330 ? 213.61332 26.24245 155.02347 1.000 82.72889 333 SER A CA 1
ATOM 2443 C C . SER A 1 330 ? 213.55682 27.55999 155.79478 1.000 81.56033 333 SER A C 1
ATOM 2444 O O . SER A 1 330 ? 213.06027 27.59902 156.92020 1.000 87.74875 333 SER A O 1
ATOM 2447 N N . LYS A 1 331 ? 214.09697 28.62426 155.20976 1.000 78.30016 334 LYS A N 1
ATOM 2448 C CA . LYS A 1 331 ? 213.88392 29.98147 155.71899 1.000 84.85315 334 LYS A CA 1
ATOM 2449 C C . LYS A 1 331 ? 213.20300 30.72376 154.58855 1.000 91.35504 334 LYS A C 1
ATOM 2450 O O . LYS A 1 331 ? 213.71406 31.71959 154.07449 1.000 83.93047 334 LYS A O 1
ATOM 2456 N N . ARG A 1 332 ? 212.02493 30.21743 154.23334 1.000 88.38050 335 ARG A N 1
ATOM 2457 C CA . ARG A 1 332 ? 211.43555 30.40672 152.91993 1.000 82.92595 335 ARG A CA 1
ATOM 2458 C C . ARG A 1 332 ? 209.94855 30.71083 153.05928 1.000 78.99909 335 ARG A C 1
ATOM 2459 O O . ARG A 1 332 ? 209.27241 30.10111 153.88683 1.000 70.21821 335 ARG A O 1
ATOM 2467 N N . GLN A 1 333 ? 209.45710 31.66975 152.27678 1.000 72.73143 336 GLN A N 1
ATOM 2468 C CA . GLN A 1 333 ? 208.02136 31.88705 152.13882 1.000 66.71098 336 GLN A CA 1
ATOM 2469 C C . GLN A 1 333 ? 207.44790 30.69884 151.36036 1.000 73.78789 336 GLN A C 1
ATOM 2470 O O . GLN A 1 333 ? 208.01584 30.27851 150.34544 1.000 59.90342 336 GLN A O 1
ATOM 2476 N N . VAL A 1 334 ? 206.36196 30.11624 151.85986 1.000 58.64603 337 VAL A N 1
ATOM 2477 C CA . VAL A 1 334 ? 205.74533 28.99304 151.17274 1.000 52.81465 337 VAL A CA 1
ATOM 2478 C C . VAL A 1 334 ? 204.23106 29.19442 151.05395 1.000 54.53424 337 VAL A C 1
ATOM 2479 O O . VAL A 1 334 ? 203.61188 29.79421 151.94306 1.000 41.40021 337 VAL A O 1
ATOM 2483 N N . PRO A 1 335 ? 203.63647 28.69885 149.95302 1.000 52.22362 338 PRO A N 1
ATOM 2484 C CA . PRO A 1 335 ? 202.17941 28.79960 149.81544 1.000 47.67674 338 PRO A CA 1
ATOM 2485 C C . PRO A 1 335 ? 201.45689 27.96707 150.85892 1.000 45.26355 338 PRO A C 1
ATOM 2486 O O . PRO A 1 335 ? 201.98115 26.96975 151.34198 1.000 44.61560 338 PRO A O 1
ATOM 2490 N N . VAL A 1 336 ? 200.25755 28.41442 151.21431 1.000 39.50443 339 VAL A N 1
ATOM 2491 C CA . VAL A 1 336 ? 199.38025 27.71549 152.12988 1.000 41.23661 339 VAL A CA 1
ATOM 2492 C C . VAL A 1 336 ? 198.10696 27.42363 151.34193 1.000 43.12230 339 VAL A C 1
ATOM 2493 O O . VAL A 1 336 ? 197.30669 28.32544 151.07495 1.000 36.16321 339 VAL A O 1
ATOM 2497 N N . LYS A 1 337 ? 197.95043 26.17483 150.92439 1.000 38.18572 340 LYS A N 1
ATOM 2498 C CA . LYS A 1 337 ? 196.92839 25.84217 149.92546 1.000 37.32233 340 LYS A CA 1
ATOM 2499 C C . LYS A 1 337 ? 195.79113 25.06089 150.50847 1.000 36.72400 340 LYS A C 1
ATOM 2500 O O . LYS A 1 337 ? 195.92306 24.48427 151.56747 1.000 40.92882 340 LYS A O 1
ATOM 2506 N N . LEU A 1 338 ? 194.66337 25.07949 149.81251 1.000 34.75573 341 LEU A N 1
ATOM 2507 C CA . LEU A 1 338 ? 193.54286 24.17823 150.09712 1.000 35.90604 341 LEU A CA 1
ATOM 2508 C C . LEU A 1 338 ? 193.81276 22.84727 149.37695 1.000 36.14962 341 LEU A C 1
ATOM 2509 O O . LEU A 1 338 ? 194.30390 22.85722 148.25484 1.000 36.87240 341 LEU A O 1
ATOM 2514 N N . ASP A 1 339 ? 193.52978 21.70866 150.00841 1.000 40.44939 342 ASP A N 1
ATOM 2515 C CA . ASP A 1 339 ? 193.65774 20.42145 149.29989 1.000 39.19610 342 ASP A CA 1
ATOM 2516 C C . ASP A 1 339 ? 192.60369 20.33224 148.21553 1.000 38.19618 342 ASP A C 1
ATOM 2517 O O . ASP A 1 339 ? 191.55686 20.96473 148.30670 1.000 31.70095 342 ASP A O 1
ATOM 2522 N N . ARG A 1 340 ? 192.85198 19.47308 147.24222 1.000 33.05863 343 ARG A N 1
ATOM 2523 C CA . ARG A 1 340 ? 191.88711 19.21569 146.18903 1.000 35.22091 343 ARG A CA 1
ATOM 2524 C C . ARG A 1 340 ? 190.52335 18.81771 146.76806 1.000 34.38989 343 ARG A C 1
ATOM 2525 O O . ARG A 1 340 ? 189.49167 19.29233 146.31067 1.000 32.37195 343 ARG A O 1
ATOM 2533 N N . GLU A 1 341 ? 190.53035 17.95122 147.77593 1.000 31.29851 344 GLU A N 1
ATOM 2534 C CA . GLU A 1 341 ? 189.27670 17.44715 148.36537 1.000 30.32480 344 GLU A CA 1
ATOM 2535 C C . GLU A 1 341 ? 188.51835 18.57725 149.07385 1.000 33.98252 344 GLU A C 1
ATOM 2536 O O . GLU A 1 341 ? 187.31809 18.56369 149.13559 1.000 31.11023 344 GLU A O 1
ATOM 2542 N N . GLN A 1 342 ? 189.25153 19.52291 149.65275 1.000 33.87428 345 GLN A N 1
ATOM 2543 C CA . GLN A 1 342 ? 188.61493 20.68022 150.31661 1.000 31.74748 345 GLN A CA 1
ATOM 2544 C C . GLN A 1 342 ? 187.99035 21.63291 149.30188 1.000 30.11005 345 GLN A C 1
ATOM 2545 O O . GLN A 1 342 ? 186.87369 22.11589 149.48790 1.000 30.06695 345 GLN A O 1
ATOM 2551 N N . LEU A 1 343 ? 188.70936 21.90575 148.21985 1.000 28.82365 346 LEU A N 1
ATOM 2552 C CA . LEU A 1 343 ? 188.16558 22.73671 147.15900 1.000 30.02711 346 LEU A CA 1
ATOM 2553 C C . LEU A 1 343 ? 186.88690 22.11222 146.59561 1.000 30.28314 346 LEU A C 1
ATOM 2554 O O . LEU A 1 343 ? 185.90707 22.79278 146.31936 1.000 30.06072 346 LEU A O 1
ATOM 2559 N N . GLU A 1 344 ? 186.92354 20.80487 146.36494 1.000 31.68317 347 GLU A N 1
ATOM 2560 C CA . GLU A 1 344 ? 185.74722 20.12841 145.82713 1.000 26.58395 347 GLU A CA 1
ATOM 2561 C C . GLU A 1 344 ? 184.60398 20.22070 146.81844 1.000 26.13450 347 GLU A C 1
ATOM 2562 O O . GLU A 1 344 ? 183.45989 20.47480 146.44185 1.000 29.91812 347 GLU A O 1
ATOM 2568 N N . GLU A 1 345 ? 184.91357 19.97041 148.08917 1.000 27.98379 348 GLU A N 1
ATOM 2569 C CA . GLU A 1 345 ? 183.89595 20.01553 149.14010 1.000 24.88973 348 GLU A CA 1
ATOM 2570 C C . GLU A 1 345 ? 183.23351 21.40782 149.17216 1.000 32.03090 348 GLU A C 1
ATOM 2571 O O . GLU A 1 345 ? 181.99801 21.52624 149.28061 1.000 30.50832 348 GLU A O 1
ATOM 2577 N N . ILE A 1 346 ? 184.06617 22.44057 149.07683 1.000 31.98634 349 ILE A N 1
ATOM 2578 C CA . ILE A 1 346 ? 183.57617 23.83383 149.18074 1.000 27.94528 349 ILE A CA 1
ATOM 2579 C C . ILE A 1 346 ? 182.73780 24.18632 147.97147 1.000 27.58151 349 ILE A C 1
ATOM 2580 O O . ILE A 1 346 ? 181.62789 24.67378 148.11740 1.000 29.16137 349 ILE A O 1
ATOM 2585 N N . VAL A 1 347 ? 183.21385 23.90579 146.76642 1.000 28.70289 350 VAL A N 1
ATOM 2586 C CA . VAL A 1 347 ? 182.40639 24.32815 145.62309 1.000 28.55796 350 VAL A CA 1
ATOM 2587 C C . VAL A 1 347 ? 181.08938 23.55355 145.54116 1.000 35.31947 350 VAL A C 1
ATOM 2588 O O . VAL A 1 347 ? 180.06434 24.10782 145.17774 1.000 31.66259 350 VAL A O 1
ATOM 2592 N N . LEU A 1 348 ? 181.09162 22.25822 145.87947 1.000 31.91523 351 LEU A N 1
ATOM 2593 C CA . LEU A 1 348 ? 179.83574 21.50087 145.85619 1.000 28.79562 351 LEU A CA 1
ATOM 2594 C C . LEU A 1 348 ? 178.84682 22.01288 146.90565 1.000 31.42068 351 LEU A C 1
ATOM 2595 O O . LEU A 1 348 ? 177.66313 22.09398 146.64632 1.000 32.34799 351 LEU A O 1
ATOM 2600 N N . THR A 1 349 ? 179.34236 22.30452 148.10424 1.000 34.02081 352 THR A N 1
ATOM 2601 C CA . THR A 1 349 ? 178.49772 22.86317 149.15686 1.000 34.25537 352 THR A CA 1
ATOM 2602 C C . THR A 1 349 ? 177.90412 24.22668 148.75361 1.000 35.63007 352 THR A C 1
ATOM 2603 O O . THR A 1 349 ? 176.70714 24.48221 148.93816 1.000 33.24306 352 THR A O 1
ATOM 2607 N N . LEU A 1 350 ? 178.73099 25.11730 148.20703 1.000 33.37466 353 LEU A N 1
ATOM 2608 C CA . LEU A 1 350 ? 178.19207 26.40668 147.75082 1.000 32.36868 353 LEU A CA 1
ATOM 2609 C C . LEU A 1 350 ? 177.12307 26.23123 146.67712 1.000 37.86790 353 LEU A C 1
ATOM 2610 O O . LEU A 1 350 ? 176.05371 26.82917 146.75948 1.000 34.30464 353 LEU A O 1
ATOM 2615 N N . GLN A 1 351 ? 177.43463 25.43549 145.65472 1.000 35.22999 354 GLN A N 1
ATOM 2616 C CA . GLN A 1 351 ? 176.52196 25.26170 144.53391 1.000 38.85933 354 GLN A CA 1
ATOM 2617 C C . GLN A 1 351 ? 175.16369 24.68208 145.01337 1.000 36.85656 354 GLN A C 1
ATOM 2618 O O . GLN A 1 351 ? 174.07109 25.18657 144.68839 1.000 37.81382 354 GLN A O 1
ATOM 2624 N N . ASN A 1 352 ? 175.23644 23.64768 145.83111 1.000 35.84131 355 ASN A N 1
ATOM 2625 C CA . ASN A 1 352 ? 174.02803 22.96407 146.26676 1.000 37.49340 355 ASN A CA 1
ATOM 2626 C C . ASN A 1 352 ? 173.19475 23.82123 147.23042 1.000 38.51507 355 ASN A C 1
ATOM 2627 O O . ASN A 1 352 ? 171.94228 23.87067 147.12804 1.000 36.89994 355 ASN A O 1
ATOM 2632 N N . THR A 1 353 ? 173.87512 24.51338 148.14992 1.000 35.11211 356 THR A N 1
ATOM 2633 C CA . THR A 1 353 ? 173.13958 25.34473 149.09417 1.000 35.34583 356 THR A CA 1
ATOM 2634 C C . THR A 1 353 ? 172.50055 26.52271 148.38021 1.000 36.22431 356 THR A C 1
ATOM 2635 O O . THR A 1 353 ? 171.35644 26.85566 148.66366 1.000 36.15028 356 THR A O 1
ATOM 2639 N N . LEU A 1 354 ? 173.20723 27.13990 147.43851 1.000 37.22726 357 LEU A N 1
ATOM 2640 C CA . LEU A 1 354 ? 172.63596 28.29561 146.72369 1.000 38.84124 357 LEU A CA 1
ATOM 2641 C C . LEU A 1 354 ? 171.50436 27.89230 145.75373 1.000 40.24820 357 LEU A C 1
ATOM 2642 O O . LEU A 1 354 ? 170.59168 28.67608 145.46468 1.000 34.69070 357 LEU A O 1
ATOM 2647 N N . GLU A 1 355 ? 171.55040 26.65736 145.24890 1.000 34.49516 358 GLU A N 1
ATOM 2648 C CA . GLU A 1 355 ? 170.45795 26.18546 144.38933 1.000 32.67789 358 GLU A CA 1
ATOM 2649 C C . GLU A 1 355 ? 169.19690 25.95733 145.20930 1.000 35.78638 358 GLU A C 1
ATOM 2650 O O . GLU A 1 355 ? 168.11262 25.81151 144.65965 1.000 39.17310 358 GLU A O 1
ATOM 2656 N N . SER A 1 356 ? 169.33730 25.91829 146.53051 1.000 35.70982 359 SER A N 1
ATOM 2657 C CA . SER A 1 356 ? 168.19843 25.69786 147.42321 1.000 37.79870 359 SER A CA 1
ATOM 2658 C C . SER A 1 356 ? 167.75155 26.94710 148.20747 1.000 48.48159 359 SER A C 1
ATOM 2659 O O . SER A 1 356 ? 166.89378 26.85729 149.09149 1.000 42.17376 359 SER A O 1
ATOM 2662 N N . PHE A 1 357 ? 168.35394 28.08917 147.89838 1.000 40.12726 360 PHE A N 1
ATOM 2663 C CA . PHE A 1 357 ? 168.12756 29.36332 148.60971 1.000 36.62190 360 PHE A CA 1
ATOM 2664 C C . PHE A 1 357 ? 167.30449 30.30106 147.73165 1.000 33.66319 360 PHE A C 1
ATOM 2665 O O . PHE A 1 357 ? 167.74167 30.66834 146.63645 1.000 38.41019 360 PHE A O 1
ATOM 2673 N N . ALA A 1 358 ? 166.10779 30.67592 148.18790 1.000 37.32147 361 ALA A N 1
ATOM 2674 C CA . ALA A 1 358 ? 165.17218 31.41467 147.33306 1.000 35.11385 361 ALA A CA 1
ATOM 2675 C C . ALA A 1 358 ? 165.75902 32.68251 146.70065 1.000 32.66469 361 ALA A C 1
ATOM 2676 O O . ALA A 1 358 ? 165.62091 32.88203 145.47727 1.000 37.45310 361 ALA A O 1
ATOM 2678 N N . PRO A 1 359 ? 166.46538 33.51987 147.49114 1.000 34.25402 362 PRO A N 1
ATOM 2679 C CA . PRO A 1 359 ? 167.02002 34.71660 146.83826 1.000 34.14929 362 PRO A CA 1
ATOM 2680 C C . PRO A 1 359 ? 168.01206 34.41463 145.70787 1.000 40.09397 362 PRO A C 1
ATOM 2681 O O . PRO A 1 359 ? 167.97302 35.11658 144.70069 1.000 35.67410 362 PRO A O 1
ATOM 2685 N N . SER A 1 360 ? 168.86244 33.38726 145.83873 1.000 37.92539 363 SER A N 1
ATOM 2686 C CA . SER A 1 360 ? 169.79945 33.09583 144.74705 1.000 35.22229 363 SER A CA 1
ATOM 2687 C C . SER A 1 360 ? 169.06211 32.39374 143.58823 1.000 37.12173 363 SER A C 1
ATOM 2688 O O . SER A 1 360 ? 169.46031 32.51018 142.41320 1.000 38.13020 363 SER A O 1
ATOM 2691 N N . ARG A 1 361 ? 167.97643 31.68712 143.89445 1.000 38.82606 364 ARG A N 1
ATOM 2692 C CA . ARG A 1 361 ? 167.16842 31.10810 142.82390 1.000 40.96406 364 ARG A CA 1
ATOM 2693 C C . ARG A 1 361 ? 166.44202 32.17374 141.98520 1.000 41.38248 364 ARG A C 1
ATOM 2694 O O . ARG A 1 361 ? 166.14010 31.94887 140.80759 1.000 44.04921 364 ARG A O 1
ATOM 2702 N N . ARG A 1 362 ? 166.17290 33.33791 142.57590 1.000 36.52547 365 ARG A N 1
ATOM 2703 C CA . ARG A 1 362 ? 165.55713 34.45300 141.83654 1.000 39.64904 365 ARG A CA 1
ATOM 2704 C C . ARG A 1 362 ? 166.52501 35.26869 140.97599 1.000 49.90216 365 ARG A C 1
ATOM 2705 O O . ARG A 1 362 ? 166.10062 36.07141 140.14723 1.000 48.47543 365 ARG A O 1
ATOM 2713 N N . ILE A 1 363 ? 167.82764 35.09232 141.17445 1.000 39.28206 366 ILE A N 1
ATOM 2714 C CA . ILE A 1 363 ? 168.77406 35.72467 140.27912 1.000 39.14112 366 ILE A CA 1
ATOM 2715 C C . ILE A 1 363 ? 169.58751 34.62472 139.57201 1.000 36.62238 366 ILE A C 1
ATOM 2716 O O . ILE A 1 363 ? 169.09515 33.51195 139.39313 1.000 38.65090 366 ILE A O 1
ATOM 2721 N N . GLN A 1 364 ? 170.79774 34.95212 139.13571 1.000 38.48866 367 GLN A N 1
ATOM 2722 C CA . GLN A 1 364 ? 171.71308 33.93645 138.62333 1.000 40.00298 367 GLN A CA 1
ATOM 2723 C C . GLN A 1 364 ? 173.04606 34.08971 139.30052 1.000 37.83101 367 GLN A C 1
ATOM 2724 O O . GLN A 1 364 ? 173.38630 35.15902 139.79487 1.000 34.54452 367 GLN A O 1
ATOM 2730 N N . PHE A 1 365 ? 173.81035 33.00837 139.32582 1.000 32.37555 368 PHE A N 1
ATOM 2731 C CA . PHE A 1 365 ? 175.11980 33.01436 139.94112 1.000 30.92421 368 PHE A CA 1
ATOM 2732 C C . PHE A 1 365 ? 175.91745 31.86045 139.32921 1.000 33.85609 368 PHE A C 1
ATOM 2733 O O . PHE A 1 365 ? 175.34769 30.93175 138.71500 1.000 33.39902 368 PHE A O 1
ATOM 2741 N N . SER A 1 366 ? 177.21872 31.90454 139.53990 1.000 31.85335 369 SER A N 1
ATOM 2742 C CA . SER A 1 366 ? 178.14726 30.85579 139.09705 1.000 33.68579 369 SER A CA 1
ATOM 2743 C C . SER A 1 366 ? 179.12910 30.56097 140.21678 1.000 38.45120 369 SER A C 1
ATOM 2744 O O . SER A 1 366 ? 179.79126 31.49184 140.68512 1.000 35.59296 369 SER A O 1
ATOM 2747 N N . CYS A 1 367 ? 179.22999 29.29442 140.64564 1.000 29.80190 370 CYS A N 1
ATOM 2748 C CA . CYS A 1 367 ? 180.25434 28.86614 141.58306 1.000 33.33249 370 CYS A CA 1
ATOM 2749 C C . CYS A 1 367 ? 181.27535 28.04579 140.83463 1.000 37.06541 370 CYS A C 1
ATOM 2750 O O . CYS A 1 367 ? 180.89876 27.26250 139.95938 1.000 33.49412 370 CYS A O 1
ATOM 2753 N N . PHE A 1 368 ? 182.55008 28.23322 141.14638 1.000 29.39402 371 PHE A N 1
ATOM 2754 C CA . PHE A 1 368 ? 183.59703 27.44787 140.47126 1.000 30.72541 371 PHE A CA 1
ATOM 2755 C C . PHE A 1 368 ? 184.80982 27.24608 141.32883 1.000 33.47691 371 PHE A C 1
ATOM 2756 O O . PHE A 1 368 ? 185.08194 27.99927 142.25929 1.000 31.77397 371 PHE A O 1
ATOM 2764 N N . ASP A 1 369 ? 185.51770 26.15832 141.00906 1.000 29.06577 372 ASP A N 1
ATOM 2765 C CA . ASP A 1 369 ? 186.79988 25.79412 141.55102 1.000 30.54724 372 ASP A CA 1
ATOM 2766 C C . ASP A 1 369 ? 187.78366 26.19069 140.46780 1.000 36.35230 372 ASP A C 1
ATOM 2767 O O . ASP A 1 369 ? 187.71052 25.66478 139.35176 1.000 33.18100 372 ASP A O 1
ATOM 2772 N N . GLY A 1 370 ? 188.67074 27.14642 140.75169 1.000 33.56728 373 GLY A N 1
ATOM 2773 C CA . GLY A 1 370 ? 189.58150 27.64084 139.72782 1.000 30.49168 373 GLY A CA 1
ATOM 2774 C C . GLY A 1 370 ? 190.85860 26.80771 139.61562 1.000 33.32022 373 GLY A C 1
ATOM 2775 O O . GLY A 1 370 ? 191.70732 27.03638 138.74506 1.000 37.87360 373 GLY A O 1
ATOM 2776 N N . GLY A 1 371 ? 191.01537 25.86973 140.53252 1.000 34.28489 374 GLY A N 1
ATOM 2777 C CA . GLY A 1 371 ? 192.20439 25.03385 140.57823 1.000 38.37301 374 GLY A CA 1
ATOM 2778 C C . GLY A 1 371 ? 192.82249 25.15599 141.95095 1.000 42.05549 374 GLY A C 1
ATOM 2779 O O . GLY A 1 371 ? 193.19046 24.16176 142.54366 1.000 37.64572 374 GLY A O 1
ATOM 2780 N N . SER A 1 372 ? 192.91824 26.37988 142.46519 1.000 36.62832 375 SER A N 1
ATOM 2781 C CA . SER A 1 372 ? 193.49070 26.61962 143.78816 1.000 33.77278 375 SER A CA 1
ATOM 2782 C C . SER A 1 372 ? 192.56362 27.40237 144.69388 1.000 32.89039 375 SER A C 1
ATOM 2783 O O . SER A 1 372 ? 192.87304 27.61288 145.86417 1.000 34.21390 375 SER A O 1
ATOM 2786 N N . ASP A 1 373 ? 191.41677 27.80401 144.15564 1.000 30.56849 376 ASP A N 1
ATOM 2787 C CA . ASP A 1 373 ? 190.46671 28.61409 144.88801 1.000 34.14463 376 ASP A CA 1
ATOM 2788 C C . ASP A 1 373 ? 189.04864 28.24325 144.49990 1.000 33.32240 376 ASP A C 1
ATOM 2789 O O . ASP A 1 373 ? 188.83602 27.50320 143.52721 1.000 32.37729 376 ASP A O 1
ATOM 2794 N N . VAL A 1 374 ? 188.08014 28.77812 145.24904 1.000 29.84336 377 VAL A N 1
ATOM 2795 C CA . VAL A 1 374 ? 186.67060 28.65889 144.90106 1.000 27.20108 377 VAL A CA 1
ATOM 2796 C C . VAL A 1 374 ? 186.02036 30.01367 145.01190 1.000 31.58491 377 VAL A C 1
ATOM 2797 O O . VAL A 1 374 ? 186.19949 30.70279 146.03041 1.000 31.03738 377 VAL A O 1
ATOM 2801 N N . TRP A 1 375 ? 185.27277 30.38782 143.97526 1.000 27.39841 378 TRP A N 1
ATOM 2802 C CA . TRP A 1 375 ? 184.48930 31.62847 143.98761 1.000 36.85189 378 TRP A CA 1
ATOM 2803 C C . TRP A 1 375 ? 183.00747 31.43195 143.65476 1.000 38.51831 378 TRP A C 1
ATOM 2804 O O . TRP A 1 375 ? 182.61906 30.54386 142.89159 1.000 33.61651 378 TRP A O 1
ATOM 2815 N N . CYS A 1 376 ? 182.18263 32.28627 144.23953 1.000 30.30110 379 CYS A N 1
ATOM 2816 C CA . CYS A 1 376 ? 180.81476 32.50164 143.80462 1.000 30.46754 379 CYS A CA 1
ATOM 2817 C C . CYS A 1 376 ? 180.68902 33.91615 143.22863 1.000 33.90450 379 CYS A C 1
ATOM 2818 O O . CYS A 1 376 ? 180.92024 34.87711 143.95576 1.000 33.15696 379 CYS A O 1
ATOM 2821 N N . ASP A 1 377 ? 180.37704 34.01713 141.93224 1.000 30.20301 380 ASP A N 1
ATOM 2822 C CA . ASP A 1 377 ? 180.06519 35.27239 141.25694 1.000 30.17650 380 ASP A CA 1
ATOM 2823 C C . ASP A 1 377 ? 178.59306 35.44002 141.05441 1.000 32.63126 380 ASP A C 1
ATOM 2824 O O . ASP A 1 377 ? 177.89711 34.50280 140.69430 1.000 31.70417 380 ASP A O 1
ATOM 2829 N N . ILE A 1 378 ? 178.11524 36.67789 141.20447 1.000 28.86179 381 ILE A N 1
ATOM 2830 C CA . ILE A 1 378 ? 176.80478 37.00398 140.73210 1.000 30.50752 381 ILE A CA 1
ATOM 2831 C C . ILE A 1 378 ? 176.83769 36.88551 139.21684 1.000 29.58901 381 ILE A C 1
ATOM 2832 O O . ILE A 1 378 ? 177.83069 37.28495 138.61051 1.000 31.98960 381 ILE A O 1
ATOM 2837 N N . GLY A 1 379 ? 175.78038 36.35889 138.60583 1.000 30.19909 382 GLY A N 1
ATOM 2838 C CA . GLY A 1 379 ? 175.70183 36.29364 137.14528 1.000 35.25075 382 GLY A CA 1
ATOM 2839 C C . GLY A 1 379 ? 176.44695 35.10934 136.54395 1.000 39.92834 382 GLY A C 1
ATOM 2840 O O . GLY A 1 379 ? 176.50445 34.04831 137.15419 1.000 35.48020 382 GLY A O 1
ATOM 2841 N N . GLY A 1 380 ? 177.02461 35.26865 135.35505 1.000 34.05750 383 GLY A N 1
ATOM 2842 C CA . GLY A 1 380 ? 177.69326 34.14323 134.71813 1.000 35.29595 383 GLY A CA 1
ATOM 2843 C C . GLY A 1 380 ? 178.10976 34.54370 133.32838 1.000 38.39811 383 GLY A C 1
ATOM 2844 O O . GLY A 1 380 ? 177.69245 35.59276 132.83152 1.000 32.65692 383 GLY A O 1
ATOM 2845 N N . LYS A 1 381 ? 178.91922 33.72011 132.68625 1.000 32.14585 384 LYS A N 1
ATOM 2846 C CA . LYS A 1 381 ? 179.53259 34.13685 131.43069 1.000 36.64740 384 LYS A CA 1
ATOM 2847 C C . LYS A 1 381 ? 178.56667 34.06063 130.26559 1.000 32.88489 384 LYS A C 1
ATOM 2848 O O . LYS A 1 381 ? 178.85704 34.63587 129.19715 1.000 34.69983 384 LYS A O 1
ATOM 2854 N N . ASP A 1 382 ? 177.45248 33.35446 130.43552 1.000 31.12684 385 ASP A N 1
ATOM 2855 C CA . ASP A 1 382 ? 176.40640 33.44389 129.41855 1.000 36.81432 385 ASP A CA 1
ATOM 2856 C C . ASP A 1 382 ? 175.90235 34.89380 129.38468 1.000 40.45212 385 ASP A C 1
ATOM 2857 O O . ASP A 1 382 ? 175.74444 35.47921 128.31994 1.000 33.93218 385 ASP A O 1
ATOM 2862 N N . LEU A 1 383 ? 175.65773 35.45701 130.55818 1.000 31.17763 386 LEU A N 1
ATOM 2863 C CA . LEU A 1 383 ? 175.19310 36.86709 130.62772 1.000 33.84848 386 LEU A CA 1
ATOM 2864 C C . LEU A 1 383 ? 176.26759 37.82770 130.12214 1.000 36.98027 386 LEU A C 1
ATOM 2865 O O . LEU A 1 383 ? 175.96247 38.85778 129.49704 1.000 37.96777 386 LEU A O 1
ATOM 2870 N N . GLY A 1 384 ? 177.53999 37.51467 130.37905 1.000 33.50765 387 GLY A N 1
ATOM 2871 C CA . GLY A 1 384 ? 178.61292 38.39407 129.95400 1.000 30.72680 387 GLY A CA 1
ATOM 2872 C C . GLY A 1 384 ? 178.73461 38.40864 128.44075 1.000 40.82430 387 GLY A C 1
ATOM 2873 O O . GLY A 1 384 ? 178.83420 39.45341 127.81968 1.000 37.32933 387 GLY A O 1
ATOM 2874 N N . VAL A 1 385 ? 178.71215 37.23440 127.83131 1.000 35.82232 388 VAL A N 1
ATOM 2875 C CA . VAL A 1 385 ? 178.81389 37.16040 126.37809 1.000 38.21972 388 VAL A CA 1
ATOM 2876 C C . VAL A 1 385 ? 177.57938 37.79378 125.72319 1.000 33.33595 388 VAL A C 1
ATOM 2877 O O . VAL A 1 385 ? 177.70769 38.53170 124.74667 1.000 39.25522 388 VAL A O 1
ATOM 2881 N N . ARG A 1 386 ? 176.38883 37.47049 126.24145 1.000 31.90527 389 ARG A N 1
ATOM 2882 C CA . ARG A 1 386 ? 175.14097 38.01101 125.70074 1.000 32.19282 389 ARG A CA 1
ATOM 2883 C C . ARG A 1 386 ? 175.13734 39.55128 125.78976 1.000 41.15431 389 ARG A C 1
ATOM 2884 O O . ARG A 1 386 ? 174.75024 40.21366 124.84142 1.000 40.57068 389 ARG A O 1
ATOM 2892 N N . SER A 1 387 ? 175.61425 40.09757 126.90798 1.000 37.13780 390 SER A N 1
ATOM 2893 C CA . SER A 1 387 ? 175.77262 41.55208 127.07764 1.000 36.90450 390 SER A CA 1
ATOM 2894 C C . SER A 1 387 ? 176.67723 42.14534 126.01191 1.000 39.77126 390 SER A C 1
ATOM 2895 O O . SER A 1 387 ? 176.35669 43.17551 125.43442 1.000 38.01833 390 SER A O 1
ATOM 2898 N N . LEU A 1 388 ? 177.79612 41.48606 125.72544 1.000 34.12090 391 LEU A N 1
ATOM 2899 C CA . LEU A 1 388 ? 178.70154 41.96796 124.69173 1.000 37.61108 391 LEU A CA 1
ATOM 2900 C C . LEU A 1 388 ? 178.07188 41.90834 123.29469 1.000 37.18097 391 LEU A C 1
ATOM 2901 O O . LEU A 1 388 ? 178.27779 42.80836 122.48113 1.000 45.07194 391 LEU A O 1
ATOM 2906 N N . GLN A 1 389 ? 177.34050 40.83508 123.01045 1.000 37.98098 392 GLN A N 1
ATOM 2907 C CA . GLN A 1 389 ? 176.69539 40.64714 121.71067 1.000 34.74061 392 GLN A CA 1
ATOM 2908 C C . GLN A 1 389 ? 175.78965 41.83492 121.36537 1.000 44.25479 392 GLN A C 1
ATOM 2909 O O . GLN A 1 389 ? 175.69115 42.22939 120.20692 1.000 39.24371 392 GLN A O 1
ATOM 2915 N N . GLN A 1 390 ? 175.11382 42.36572 122.37618 1.000 35.64426 393 GLN A N 1
ATOM 2916 C CA . GLN A 1 390 ? 174.23768 43.52819 122.17306 1.000 38.02326 393 GLN A CA 1
ATOM 2917 C C . GLN A 1 390 ? 175.02711 44.84378 122.24312 1.000 50.22541 393 GLN A C 1
ATOM 2918 O O . GLN A 1 390 ? 174.85025 45.70848 121.38527 1.000 44.75857 393 GLN A O 1
ATOM 2924 N N . PHE A 1 391 ? 175.94581 44.95874 123.20923 1.000 40.10840 394 PHE A N 1
ATOM 2925 C CA . PHE A 1 391 ? 176.74563 46.16118 123.37882 1.000 42.74314 394 PHE A CA 1
ATOM 2926 C C . PHE A 1 391 ? 177.50789 46.50866 122.12051 1.000 47.11366 394 PHE A C 1
ATOM 2927 O O . PHE A 1 391 ? 177.57807 47.66686 121.73726 1.000 44.80308 394 PHE A O 1
ATOM 2935 N N . TYR A 1 392 ? 178.05762 45.51875 121.44609 1.000 44.33129 395 TYR A N 1
ATOM 2936 C CA . TYR A 1 392 ? 178.90220 45.83474 120.30397 1.000 42.27189 395 TYR A CA 1
ATOM 2937 C C . TYR A 1 392 ? 178.07988 46.36196 119.11938 1.000 45.33257 395 TYR A C 1
ATOM 2938 O O . TYR A 1 392 ? 178.62968 47.02129 118.24382 1.000 50.46330 395 TYR A O 1
ATOM 2947 N N . ASN A 1 393 ? 176.78389 46.04616 119.08191 1.000 42.54009 396 ASN A N 1
ATOM 2948 C CA . ASN A 1 393 ? 175.92788 46.48197 117.97248 1.000 48.42491 396 ASN A CA 1
ATOM 2949 C C . ASN A 1 393 ? 174.44304 46.39213 118.30146 1.000 49.97540 396 ASN A C 1
ATOM 2950 O O . ASN A 1 393 ? 173.75550 45.45643 117.87344 1.000 47.31357 396 ASN A O 1
ATOM 2955 N N . PRO A 1 394 ? 173.92909 47.38307 119.05224 1.000 48.34418 397 PRO A N 1
ATOM 2956 C CA . PRO A 1 394 ? 172.57412 47.29748 119.60450 1.000 45.84185 397 PRO A CA 1
ATOM 2957 C C . PRO A 1 394 ? 171.49792 47.13183 118.54186 1.000 49.62115 397 PRO A C 1
ATOM 2958 O O . PRO A 1 394 ? 170.49377 46.46714 118.79041 1.000 47.91909 397 PRO A O 1
ATOM 2962 N N . GLU A 1 395 ? 171.73629 47.69110 117.36286 1.000 52.80463 398 GLU A N 1
ATOM 2963 C CA . GLU A 1 395 ? 170.74490 47.67848 116.29769 1.000 49.75313 398 GLU A CA 1
ATOM 2964 C C . GLU A 1 395 ? 170.70782 46.33376 115.56660 1.000 57.54476 398 GLU A C 1
ATOM 2965 O O . GLU A 1 395 ? 169.65453 45.92200 115.10325 1.000 60.89017 398 GLU A O 1
ATOM 2971 N N . SER A 1 396 ? 171.85290 45.65216 115.47720 1.000 58.48056 399 SER A N 1
ATOM 2972 C CA . SER A 1 396 ? 171.92757 44.27915 114.95584 1.000 63.63436 399 SER A CA 1
ATOM 2973 C C . SER A 1 396 ? 172.85665 43.39708 115.83057 1.000 48.13305 399 SER A C 1
ATOM 2974 O O . SER A 1 396 ? 174.03249 43.19550 115.52628 1.000 44.83850 399 SER A O 1
ATOM 2977 N N . PRO A 1 397 ? 172.31657 42.89345 116.93885 1.000 47.41000 400 PRO A N 1
ATOM 2978 C CA . PRO A 1 397 ? 173.11124 42.16427 117.92790 1.000 48.49289 400 PRO A CA 1
ATOM 2979 C C . PRO A 1 397 ? 173.84952 40.95893 117.29706 1.000 50.69998 400 PRO A C 1
ATOM 2980 O O . PRO A 1 397 ? 173.28848 40.28979 116.42329 1.000 45.39302 400 PRO A O 1
ATOM 2984 N N . ILE A 1 398 ? 175.10070 40.74313 117.70609 1.000 45.11122 401 ILE A N 1
ATOM 2985 C CA . ILE A 1 398 ? 175.88873 39.58199 117.29850 1.000 42.86253 401 ILE A CA 1
ATOM 2986 C C . ILE A 1 398 ? 175.12714 38.32288 117.73855 1.000 40.20720 401 ILE A C 1
ATOM 2987 O O . ILE A 1 398 ? 174.62501 38.25709 118.86430 1.000 39.65046 401 ILE A O 1
ATOM 2992 N N . GLN A 1 399 ? 174.95725 37.37504 116.81163 1.000 38.67083 402 GLN A N 1
ATOM 2993 C CA . GLN A 1 399 ? 174.24074 36.12533 117.05986 1.000 43.47786 402 GLN A CA 1
ATOM 2994 C C . GLN A 1 399 ? 175.14754 35.06271 117.69657 1.000 40.77082 402 GLN A C 1
ATOM 2995 O O . GLN A 1 399 ? 176.36530 35.10552 117.53433 1.000 37.24803 402 GLN A O 1
ATOM 3001 N N . PRO A 1 400 ? 174.54899 34.11301 118.42058 1.000 37.44104 403 PRO A N 1
ATOM 3002 C CA . PRO A 1 400 ? 175.32010 32.97402 118.94401 1.000 38.58450 403 PRO A CA 1
ATOM 3003 C C . PRO A 1 400 ? 176.14119 32.27158 117.85863 1.000 40.22424 403 PRO A C 1
ATOM 3004 O O . PRO A 1 400 ? 177.28087 31.88892 118.10306 1.000 39.33045 403 PRO A O 1
ATOM 3008 N N . SER A 1 401 ? 175.55814 32.11622 116.67053 1.000 37.99578 404 SER A N 1
ATOM 3009 C CA . SER A 1 401 ? 176.24027 31.46761 115.55008 1.000 38.49568 404 SER A CA 1
ATOM 3010 C C . SER A 1 401 ? 177.42506 32.25632 115.02674 1.000 45.21627 404 SER A C 1
ATOM 3011 O O . SER A 1 401 ? 178.17674 31.77906 114.17566 1.000 39.54761 404 SER A O 1
ATOM 3014 N N . GLU A 1 402 ? 177.58563 33.47216 115.53347 1.000 38.17431 405 GLU A N 1
ATOM 3015 C CA . GLU A 1 402 ? 178.66526 34.35704 115.10892 1.000 43.63167 405 GLU A CA 1
ATOM 3016 C C . GLU A 1 402 ? 179.60711 34.61599 116.27018 1.000 40.73180 405 GLU A C 1
ATOM 3017 O O . GLU A 1 402 ? 180.47163 35.47831 116.20175 1.000 37.83436 405 GLU A O 1
ATOM 3023 N N . THR A 1 403 ? 179.43720 33.85055 117.34429 1.000 37.48860 406 THR A N 1
ATOM 3024 C CA . THR A 1 403 ? 180.20795 34.06424 118.57356 1.000 35.37202 406 THR A CA 1
ATOM 3025 C C . THR A 1 403 ? 181.04008 32.82488 118.91435 1.000 35.71993 406 THR A C 1
ATOM 3026 O O . THR A 1 403 ? 180.54512 31.71024 118.77489 1.000 34.96393 406 THR A O 1
ATOM 3030 N N . LEU A 1 404 ? 182.27172 33.02289 119.37656 1.000 37.56460 407 LEU A N 1
ATOM 3031 C CA . LEU A 1 404 ? 183.09967 31.90655 119.84173 1.000 37.04171 407 LEU A CA 1
ATOM 3032 C C . LEU A 1 404 ? 183.76915 32.26843 121.15932 1.000 37.63803 407 LEU A C 1
ATOM 3033 O O . LEU A 1 404 ? 184.63577 33.16080 121.17820 1.000 35.89506 407 LEU A O 1
ATOM 3038 N N . HIS A 1 405 ? 183.37185 31.59632 122.24588 1.000 34.42116 408 HIS A N 1
ATOM 3039 C CA . HIS A 1 405 ? 184.01398 31.78473 123.54947 1.000 31.78036 408 HIS A CA 1
ATOM 3040 C C . HIS A 1 405 ? 185.03768 30.69984 123.82770 1.000 34.69924 408 HIS A C 1
ATOM 3041 O O . HIS A 1 405 ? 184.70800 29.49904 123.75588 1.000 33.51481 408 HIS A O 1
ATOM 3048 N N . VAL A 1 406 ? 186.25176 31.11849 124.19605 1.000 33.25305 409 VAL A N 1
ATOM 3049 C CA . VAL A 1 406 ? 187.40001 30.22097 124.38716 1.000 34.26634 409 VAL A CA 1
ATOM 3050 C C . VAL A 1 406 ? 187.73337 30.16064 125.86037 1.000 40.26146 409 VAL A C 1
ATOM 3051 O O . VAL A 1 406 ? 187.98814 31.19055 126.47913 1.000 33.59726 409 VAL A O 1
ATOM 3055 N N . GLY A 1 407 ? 187.71346 28.97219 126.44475 1.000 32.44040 410 GLY A N 1
ATOM 3056 C CA . GLY A 1 407 ? 188.01840 28.88692 127.85533 1.000 33.16737 410 GLY A CA 1
ATOM 3057 C C . GLY A 1 407 ? 188.24646 27.46236 128.30765 1.000 35.66367 410 GLY A C 1
ATOM 3058 O O . GLY A 1 407 ? 188.20858 26.54403 127.48851 1.000 33.41293 410 GLY A O 1
ATOM 3059 N N . ASP A 1 408 ? 188.52133 27.28162 129.59693 1.000 30.75866 411 ASP A N 1
ATOM 3060 C CA . ASP A 1 408 ? 188.97865 25.96518 130.09215 1.000 32.27703 411 ASP A CA 1
ATOM 3061 C C . ASP A 1 408 ? 187.98529 25.34419 131.05051 1.000 35.13517 411 ASP A C 1
ATOM 3062 O O . ASP A 1 408 ? 188.04308 24.14237 131.28873 1.000 35.37923 411 ASP A O 1
ATOM 3067 N N . GLN A 1 409 ? 187.05363 26.14465 131.58404 1.000 30.80922 412 GLN A N 1
ATOM 3068 C CA . GLN A 1 409 ? 186.20263 25.65513 132.65282 1.000 33.63185 412 GLN A CA 1
ATOM 3069 C C . GLN A 1 409 ? 184.86868 25.20511 132.12471 1.000 37.12289 412 GLN A C 1
ATOM 3070 O O . GLN A 1 409 ? 183.84782 25.87662 132.34571 1.000 31.14929 412 GLN A O 1
ATOM 3076 N N . PHE A 1 410 ? 184.85089 24.04693 131.45808 1.000 31.10395 413 PHE A N 1
ATOM 3077 C CA . PHE A 1 410 ? 183.62596 23.63268 130.76862 1.000 33.38938 413 PHE A CA 1
ATOM 3078 C C . PHE A 1 410 ? 182.94217 22.40800 131.35284 1.000 36.14257 413 PHE A C 1
ATOM 3079 O O . PHE A 1 410 ? 181.99384 21.89310 130.77099 1.000 36.41278 413 PHE A O 1
ATOM 3087 N N . ALA A 1 411 ? 183.38265 21.96377 132.52446 1.000 32.39958 414 ALA A N 1
ATOM 3088 C CA . ALA A 1 411 ? 182.60668 20.98899 133.29376 1.000 36.65055 414 ALA A CA 1
ATOM 3089 C C . ALA A 1 411 ? 181.29067 21.61439 133.74929 1.000 39.65101 414 ALA A C 1
ATOM 3090 O O . ALA A 1 411 ? 181.20855 22.83788 133.87788 1.000 34.72724 414 ALA A O 1
ATOM 3092 N N . PRO A 1 412 ? 180.24166 20.79691 133.99587 1.000 33.40689 415 PRO A N 1
ATOM 3093 C CA . PRO A 1 412 ? 178.99231 21.42255 134.42083 1.000 33.97585 415 PRO A CA 1
ATOM 3094 C C . PRO A 1 412 ? 179.01148 21.89034 135.87391 1.000 35.95549 415 PRO A C 1
ATOM 3095 O O . PRO A 1 412 ? 178.19503 22.73690 136.22856 1.000 36.89364 415 PRO A O 1
ATOM 3099 N N . VAL A 1 413 ? 179.90411 21.35140 136.69252 1.000 36.48509 416 VAL A N 1
ATOM 3100 C CA . VAL A 1 413 ? 180.00396 21.75838 138.09600 1.000 36.65608 416 VAL A CA 1
ATOM 3101 C C . VAL A 1 413 ? 181.48046 21.66508 138.46029 1.000 42.42587 416 VAL A C 1
ATOM 3102 O O . VAL A 1 413 ? 182.20553 20.85858 137.87342 1.000 39.67284 416 VAL A O 1
ATOM 3106 N N . GLY A 1 414 ? 181.94536 22.49182 139.40273 1.000 31.66209 417 GLY A N 1
ATOM 3107 C CA . GLY A 1 414 ? 183.35913 22.49219 139.77662 1.000 31.49796 417 GLY A CA 1
ATOM 3108 C C . GLY A 1 414 ? 184.14449 23.45096 138.91571 1.000 38.89828 417 GLY A C 1
ATOM 3109 O O . GLY A 1 414 ? 184.02688 24.68127 139.04626 1.000 35.26550 417 GLY A O 1
ATOM 3110 N N . SER A 1 415 ? 184.91614 22.89494 137.99470 1.000 30.90043 418 SER A N 1
ATOM 3111 C CA . SER A 1 415 ? 185.69269 23.70225 137.06029 1.000 30.83802 418 SER A CA 1
ATOM 3112 C C . SER A 1 415 ? 184.78325 24.15534 135.93665 1.000 38.36819 418 SER A C 1
ATOM 3113 O O . SER A 1 415 ? 184.89505 23.67585 134.79108 1.000 32.69153 418 SER A O 1
ATOM 3116 N N . ALA A 1 416 ? 183.89545 25.10709 136.25418 1.000 30.21548 419 ALA A N 1
ATOM 3117 C CA . ALA A 1 416 ? 182.67669 25.28189 135.46289 1.000 28.66007 419 ALA A CA 1
ATOM 3118 C C . ALA A 1 416 ? 182.28669 26.70799 135.01255 1.000 27.75518 419 ALA A C 1
ATOM 3119 O O . ALA A 1 416 ? 181.16187 26.91199 134.48624 1.000 31.87174 419 ALA A O 1
ATOM 3121 N N . ASN A 1 417 ? 183.13717 27.70849 135.21855 1.000 31.91754 420 ASN A N 1
ATOM 3122 C CA . ASN A 1 417 ? 182.63165 29.08297 135.00832 1.000 33.36175 420 ASN A CA 1
ATOM 3123 C C . ASN A 1 417 ? 182.54056 29.45894 133.53742 1.000 31.20433 420 ASN A C 1
ATOM 3124 O O . ASN A 1 417 ? 182.04759 30.54207 133.21313 1.000 32.96330 420 ASN A O 1
ATOM 3129 N N . ASP A 1 418 ? 182.98974 28.57761 132.64477 1.000 31.81595 421 ASP A N 1
ATOM 3130 C CA . ASP A 1 418 ? 182.81822 28.81850 131.20980 1.000 26.08798 421 ASP A CA 1
ATOM 3131 C C . ASP A 1 418 ? 181.64131 28.04909 130.64813 1.000 31.88514 421 ASP A C 1
ATOM 3132 O O . ASP A 1 418 ? 181.18556 28.33310 129.54819 1.000 33.55383 421 ASP A O 1
ATOM 3137 N N . PHE A 1 419 ? 181.15772 27.08031 131.41920 1.000 30.96028 422 PHE A N 1
ATOM 3138 C CA . PHE A 1 419 ? 180.12409 26.15366 130.96304 1.000 32.22555 422 PHE A CA 1
ATOM 3139 C C . PHE A 1 419 ? 178.90962 26.88859 130.39705 1.000 35.79527 422 PHE A C 1
ATOM 3140 O O . PHE A 1 419 ? 178.45727 26.58377 129.29476 1.000 35.16678 422 PHE A O 1
ATOM 3148 N N . LYS A 1 420 ? 178.41105 27.90445 131.10409 1.000 30.78399 423 LYS A N 1
ATOM 3149 C CA . LYS A 1 420 ? 177.19363 28.58514 130.63658 1.000 35.97955 423 LYS A CA 1
ATOM 3150 C C . LYS A 1 420 ? 177.40681 29.38976 129.36107 1.000 30.57724 423 LYS A C 1
ATOM 3151 O O . LYS A 1 420 ? 176.43560 29.79463 128.73020 1.000 34.43874 423 LYS A O 1
ATOM 3157 N N . ALA A 1 421 ? 178.65715 29.61111 128.94507 1.000 33.18517 424 ALA A N 1
ATOM 3158 C CA . ALA A 1 421 ? 178.86825 30.26504 127.64384 1.000 30.52574 424 ALA A CA 1
ATOM 3159 C C . ALA A 1 421 ? 178.27457 29.45581 126.48777 1.000 37.90108 424 ALA A C 1
ATOM 3160 O O . ALA A 1 421 ? 178.00961 30.01660 125.42837 1.000 36.48425 424 ALA A O 1
ATOM 3162 N N . ARG A 1 422 ? 178.11386 28.14067 126.66532 1.000 34.08835 425 ARG A N 1
ATOM 3163 C CA . ARG A 1 422 ? 177.46147 27.31902 125.64460 1.000 33.44333 425 ARG A CA 1
ATOM 3164 C C . ARG A 1 422 ? 176.01994 27.75522 125.37559 1.000 35.84524 425 ARG A C 1
ATOM 3165 O O . ARG A 1 422 ? 175.46023 27.44039 124.33589 1.000 38.61525 425 ARG A O 1
ATOM 3173 N N . LEU A 1 423 ? 175.41305 28.45133 126.33500 1.000 36.19017 426 LEU A N 1
ATOM 3174 C CA . LEU A 1 423 ? 174.05522 28.97997 126.16535 1.000 37.77516 426 LEU A CA 1
ATOM 3175 C C . LEU A 1 423 ? 174.01437 30.20837 125.23979 1.000 34.85264 426 LEU A C 1
ATOM 3176 O O . LEU A 1 423 ? 172.95769 30.52923 124.68163 1.000 40.73739 426 LEU A O 1
ATOM 3181 N N . ALA A 1 424 ? 175.14460 30.88440 125.07830 1.000 33.76554 427 ALA A N 1
ATOM 3182 C CA . ALA A 1 424 ? 175.17779 32.15917 124.34295 1.000 35.68988 427 ALA A CA 1
ATOM 3183 C C . ALA A 1 424 ? 175.87561 32.08581 122.98467 1.000 40.24260 427 ALA A C 1
ATOM 3184 O O . ALA A 1 424 ? 175.81813 33.04319 122.21278 1.000 38.08410 427 ALA A O 1
ATOM 3186 N N . GLY A 1 425 ? 176.54300 30.97796 122.66830 1.000 33.01646 428 GLY A N 1
ATOM 3187 C CA . GLY A 1 425 ? 177.36449 30.98001 121.45496 1.000 32.52467 428 GLY A CA 1
ATOM 3188 C C . GLY A 1 425 ? 178.16762 29.68849 121.30301 1.000 34.25377 428 GLY A C 1
ATOM 3189 O O . GLY A 1 425 ? 178.07166 28.80990 122.15815 1.000 36.28290 428 GLY A O 1
ATOM 3190 N N . CYS A 1 426 ? 178.92096 29.57197 120.20620 1.000 34.74185 429 CYS A N 1
ATOM 3191 C CA . CYS A 1 426 ? 179.90772 28.50316 120.04465 1.000 33.54964 429 CYS A CA 1
ATOM 3192 C C . CYS A 1 426 ? 181.01308 28.61039 121.08793 1.000 36.70394 429 CYS A C 1
ATOM 3193 O O . CYS A 1 426 ? 181.27600 29.68816 121.62093 1.000 34.66547 429 CYS A O 1
ATOM 3196 N N . THR A 1 427 ? 181.65698 27.47972 121.40193 1.000 33.39960 430 THR A N 1
ATOM 3197 C CA . THR A 1 427 ? 182.77370 27.52755 122.33545 1.000 30.34308 430 THR A CA 1
ATOM 3198 C C . THR A 1 427 ? 183.92505 26.71195 121.81716 1.000 37.20144 430 THR A C 1
ATOM 3199 O O . THR A 1 427 ? 183.74082 25.86356 120.94426 1.000 35.18382 430 THR A O 1
ATOM 3203 N N . LEU A 1 428 ? 185.11510 27.01077 122.34333 1.000 33.96505 431 LEU A N 1
ATOM 3204 C CA . LEU A 1 428 ? 186.31512 26.20784 122.19875 1.000 36.32192 431 LEU A CA 1
ATOM 3205 C C . LEU A 1 428 ? 186.75867 25.82852 123.59254 1.000 43.09570 431 LEU A C 1
ATOM 3206 O O . LEU A 1 428 ? 186.91651 26.70697 124.45104 1.000 37.05609 431 LEU A O 1
ATOM 3211 N N . TRP A 1 429 ? 186.95739 24.53507 123.83081 1.000 30.85068 432 TRP A N 1
ATOM 3212 C CA . TRP A 1 429 ? 187.32842 24.06739 125.16199 1.000 31.85539 432 TRP A CA 1
ATOM 3213 C C . TRP A 1 429 ? 188.81914 23.79571 125.18077 1.000 35.27000 432 TRP A C 1
ATOM 3214 O O . TRP A 1 429 ? 189.26710 22.78576 124.61467 1.000 33.45401 432 TRP A O 1
ATOM 3225 N N . ILE A 1 430 ? 189.58526 24.68464 125.79944 1.000 32.52222 433 ILE A N 1
ATOM 3226 C CA . ILE A 1 430 ? 191.02806 24.54322 125.77526 1.000 30.75892 433 ILE A CA 1
ATOM 3227 C C . ILE A 1 430 ? 191.52308 24.06434 127.12876 1.000 31.48672 433 ILE A C 1
ATOM 3228 O O . ILE A 1 430 ? 190.76915 24.08047 128.11433 1.000 33.61199 433 ILE A O 1
ATOM 3233 N N . ALA A 1 431 ? 192.79554 23.66317 127.18219 1.000 31.74747 434 ALA A N 1
ATOM 3234 C CA . ALA A 1 431 ? 193.37278 23.11414 128.40279 1.000 31.13847 434 ALA A CA 1
ATOM 3235 C C . ALA A 1 431 ? 194.57643 23.91182 128.89840 1.000 35.23344 434 ALA A C 1
ATOM 3236 O O . ALA A 1 431 ? 195.05173 23.68686 130.01167 1.000 31.61000 434 ALA A O 1
ATOM 3238 N N . SER A 1 432 ? 195.08490 24.81670 128.07052 1.000 33.51432 435 SER A N 1
ATOM 3239 C CA . SER A 1 432 ? 196.28921 25.55427 128.41222 1.000 34.25019 435 SER A CA 1
ATOM 3240 C C . SER A 1 432 ? 196.43990 26.77779 127.51118 1.000 35.25587 435 SER A C 1
ATOM 3241 O O . SER A 1 432 ? 195.82056 26.85487 126.43950 1.000 35.60874 435 SER A O 1
ATOM 3244 N N . PRO A 1 433 ? 197.27691 27.74166 127.92401 1.000 38.94778 436 PRO A N 1
ATOM 3245 C CA . PRO A 1 433 ? 197.48107 28.89268 127.03270 1.000 35.97778 436 PRO A CA 1
ATOM 3246 C C . PRO A 1 433 ? 198.08736 28.47788 125.68108 1.000 38.57183 436 PRO A C 1
ATOM 3247 O O . PRO A 1 433 ? 197.77723 29.07935 124.64817 1.000 37.51091 436 PRO A O 1
ATOM 3251 N N . GLN A 1 434 ? 198.88221 27.41091 125.67575 1.000 35.90015 437 GLN A N 1
ATOM 3252 C CA . GLN A 1 434 ? 199.47843 26.93383 124.43755 1.000 40.69393 437 GLN A CA 1
ATOM 3253 C C . GLN A 1 434 ? 198.40748 26.45595 123.45742 1.000 36.57335 437 GLN A C 1
ATOM 3254 O O . GLN A 1 434 ? 198.50133 26.73814 122.25760 1.000 38.34696 437 GLN A O 1
ATOM 3260 N N . GLU A 1 435 ? 197.36186 25.77777 123.95711 1.000 37.74633 438 GLU A N 1
ATOM 3261 C CA . GLU A 1 435 ? 196.25496 25.36084 123.07757 1.000 37.40789 438 GLU A CA 1
ATOM 3262 C C . GLU A 1 435 ? 195.53080 26.56864 122.44761 1.000 41.14268 438 GLU A C 1
ATOM 3263 O O . GLU A 1 435 ? 195.18903 26.58112 121.25127 1.000 34.57317 438 GLU A O 1
ATOM 3269 N N . THR A 1 436 ? 195.28689 27.59495 123.25298 1.000 37.83844 439 THR A N 1
ATOM 3270 C CA . THR A 1 436 ? 194.63784 28.81428 122.74573 1.000 35.68857 439 THR A CA 1
ATOM 3271 C C . THR A 1 436 ? 195.39136 29.38692 121.52538 1.000 37.05920 439 THR A C 1
ATOM 3272 O O . THR A 1 436 ? 194.79746 29.71441 120.48739 1.000 36.57472 439 THR A O 1
ATOM 3276 N N . VAL A 1 437 ? 196.70833 29.48480 121.65324 1.000 35.48071 440 VAL A N 1
ATOM 3277 C CA . VAL A 1 437 ? 197.54286 29.96614 120.54418 1.000 40.45686 440 VAL A CA 1
ATOM 3278 C C . VAL A 1 437 ? 197.46177 29.03952 119.30593 1.000 44.22061 440 VAL A C 1
ATOM 3279 O O . VAL A 1 437 ? 197.30848 29.52508 118.16778 1.000 39.67838 440 VAL A O 1
ATOM 3283 N N . ASN A 1 438 ? 197.56948 27.72379 119.52233 1.000 41.18320 441 ASN A N 1
ATOM 3284 C CA . ASN A 1 438 ? 197.44532 26.75777 118.42881 1.000 42.26992 441 ASN A CA 1
ATOM 3285 C C . ASN A 1 438 ? 196.13280 26.93949 117.66847 1.000 40.19235 441 ASN A C 1
ATOM 3286 O O . ASN A 1 438 ? 196.10983 26.95344 116.43664 1.000 42.78860 441 ASN A O 1
ATOM 3291 N N . TYR A 1 439 ? 195.02315 27.07177 118.40183 1.000 36.72613 442 TYR A N 1
ATOM 3292 C CA . TYR A 1 439 ? 193.72458 27.19428 117.75442 1.000 37.27692 442 TYR A CA 1
ATOM 3293 C C . TYR A 1 439 ? 193.56091 28.52217 117.01583 1.000 40.06563 442 TYR A C 1
ATOM 3294 O O . TYR A 1 439 ? 192.99213 28.54075 115.92179 1.000 39.73206 442 TYR A O 1
ATOM 3303 N N . LEU A 1 440 ? 194.04711 29.62663 117.59079 1.000 36.23094 443 LEU A N 1
ATOM 3304 C CA . LEU A 1 440 ? 193.97927 30.92133 116.89380 1.000 42.03681 443 LEU A CA 1
ATOM 3305 C C . LEU A 1 440 ? 194.85586 30.91040 115.64832 1.000 41.66438 443 LEU A C 1
ATOM 3306 O O . LEU A 1 440 ? 194.47453 31.44365 114.60216 1.000 42.88727 443 LEU A O 1
ATOM 3311 N N . HIS A 1 441 ? 196.01667 30.27292 115.74970 1.000 42.74802 444 HIS A N 1
ATOM 3312 C CA . HIS A 1 441 ? 196.84433 30.06711 114.57475 1.000 41.82218 444 HIS A CA 1
ATOM 3313 C C . HIS A 1 441 ? 196.07602 29.36132 113.45847 1.000 45.96592 444 HIS A C 1
ATOM 3314 O O . HIS A 1 441 ? 196.04148 29.83918 112.32756 1.000 47.01814 444 HIS A O 1
ATOM 3321 N N . ARG A 1 442 ? 195.42992 28.23836 113.76990 1.000 46.54163 445 ARG A N 1
ATOM 3322 C CA . ARG A 1 442 ? 194.70465 27.52337 112.73107 1.000 47.44648 445 ARG A CA 1
ATOM 3323 C C . ARG A 1 442 ? 193.50750 28.32016 112.24395 1.000 47.73541 445 ARG A C 1
ATOM 3324 O O . ARG A 1 442 ? 193.18151 28.31601 111.06086 1.000 44.15586 445 ARG A O 1
ATOM 3332 N N . LEU A 1 443 ? 192.84497 29.01085 113.15343 1.000 43.38715 446 LEU A N 1
ATOM 3333 C CA . LEU A 1 443 ? 191.68868 29.80139 112.74532 1.000 44.17163 446 LEU A CA 1
ATOM 3334 C C . LEU A 1 443 ? 192.08523 30.87980 111.73955 1.000 49.21104 446 LEU A C 1
ATOM 3335 O O . LEU A 1 443 ? 191.38707 31.12439 110.75470 1.000 45.47542 446 LEU A O 1
ATOM 3340 N N . LEU A 1 444 ? 193.22186 31.50911 111.99829 1.000 47.10672 447 LEU A N 1
ATOM 3341 C CA . LEU A 1 444 ? 193.58644 32.73294 111.29646 1.000 54.63113 447 LEU A CA 1
ATOM 3342 C C . LEU A 1 444 ? 194.56505 32.52853 110.13551 1.000 52.02673 447 LEU A C 1
ATOM 3343 O O . LEU A 1 444 ? 194.73655 33.41335 109.31075 1.000 57.64157 447 LEU A O 1
ATOM 3348 N N . GLU A 1 445 ? 195.20086 31.36823 110.05306 1.000 57.03299 448 GLU A N 1
ATOM 3349 C CA . GLU A 1 445 ? 196.14973 31.13806 108.95987 1.000 71.92520 448 GLU A CA 1
ATOM 3350 C C . GLU A 1 445 ? 195.42764 30.96713 107.60892 1.000 78.54382 448 GLU A C 1
ATOM 3351 O O . GLU A 1 445 ? 194.21556 30.73484 107.56967 1.000 69.97615 448 GLU A O 1
ATOM 3357 N N . THR A 1 446 ? 196.19820 31.04384 106.52137 1.000 85.36170 449 THR A N 1
ATOM 3358 C CA . THR A 1 446 ? 195.69622 31.32249 105.16524 1.000 85.35142 449 THR A CA 1
ATOM 3359 C C . THR A 1 446 ? 194.89396 30.20949 104.47981 1.000 99.87683 449 THR A C 1
ATOM 3360 O O . THR A 1 446 ? 194.04084 30.48068 103.63295 1.000 105.81183 449 THR A O 1
ATOM 3364 N N . ASP A 1 447 ? 195.15668 28.96072 104.85100 1.000 100.29369 450 ASP A N 1
ATOM 3365 C CA . ASP A 1 447 ? 194.42879 27.81267 104.29416 1.000 94.24124 450 ASP A CA 1
ATOM 3366 C C . ASP A 1 447 ? 192.90821 27.89987 104.59625 1.000 97.49771 450 ASP A C 1
ATOM 3367 O O . ASP A 1 447 ? 192.07494 28.00504 103.67859 1.000 95.55982 450 ASP A O 1
#

Secondary structure (DSSP, 8-state):
---HHHHHHHHHHHHHHHHHTGGGTT-SS-HHHHHHHHHHHHHHHHHHHHHHHHHHHHHHHH--TTSS-HHHHHSTT----SS---HHHHHHHHHHHH-GGG---PPPHHHHHHHHHHHHHHHHHHHHHSTT-----EEEE-SBTTTBSTT----TT-TTHHHHHHHHHTT-EEEE--S---SSHHHHHHHTHHHHHHHHH-SSS-HHHHTTEE--TTTT--EEEEEETTTTEEEEEEPPGGGT------S-HHHHHHHHHHHHHHHHHHHHHTT--TT-EEEE-SSEEEEE-EEEE---SEEEE---HHHHHHHHHHHHHHHHT-HHHHTS-EEEEE-SS-EEEEES-HHHHHHHHHHHT-TTSPPPGGGEEEEES--SSSSS-TTGGGGGTSEEEE-SSHHHHHHHHHHHHS--

Radius of gyration: 22.97 Å; Cα contacts (8 Å, |Δi|>4): 737; chains: 1; bounding box: 57×73×61 Å

GO terms:
  GO:0008253 5'-nucleotidase activity (F, IDA)
  GO:0071590 nicotinamide riboside biosynthetic process (P, IGI)
  GO:0071592 nicotinic acid riboside biosynthetic process (P, IGI)
  GO:0071590 nicotinamide riboside biosynthetic process (P, IMP)
  GO:0071592 nicotinic acid riboside biosynthetic process (P, IMP)
  GO:0006190 inosine salvage (P, IMP)

Sequence (416 aa):
RKDEFIDWVKGLLASPFVLHAVSHEGDYNDDLATTQRVRSQYADIFKDIEGLIKDKIEFDSRNNILGQSRLNLLVPSIGTFFTELPLEQAFLWEDSQRAISARRVAPSFNDIRHILNTAQIFHFKKQENLHNGKVLRLVTFAGDVTLYEDGGSLVYTNPVIPYILKLLRCGINVGIVTAAGYDEAGTYENRLKGLIVALHDSTDIPVSQKQNLTIGGESSYLFRYYEDPEEDNFGFRQIDKEEWLLPRKAWSLEDVEKTLDFAERTLNRLRKRLNLPSEISIIRKVRAVGIVPGERYDSKRQVPVKLDREQLEEIVLTLQNTLESFAPSRRIQFSCFDGGSDVWCDIGGKDLGVRSLQQFYNPESPIQPSETLHVGDQFAPVGSANDFKARLAGCTLWIASPQETVNYLHRLLETD